Protein AF-0000000065974432 (afdb_homodimer)

Sequence (712 aa):
MKIADIQVRTEHFPLTRPYRIAFRSIEEIDNLIVEIRTADGLLGLGAASPERHVTGETLEACHAALDHDRLGWLMGRDIRTLPRLCRELAERLPAAPAARAALDMALHDLVAQCLGLPLVEILGRAHDSLPTSVTIGIKPVEETLAEAREHLALGFRVLKVKLCGDEEQDFERLRRLHETLAGRAVVRVDPNQSYDRDGLLRLDRLVQELGIEFIEQPFPAGRTDWLRALPKAIRRRIAADESLLGPADAFALAAPPAACGIFNIKLMKCGGLAPARRIATIAETAGIDLMWGCMDESRISIAAALHAALACPATRYLDLDGSFDLARDVAEGGFILEDGRLRVTERPGLGLVYPDMKIADIQVRTEHFPLTRPYRIAFRSIEEIDNLIVEIRTADGLLGLGAASPERHVTGETLEACHAALDHDRLGWLMGRDIRTLPRLCRELAERLPAAPAARAALDMALHDLVAQCLGLPLVEILGRAHDSLPTSVTIGIKPVEETLAEAREHLALGFRVLKVKLCGDEEQDFERLRRLHETLAGRAVVRVDPNQSYDRDGLLRLDRLVQELGIEFIEQPFPAGRTDWLRALPKAIRRRIAADESLLGPADAFALAAPPAACGIFNIKLMKCGGLAPARRIATIAETAGIDLMWGCMDESRISIAAALHAALACPATRYLDLDGSFDLARDVAEGGFILEDGRLRVTERPGLGLVYPD

Nearest PDB structures (foldseek):
  3rit-assembly1_C  TM=9.936E-01  e=4.681E-69  Methylococcus capsulatus
  3ro6-assembly2_A  TM=1.000E+00  e=1.723E-68  Methylococcus capsulatus
  3jzu-assembly10_C  TM=9.368E-01  e=5.013E-35  Enterococcus faecalis V583
  3s5s-assembly1_B  TM=9.050E-01  e=1.790E-30  Sorangium cellulosum So ce56
  3r0u-assembly1_A  TM=8.877E-01  e=2.917E-28  Francisella philomiragia subsp. philomiragia ATCC 25017

Foldseek 3Di:
DFWADKDKDKDKFAFLDWDDDPPGIDGIAIKIWMWIAGPVGDIFIFIFGDDCVQQVADPVNLCVCRDPVNCVVRGGDDLCPLVVVLVVLCVSNVSQQRSLAGVSLRSLLRVLVVVFWESLVVLAFQAFKDFAEDEDEDDALVVSLVVLVVVVVVQHAEYEYEDALPLVRRLVSLVSNLVSCVNRHAYEYEPPANYALVSLVVVVVSCVVSVHQAYENNHPAPVLVRQLPDPPVNQLRYEYRSNCQFLVSLQVQLPPPHSHQEYADESNRHRHLSRVVSSLVSCVVSNHAYEYAYALIALSRLLRSQSSLSRRNRYDHYHRCNPVRGPDHQKDALWDADSSMIGHDGGGGSGIGGDD/DFWADKDKDKDKFAFLDWDDDPPDIDGIAIKIWMWIAGPVGDIFIFIFGDDCVQQVADPVNLCVCRDPVNCVVRGGDDLCPLVVVLVVLCVSNVSQQRSLAGVSLRSLLRVLVVVFWESLVVLAFQAFKDFAEDEDEDDALVVSLVVVVVVVVVQHAEYEYEDALPLVRRLVSLVSNLVSCVNRHAYEYEPPANYALVSLVVVVVSCVVSVHQAYENNHPAPVLVRLLPDPPVNQLRYEYRSNCQFLVSLQVQLPPVHSHQEYADESNRHRHLSRSVSSLVSCVVSNHAYEYAYALIALSRLLRSQSSLSRRNRYDHYHRCNPVRGPDHQKDALWDADSSMIGHDGGGGSGIHGDD

GO terms:
  GO:0000287 magnesium ion binding (F, IDA)
  GO:0016854 racemase and epimerase activity (F, IDA)
  GO:0006518 peptide metabolic process (P, IDA)

Structure (mmCIF, N/CA/C/O backbone):
data_AF-0000000065974432-model_v1
#
loop_
_entity.id
_entity.type
_entity.pdbx_description
1 polymer 'L-Lys-D/L-Arg epimerase'
#
loop_
_atom_site.group_PDB
_atom_site.id
_atom_site.type_symbol
_atom_site.label_atom_id
_atom_site.label_alt_id
_atom_site.label_comp_id
_atom_site.label_asym_id
_atom_site.label_entity_id
_atom_site.label_seq_id
_atom_site.pdbx_PDB_ins_code
_atom_site.Cartn_x
_atom_site.Cartn_y
_atom_site.Cartn_z
_atom_site.occupancy
_atom_site.B_iso_or_equiv
_atom_site.auth_seq_id
_atom_site.auth_comp_id
_atom_site.auth_asym_id
_atom_site.auth_atom_id
_atom_site.pdbx_PDB_model_num
ATOM 1 N N . MET A 1 1 ? -22.516 2.656 -9.906 1 93.56 1 MET A N 1
ATOM 2 C CA . MET A 1 1 ? -22.312 3.998 -9.375 1 93.56 1 MET A CA 1
ATOM 3 C C . MET A 1 1 ? -21.375 4.797 -10.281 1 93.56 1 MET A C 1
ATOM 5 O O . MET A 1 1 ? -20.156 4.758 -10.109 1 93.56 1 MET A O 1
ATOM 9 N N . LYS A 1 2 ? -21.906 5.539 -11.203 1 98.12 2 LYS A N 1
ATOM 10 C CA . LYS A 1 2 ? -21.156 6.16 -12.289 1 98.12 2 LYS A CA 1
ATOM 11 C C . LYS A 1 2 ? -21.062 7.672 -12.102 1 98.12 2 LYS A C 1
ATOM 13 O O . LYS A 1 2 ? -22.031 8.305 -11.672 1 98.12 2 LYS A O 1
ATOM 18 N N . ILE A 1 3 ? -20.031 8.227 -12.422 1 98.62 3 ILE A N 1
ATOM 19 C CA . ILE A 1 3 ? -19.844 9.672 -12.375 1 98.62 3 ILE A CA 1
ATOM 20 C C . ILE A 1 3 ? -20.703 10.344 -13.438 1 98.62 3 ILE A C 1
ATOM 22 O O . ILE A 1 3 ? -20.625 9.984 -14.617 1 98.62 3 ILE A O 1
ATOM 26 N N . ALA A 1 4 ? -21.453 11.328 -13.055 1 98.31 4 ALA A N 1
ATOM 27 C CA . ALA A 1 4 ? -22.391 11.961 -13.969 1 98.31 4 ALA A CA 1
ATOM 28 C C . ALA A 1 4 ? -22.016 13.414 -14.234 1 98.31 4 ALA A C 1
ATOM 30 O O . ALA A 1 4 ? -22.328 13.969 -15.289 1 98.31 4 ALA A O 1
ATOM 31 N N . ASP A 1 5 ? -21.344 14.023 -13.242 1 97.5 5 ASP A N 1
ATOM 32 C CA . ASP A 1 5 ? -21 15.438 -13.359 1 97.5 5 ASP A CA 1
ATOM 33 C C . ASP A 1 5 ? -19.797 15.797 -12.484 1 97.5 5 ASP A C 1
ATOM 35 O O . ASP A 1 5 ? -19.594 15.195 -11.43 1 97.5 5 ASP A O 1
ATOM 39 N N . ILE A 1 6 ? -19 16.719 -12.961 1 98.19 6 ILE A N 1
ATOM 40 C CA . ILE A 1 6 ? -17.875 17.266 -12.211 1 98.19 6 ILE A CA 1
ATOM 41 C C . ILE A 1 6 ? -17.891 18.797 -12.32 1 98.19 6 ILE A C 1
ATOM 43 O O . ILE A 1 6 ? -17.891 19.344 -13.422 1 98.19 6 ILE A O 1
ATOM 47 N N . GLN A 1 7 ? -17.922 19.453 -11.227 1 96.94 7 GLN A N 1
ATOM 48 C CA . GLN A 1 7 ? -17.859 20.922 -11.172 1 96.94 7 GLN A CA 1
ATOM 49 C C . GLN A 1 7 ? -16.641 21.375 -10.375 1 96.94 7 GLN A C 1
ATOM 51 O O . GLN A 1 7 ? -16.281 20.766 -9.367 1 96.94 7 GLN A O 1
ATOM 56 N N . VAL A 1 8 ? -16.016 22.406 -10.875 1 97.44 8 VAL A N 1
ATOM 57 C CA . VAL A 1 8 ? -14.844 22.984 -10.219 1 97.44 8 VAL A CA 1
ATOM 58 C C . VAL A 1 8 ? -15.016 24.484 -10.102 1 97.44 8 VAL A C 1
ATOM 60 O O . VAL A 1 8 ? -15.477 25.141 -11.039 1 97.44 8 VAL A O 1
ATOM 63 N N . ARG A 1 9 ? -14.719 25.016 -8.977 1 95.62 9 ARG A N 1
ATOM 64 C CA . ARG A 1 9 ? -14.719 26.469 -8.812 1 95.62 9 ARG A CA 1
ATOM 65 C C . ARG A 1 9 ? -13.57 26.922 -7.922 1 95.62 9 ARG A C 1
ATOM 67 O O . ARG A 1 9 ? -13.102 26.156 -7.074 1 95.62 9 ARG A O 1
ATOM 74 N N . THR A 1 10 ? -13.172 28.109 -8.109 1 96.25 10 THR A N 1
ATOM 75 C CA . THR A 1 10 ? -12.195 28.734 -7.219 1 96.25 10 THR A CA 1
ATOM 76 C C . THR A 1 10 ? -12.898 29.422 -6.047 1 96.25 10 THR A C 1
ATOM 78 O O . THR A 1 10 ? -13.891 30.125 -6.238 1 96.25 10 THR A O 1
ATOM 81 N N . GLU A 1 11 ? -12.492 29.062 -4.957 1 95.94 11 GLU A N 1
ATOM 82 C CA . GLU A 1 11 ? -12.984 29.734 -3.756 1 95.94 11 GLU A CA 1
ATOM 83 C C . GLU A 1 11 ? -11.898 30.594 -3.131 1 95.94 11 GLU A C 1
ATOM 85 O O . GLU A 1 11 ? -10.766 30.141 -2.943 1 95.94 11 GLU A O 1
ATOM 90 N N . HIS A 1 12 ? -12.234 31.797 -2.799 1 94.88 12 HIS A N 1
ATOM 91 C CA . HIS A 1 12 ? -11.352 32.719 -2.102 1 94.88 12 HIS A CA 1
ATOM 92 C C . HIS A 1 12 ? -11.68 32.781 -0.613 1 94.88 12 HIS A C 1
ATOM 94 O O . HIS A 1 12 ? -12.742 33.281 -0.23 1 94.88 12 HIS A O 1
ATOM 100 N N . PHE A 1 13 ? -10.758 32.312 0.147 1 94.5 13 PHE A N 1
ATOM 101 C CA . PHE A 1 13 ? -10.984 32.281 1.587 1 94.5 13 PHE A CA 1
ATOM 102 C C . PHE A 1 13 ? -10.266 33.406 2.277 1 94.5 13 PHE A C 1
ATOM 104 O O . PHE A 1 13 ? -9.031 33.469 2.299 1 94.5 13 PHE A O 1
ATOM 111 N N . PRO A 1 14 ? -11.031 34.312 2.887 1 92 14 PRO A N 1
ATOM 112 C CA . PRO A 1 14 ? -10.352 35.312 3.734 1 92 14 PRO A CA 1
ATOM 113 C C . PRO A 1 14 ? -9.789 34.688 5.012 1 92 14 PRO A C 1
ATOM 115 O O . PRO A 1 14 ? -10.359 33.75 5.547 1 92 14 PRO A O 1
ATOM 118 N N . LEU A 1 15 ? -8.664 35.25 5.441 1 89.75 15 LEU A N 1
ATOM 119 C CA . LEU A 1 15 ? -8.07 34.781 6.688 1 89.75 15 LEU A CA 1
ATOM 120 C C . LEU A 1 15 ? -8.469 35.656 7.855 1 89.75 15 LEU A C 1
ATOM 122 O O . LEU A 1 15 ? -8.555 36.875 7.703 1 89.75 15 LEU A O 1
ATOM 126 N N . THR A 1 16 ? -8.789 35.062 8.93 1 86.75 16 THR A N 1
ATOM 127 C CA . THR A 1 16 ? -9.086 35.844 10.133 1 86.75 16 THR A CA 1
ATOM 128 C C . THR A 1 16 ? -7.836 36.562 10.641 1 86.75 16 THR A C 1
ATOM 130 O O . THR A 1 16 ? -7.922 37.625 11.242 1 86.75 16 THR A O 1
ATOM 133 N N . ARG A 1 17 ? -6.691 35.938 10.445 1 79.56 17 ARG A N 1
ATOM 134 C CA . ARG A 1 17 ? -5.398 36.469 10.852 1 79.56 17 ARG A CA 1
ATOM 135 C C . ARG A 1 17 ? -4.395 36.406 9.703 1 79.56 17 ARG A C 1
ATOM 137 O O . ARG A 1 17 ? -3.76 35.375 9.477 1 79.56 17 ARG A O 1
ATOM 144 N N . PRO A 1 18 ? -4.32 37.625 9.102 1 73.69 18 PRO A N 1
ATOM 145 C CA . PRO A 1 18 ? -3.293 37.625 8.062 1 73.69 18 PRO A CA 1
ATOM 146 C C . PRO A 1 18 ? -1.897 37.312 8.602 1 73.69 18 PRO A C 1
ATOM 148 O O . PRO A 1 18 ? -1.637 37.531 9.789 1 73.69 18 PRO A O 1
ATOM 151 N N . TYR A 1 19 ? -1.109 36.594 7.867 1 67.44 19 TYR A N 1
ATOM 152 C CA . TYR A 1 19 ? 0.249 36.281 8.312 1 67.44 19 TYR A CA 1
ATOM 153 C C . TYR A 1 19 ? 1.26 36.594 7.211 1 67.44 19 TYR A C 1
ATOM 155 O O . TYR A 1 19 ? 0.882 36.875 6.066 1 67.44 19 TYR A O 1
ATOM 163 N N . ARG A 1 20 ? 2.525 36.906 7.691 1 61.88 20 ARG A N 1
ATOM 164 C CA . ARG A 1 20 ? 3.572 37.312 6.758 1 61.88 20 ARG A CA 1
ATOM 165 C C . ARG A 1 20 ? 4.52 36.125 6.461 1 61.88 20 ARG A C 1
ATOM 167 O O . ARG A 1 20 ? 4.883 35.375 7.363 1 61.88 20 ARG A O 1
ATOM 174 N N . ILE A 1 21 ? 4.578 35.656 5.281 1 58 21 ILE A N 1
ATOM 175 C CA . ILE A 1 21 ? 5.703 34.812 4.879 1 58 21 ILE A CA 1
ATOM 176 C C . ILE A 1 21 ? 6.754 35.656 4.172 1 58 21 ILE A C 1
ATOM 178 O O . ILE A 1 21 ? 6.551 36.844 3.957 1 58 21 ILE A O 1
ATOM 182 N N . ALA A 1 22 ? 8.133 35.188 4.203 1 51.38 22 ALA A N 1
ATOM 183 C CA . ALA A 1 22 ? 9.312 35.938 3.783 1 51.38 22 ALA A CA 1
ATOM 184 C C . ALA A 1 22 ? 8.961 36.969 2.717 1 51.38 22 ALA A C 1
ATOM 186 O O . ALA A 1 22 ? 9.531 38.062 2.689 1 51.38 22 ALA A O 1
ATOM 187 N N . PHE A 1 23 ? 7.922 36.625 1.908 1 51.09 23 PHE A N 1
ATOM 188 C CA . PHE A 1 23 ? 7.887 37.562 0.795 1 51.09 23 PHE A CA 1
ATOM 189 C C . PHE A 1 23 ? 6.535 38.25 0.716 1 51.09 23 PHE A C 1
ATOM 191 O O . PHE A 1 23 ? 6.336 39.156 -0.108 1 51.09 23 PHE A O 1
ATOM 198 N N . ARG A 1 24 ? 5.602 37.969 1.433 1 60.06 24 ARG A N 1
ATOM 199 C CA . ARG A 1 24 ? 4.32 38.656 1.285 1 60.06 24 ARG A CA 1
ATOM 200 C C . ARG A 1 24 ? 3.4 38.344 2.465 1 60.06 24 ARG A C 1
ATOM 202 O O . ARG A 1 24 ? 3.594 37.375 3.172 1 60.06 24 ARG A O 1
ATOM 209 N N . SER A 1 25 ? 2.49 39.344 2.646 1 68.62 25 SER A N 1
ATOM 210 C CA . SER A 1 25 ? 1.397 39.125 3.594 1 68.62 25 SER A CA 1
ATOM 211 C C . SER A 1 25 ? 0.248 38.344 2.951 1 68.62 25 SER A C 1
ATOM 213 O O . SER A 1 25 ? -0.127 38.625 1.809 1 68.62 25 SER A O 1
ATOM 215 N N . ILE A 1 26 ? -0.207 37.312 3.477 1 74.44 26 ILE A N 1
ATOM 216 C CA . ILE A 1 26 ? -1.312 36.531 2.971 1 74.44 26 ILE A CA 1
ATOM 217 C C . ILE A 1 26 ? -2.594 36.875 3.727 1 74.44 26 ILE A C 1
ATOM 219 O O . ILE A 1 26 ? -2.678 36.656 4.941 1 74.44 26 ILE A O 1
ATOM 223 N N . GLU A 1 27 ? -3.518 37.5 3.072 1 84.56 27 GLU A N 1
ATOM 224 C CA . GLU A 1 27 ? -4.793 37.906 3.666 1 84.56 27 GLU A CA 1
ATOM 225 C C . GLU A 1 27 ? -5.918 36.969 3.207 1 84.56 27 GLU A C 1
ATOM 227 O O . GLU A 1 27 ? -6.996 36.938 3.807 1 84.56 27 GLU A O 1
ATOM 232 N N . GLU A 1 28 ? -5.602 36.344 2.16 1 89.88 28 GLU A N 1
ATOM 233 C CA . GLU A 1 28 ? -6.551 35.406 1.558 1 89.88 28 GLU A CA 1
ATOM 234 C C . GLU A 1 28 ? -5.836 34.25 0.87 1 89.88 28 GLU A C 1
ATOM 236 O O . GLU A 1 28 ? -4.676 34.375 0.474 1 89.88 28 GLU A O 1
ATOM 241 N N . ILE A 1 29 ? -6.578 33.156 0.89 1 90.88 29 ILE A N 1
ATOM 242 C CA . ILE A 1 29 ? -6.004 32.031 0.165 1 90.88 29 ILE A CA 1
ATOM 243 C C . ILE A 1 29 ? -7.02 31.5 -0.844 1 90.88 29 ILE A C 1
ATOM 245 O O . ILE A 1 29 ? -8.227 31.656 -0.662 1 90.88 29 ILE A O 1
ATOM 249 N N . ASP A 1 30 ? -6.508 30.953 -1.892 1 94.31 30 ASP A N 1
ATOM 250 C CA . ASP A 1 30 ? -7.348 30.375 -2.934 1 94.31 30 ASP A CA 1
ATOM 251 C C . ASP A 1 30 ? -7.273 28.844 -2.914 1 94.31 30 ASP A C 1
ATOM 253 O O . ASP A 1 30 ? -6.184 28.281 -2.83 1 94.31 30 ASP A O 1
ATOM 257 N N . ASN A 1 31 ? -8.383 28.203 -2.842 1 97.12 31 ASN A N 1
ATOM 258 C CA . ASN A 1 31 ? -8.516 26.766 -3.074 1 97.12 31 ASN A CA 1
ATOM 259 C C . ASN A 1 31 ? -9.43 26.469 -4.262 1 97.12 31 ASN A C 1
ATOM 261 O O . ASN A 1 31 ? -10.281 27.297 -4.613 1 97.12 31 ASN A O 1
ATOM 265 N N . LEU A 1 32 ? -9.219 25.469 -4.949 1 98.19 32 LEU A N 1
ATOM 266 C CA . LEU A 1 32 ? -10.172 24.969 -5.926 1 98.19 32 LEU A CA 1
ATOM 267 C C . LEU A 1 32 ? -11.039 23.859 -5.32 1 98.19 32 LEU A C 1
ATOM 269 O O . LEU A 1 32 ? -10.516 22.891 -4.777 1 98.19 32 LEU A O 1
ATOM 273 N N . ILE A 1 33 ? -12.344 24.062 -5.391 1 98.19 33 ILE A N 1
ATOM 274 C CA . ILE A 1 33 ? -13.305 23.094 -4.859 1 98.19 33 ILE A CA 1
ATOM 275 C C . ILE A 1 33 ? -13.828 22.219 -5.992 1 98.19 33 ILE A C 1
ATOM 277 O O . ILE A 1 33 ? -14.266 22.719 -7.027 1 98.19 33 ILE A O 1
ATOM 281 N N . VAL A 1 34 ? -13.75 20.922 -5.824 1 98.44 34 VAL A N 1
ATOM 282 C CA . VAL A 1 34 ? -14.219 19.953 -6.805 1 98.44 34 VAL A CA 1
ATOM 283 C C . VAL A 1 34 ? -15.445 19.219 -6.273 1 98.44 34 VAL A C 1
ATOM 285 O O . VAL A 1 34 ? -15.445 18.719 -5.145 1 98.44 34 VAL A O 1
ATOM 288 N N . GLU A 1 35 ? -16.469 19.219 -7.043 1 98.19 35 GLU A N 1
ATOM 289 C CA . GLU A 1 35 ? -17.688 18.469 -6.785 1 98.19 35 GLU A CA 1
ATOM 290 C C . GLU A 1 35 ? -17.891 17.375 -7.836 1 98.19 35 GLU A C 1
ATOM 292 O O . GLU A 1 35 ? -18 17.672 -9.031 1 98.19 35 GLU A O 1
ATOM 297 N N . ILE A 1 36 ? -17.906 16.109 -7.414 1 98.5 36 ILE A N 1
ATOM 298 C CA . ILE A 1 36 ? -18.219 15.008 -8.312 1 98.5 36 ILE A CA 1
ATOM 299 C C . ILE A 1 36 ? -19.578 14.422 -7.938 1 98.5 36 ILE A C 1
ATOM 301 O O . ILE A 1 36 ? -19.797 14.016 -6.793 1 98.5 36 ILE A O 1
ATOM 305 N N . ARG A 1 37 ? -20.469 14.359 -8.867 1 98.25 37 ARG A N 1
ATOM 306 C CA . ARG A 1 37 ? -21.781 13.773 -8.648 1 98.25 37 ARG A CA 1
ATOM 307 C C . ARG A 1 37 ? -21.938 12.461 -9.422 1 98.25 37 ARG A C 1
ATOM 309 O O . ARG A 1 37 ? -21.484 12.359 -10.562 1 98.25 37 ARG A O 1
ATOM 316 N N . THR A 1 38 ? -22.484 11.516 -8.75 1 98.31 38 THR A N 1
ATOM 317 C CA . THR A 1 38 ? -22.781 10.242 -9.406 1 98.31 38 THR A CA 1
ATOM 318 C C . THR A 1 38 ? -24.188 10.25 -9.992 1 98.31 38 THR A C 1
ATOM 320 O O . THR A 1 38 ? -25.016 11.102 -9.633 1 98.31 38 THR A O 1
ATOM 323 N N . ALA A 1 39 ? -24.453 9.336 -10.859 1 98.06 39 ALA A N 1
ATOM 324 C CA . ALA A 1 39 ? -25.75 9.227 -11.508 1 98.06 39 ALA A CA 1
ATOM 325 C C . ALA A 1 39 ? -26.859 8.938 -10.492 1 98.06 39 ALA A C 1
ATOM 327 O O . ALA A 1 39 ? -28 9.344 -10.672 1 98.06 39 ALA A O 1
ATOM 328 N N . ASP A 1 40 ? -26.516 8.297 -9.375 1 96.38 40 ASP A N 1
ATOM 329 C CA . ASP A 1 40 ? -27.516 7.949 -8.367 1 96.38 40 ASP A CA 1
ATOM 330 C C . ASP A 1 40 ? -27.641 9.039 -7.309 1 96.38 40 ASP A C 1
ATOM 332 O O . ASP A 1 40 ? -28.328 8.867 -6.301 1 96.38 40 ASP A O 1
ATOM 336 N N . GLY A 1 41 ? -26.891 10.156 -7.43 1 96.12 41 GLY A N 1
ATOM 337 C CA . GLY A 1 41 ? -27.219 11.359 -6.668 1 96.12 41 GLY A CA 1
ATOM 338 C C . GLY A 1 41 ? -26.219 11.641 -5.555 1 96.12 41 GLY A C 1
ATOM 339 O O . GLY A 1 41 ? -26.391 12.594 -4.797 1 96.12 41 GLY A O 1
ATOM 340 N N . LEU A 1 42 ? -25.219 10.859 -5.387 1 97.25 42 LEU A N 1
ATOM 341 C CA . LEU A 1 42 ? -24.219 11.133 -4.355 1 97.25 42 LEU A CA 1
ATOM 342 C C . LEU A 1 42 ? -23.297 12.273 -4.781 1 97.25 42 LEU A C 1
ATOM 344 O O . LEU A 1 42 ? -23.078 12.477 -5.973 1 97.25 42 LEU A O 1
ATOM 348 N N . LEU A 1 43 ? -22.812 13.016 -3.807 1 98.25 43 LEU A N 1
ATOM 349 C CA . LEU A 1 43 ? -21.891 14.133 -4.031 1 98.25 43 LEU A CA 1
ATOM 350 C C . LEU A 1 43 ? -20.562 13.898 -3.314 1 98.25 43 LEU A C 1
ATOM 352 O O . LEU A 1 43 ? -20.531 13.766 -2.09 1 98.25 43 LEU A O 1
ATOM 356 N N . GLY A 1 44 ? -19.516 13.75 -4.086 1 98.62 44 GLY A N 1
ATOM 357 C CA . GLY A 1 44 ? -18.172 13.719 -3.533 1 98.62 44 GLY A CA 1
ATOM 358 C C . GLY A 1 44 ? -17.484 15.07 -3.562 1 98.62 44 GLY A C 1
ATOM 359 O O . GLY A 1 44 ? -17.625 15.828 -4.531 1 98.62 44 GLY A O 1
ATOM 360 N N . LEU A 1 45 ? -16.75 15.391 -2.508 1 98.81 45 LEU A N 1
ATOM 361 C CA . LEU A 1 45 ? -16.109 16.703 -2.393 1 98.81 45 LEU A CA 1
ATOM 362 C C . LEU A 1 45 ? -14.602 16.562 -2.314 1 98.81 45 LEU A C 1
ATOM 364 O O . LEU A 1 45 ? -14.086 15.641 -1.67 1 98.81 45 LEU A O 1
ATOM 368 N N . GLY A 1 46 ? -13.875 17.406 -2.969 1 98.75 46 GLY A N 1
ATOM 369 C CA . GLY A 1 46 ? -12.43 17.578 -2.879 1 98.75 46 GLY A CA 1
ATOM 370 C C . GLY A 1 46 ? -11.992 19.031 -2.934 1 98.75 46 GLY A C 1
ATOM 371 O O . GLY A 1 46 ? -12.766 19.906 -3.352 1 98.75 46 GLY A O 1
ATOM 372 N N . ALA A 1 47 ? -10.82 19.328 -2.449 1 98.75 47 ALA A N 1
ATOM 373 C CA . ALA A 1 47 ? -10.258 20.672 -2.492 1 98.75 47 ALA A CA 1
ATOM 374 C C . ALA A 1 47 ? -8.766 20.625 -2.803 1 98.75 47 ALA A C 1
ATOM 376 O O . ALA A 1 47 ? -8.047 19.766 -2.307 1 98.75 47 ALA A O 1
ATOM 377 N N . ALA A 1 48 ? -8.352 21.547 -3.625 1 98.62 48 ALA A N 1
ATOM 378 C CA . ALA A 1 48 ? -6.949 21.688 -3.99 1 98.62 48 ALA A CA 1
ATOM 379 C C . ALA A 1 48 ? -6.387 23.016 -3.482 1 98.62 48 ALA A C 1
ATOM 381 O O . ALA A 1 48 ? -7.035 24.047 -3.596 1 98.62 48 ALA A O 1
ATOM 382 N N . SER A 1 49 ? -5.266 22.922 -2.887 1 97.69 49 SER A N 1
ATOM 383 C CA . SER A 1 49 ? -4.504 24.094 -2.471 1 97.69 49 SER A CA 1
ATOM 384 C C . SER A 1 49 ? -3.094 24.078 -3.051 1 97.69 49 SER A C 1
ATOM 386 O O . SER A 1 49 ? -2.137 23.734 -2.355 1 97.69 49 SER A O 1
ATOM 388 N N . PRO A 1 50 ? -2.986 24.516 -4.309 1 95.31 50 PRO A N 1
ATOM 389 C CA . PRO A 1 50 ? -1.661 24.5 -4.93 1 95.31 50 PRO A CA 1
ATOM 390 C C . PRO A 1 50 ? -0.77 25.641 -4.43 1 95.31 50 PRO A C 1
ATOM 392 O O . PRO A 1 50 ? -1.262 26.734 -4.133 1 95.31 50 PRO A O 1
ATOM 395 N N . GLU A 1 51 ? 0.448 25.344 -4.258 1 91.31 51 GLU A N 1
ATOM 396 C CA . GLU A 1 51 ? 1.494 26.312 -3.961 1 91.31 51 GLU A CA 1
ATOM 397 C C . GLU A 1 51 ? 2.773 26 -4.734 1 91.31 51 GLU A C 1
ATOM 399 O O . GLU A 1 51 ? 3.451 25.016 -4.449 1 91.31 51 GLU A O 1
ATOM 404 N N . ARG A 1 52 ? 3.113 26.891 -5.602 1 89.62 52 ARG A N 1
ATOM 405 C CA . ARG A 1 52 ? 4.219 26.672 -6.523 1 89.62 52 ARG A CA 1
ATOM 406 C C . ARG A 1 52 ? 5.477 26.234 -5.777 1 89.62 52 ARG A C 1
ATOM 408 O O . ARG A 1 52 ? 6.16 25.297 -6.188 1 89.62 52 ARG A O 1
ATOM 415 N N . HIS A 1 53 ? 5.809 26.844 -4.707 1 86.75 53 HIS A N 1
ATOM 416 C CA . HIS A 1 53 ? 7.078 26.625 -4.016 1 86.75 53 HIS A CA 1
ATOM 417 C C . HIS A 1 53 ? 7.059 25.312 -3.223 1 86.75 53 HIS A C 1
ATOM 419 O O . HIS A 1 53 ? 8.102 24.844 -2.783 1 86.75 53 HIS A O 1
ATOM 425 N N . VAL A 1 54 ? 5.883 24.719 -3.045 1 88.44 54 VAL A N 1
ATOM 426 C CA . VAL A 1 54 ? 5.77 23.516 -2.234 1 88.44 54 VAL A CA 1
ATOM 427 C C . VAL A 1 54 ? 5.383 22.328 -3.121 1 88.44 54 VAL A C 1
ATOM 429 O O . VAL A 1 54 ? 6.066 21.297 -3.129 1 88.44 54 VAL A O 1
ATOM 432 N N . THR A 1 55 ? 4.398 22.516 -3.969 1 88.25 55 THR A N 1
ATOM 433 C CA . THR A 1 55 ? 3.857 21.422 -4.762 1 88.25 55 THR A CA 1
ATOM 434 C C . THR A 1 55 ? 4.379 21.484 -6.195 1 88.25 55 THR A C 1
ATOM 436 O O . THR A 1 55 ? 4.195 20.531 -6.965 1 88.25 55 THR A O 1
ATOM 439 N N . GLY A 1 56 ? 5 22.609 -6.555 1 90.69 56 GLY A N 1
ATOM 440 C CA . GLY A 1 56 ? 5.398 22.828 -7.938 1 90.69 56 GLY A CA 1
ATOM 441 C C . GLY A 1 56 ? 4.234 23.156 -8.852 1 90.69 56 GLY A C 1
ATOM 442 O O . GLY A 1 56 ? 4.406 23.281 -10.062 1 90.69 56 GLY A O 1
ATOM 443 N N . GLU A 1 57 ? 3.078 23.375 -8.289 1 95.06 57 GLU A N 1
ATOM 444 C CA . GLU A 1 57 ? 1.838 23.594 -9.023 1 95.06 57 GLU A CA 1
ATOM 445 C C . GLU A 1 57 ? 1.285 25 -8.766 1 95.06 57 GLU A C 1
ATOM 447 O O . GLU A 1 57 ? 1.052 25.375 -7.613 1 95.06 57 GLU A O 1
ATOM 452 N N . THR A 1 58 ? 1.113 25.797 -9.836 1 94.69 58 THR A N 1
ATOM 453 C CA . THR A 1 58 ? 0.497 27.109 -9.688 1 94.69 58 THR A CA 1
ATOM 454 C C . THR A 1 58 ? -1.024 27 -9.664 1 94.69 58 THR A C 1
ATOM 456 O O . THR A 1 58 ? -1.58 25.969 -10.039 1 94.69 58 THR A O 1
ATOM 459 N N . LEU A 1 59 ? -1.621 28.031 -9.219 1 94.19 59 LEU A N 1
ATOM 460 C CA . LEU A 1 59 ? -3.08 28.062 -9.234 1 94.19 59 LEU A CA 1
ATOM 461 C C . LEU A 1 59 ? -3.609 27.922 -10.664 1 94.19 59 LEU A C 1
ATOM 463 O O . LEU A 1 59 ? -4.598 27.219 -10.891 1 94.19 59 LEU A O 1
ATOM 467 N N . GLU A 1 60 ? -2.951 28.562 -11.57 1 95.12 60 GLU A N 1
ATOM 468 C CA . GLU A 1 60 ? -3.338 28.5 -12.977 1 95.12 60 GLU A CA 1
ATOM 469 C C . GLU A 1 60 ? -3.207 27.094 -13.523 1 95.12 60 GLU A C 1
ATOM 471 O O . GLU A 1 60 ? -4.094 26.609 -14.234 1 95.12 60 GLU A O 1
ATOM 476 N N . ALA A 1 61 ? -2.105 26.5 -13.164 1 95.69 61 ALA A N 1
ATOM 477 C CA . ALA A 1 61 ? -1.88 25.141 -13.617 1 95.69 61 ALA A CA 1
ATOM 478 C C . ALA A 1 61 ? -2.918 24.188 -13.023 1 95.69 61 ALA A C 1
ATOM 480 O O . ALA A 1 61 ? -3.379 23.266 -13.695 1 95.69 61 ALA A O 1
ATOM 481 N N . CYS A 1 62 ? -3.236 24.406 -11.805 1 97.44 62 CYS A N 1
ATOM 482 C CA . CYS A 1 62 ? -4.25 23.594 -11.133 1 97.44 62 CYS A CA 1
ATOM 483 C C . CYS A 1 62 ? -5.609 23.766 -11.805 1 97.44 62 CYS A C 1
ATOM 485 O O . CYS A 1 62 ? -6.297 22.781 -12.07 1 97.44 62 CYS A O 1
ATOM 487 N N . HIS A 1 63 ? -5.965 24.984 -12.109 1 96.31 63 HIS A N 1
ATOM 488 C CA . HIS A 1 63 ? -7.211 25.281 -12.812 1 96.31 63 HIS A CA 1
ATOM 489 C C . HIS A 1 63 ? -7.254 24.594 -14.164 1 96.31 63 HIS A C 1
ATOM 491 O O . HIS A 1 63 ? -8.281 24 -14.539 1 96.31 63 HIS A O 1
ATOM 497 N N . ALA A 1 64 ? -6.191 24.688 -14.82 1 96.69 64 ALA A N 1
ATOM 498 C CA . ALA A 1 64 ? -6.113 24.094 -16.141 1 96.69 64 ALA A CA 1
ATOM 499 C C . ALA A 1 64 ? -6.27 22.578 -16.062 1 96.69 64 ALA A C 1
ATOM 501 O O . ALA A 1 64 ? -6.918 21.969 -16.922 1 96.69 64 ALA A O 1
ATOM 502 N N . ALA A 1 65 ? -5.672 21.984 -15.047 1 97.25 65 ALA A N 1
ATOM 503 C CA . ALA A 1 65 ? -5.727 20.547 -14.859 1 97.25 65 ALA A CA 1
ATOM 504 C C . ALA A 1 65 ? -7.145 20.094 -14.531 1 97.25 65 ALA A C 1
ATOM 506 O O . ALA A 1 65 ? -7.531 18.953 -14.852 1 97.25 65 ALA A O 1
ATOM 507 N N . LEU A 1 66 ? -7.926 20.953 -13.93 1 97.75 66 LEU A N 1
ATOM 508 C CA . LEU A 1 66 ? -9.258 20.609 -13.461 1 97.75 66 LEU A CA 1
ATOM 509 C C . LEU A 1 66 ? -10.328 21.141 -14.414 1 97.75 66 LEU A C 1
ATOM 511 O O . LEU A 1 66 ? -11.516 21.156 -14.07 1 97.75 66 LEU A O 1
ATOM 515 N N . ASP A 1 67 ? -9.859 21.547 -15.547 1 94.25 67 ASP A N 1
ATOM 516 C CA . ASP A 1 67 ? -10.805 22.016 -16.562 1 94.25 67 ASP A CA 1
ATOM 517 C C . ASP A 1 67 ? -11.727 20.891 -17 1 94.25 67 ASP A C 1
ATOM 519 O O . ASP A 1 67 ? -11.297 19.75 -17.156 1 94.25 67 ASP A O 1
ATOM 523 N N . HIS A 1 68 ? -12.875 21.266 -17.312 1 85.25 68 HIS A N 1
ATOM 524 C CA . HIS A 1 68 ? -13.93 20.312 -17.641 1 85.25 68 HIS A CA 1
ATOM 525 C C . HIS A 1 68 ? -13.531 19.453 -18.844 1 85.25 68 HIS A C 1
ATOM 527 O O . HIS A 1 68 ? -13.781 18.25 -18.844 1 85.25 68 HIS A O 1
ATOM 533 N N . ASP A 1 69 ? -12.977 19.984 -19.781 1 87.19 69 ASP A N 1
ATOM 534 C CA . ASP A 1 69 ? -12.602 19.266 -21 1 87.19 69 ASP A CA 1
ATOM 535 C C . ASP A 1 69 ? -11.523 18.219 -20.719 1 87.19 69 ASP A C 1
ATOM 537 O O . ASP A 1 69 ? -11.43 17.203 -21.406 1 87.19 69 ASP A O 1
ATOM 541 N N . ARG A 1 70 ? -10.828 18.453 -19.703 1 90.81 70 ARG A N 1
ATOM 542 C CA . ARG A 1 70 ? -9.719 17.562 -19.375 1 90.81 70 ARG A CA 1
ATOM 543 C C . ARG A 1 70 ? -10.18 16.422 -18.469 1 90.81 70 ARG A C 1
ATOM 545 O O . ARG A 1 70 ? -9.477 15.422 -18.312 1 90.81 70 ARG A O 1
ATOM 552 N N . LEU A 1 71 ? -11.359 16.547 -17.906 1 96.25 71 LEU A N 1
ATOM 553 C CA . LEU A 1 71 ? -11.828 15.555 -16.953 1 96.25 71 LEU A CA 1
ATOM 554 C C . LEU A 1 71 ? -12.852 14.625 -17.594 1 96.25 71 LEU A C 1
ATOM 556 O O . LEU A 1 71 ? -13.469 13.805 -16.906 1 96.25 71 LEU A O 1
ATOM 560 N N . GLY A 1 72 ? -13.094 14.742 -18.922 1 96.38 72 GLY A N 1
ATOM 561 C CA . GLY A 1 72 ? -14.055 13.938 -19.641 1 96.38 72 GLY A CA 1
ATOM 562 C C . GLY A 1 72 ? -13.844 12.445 -19.469 1 96.38 72 GLY A C 1
ATOM 563 O O . GLY A 1 72 ? -14.797 11.672 -19.484 1 96.38 72 GLY A O 1
ATOM 564 N N . TRP A 1 73 ? -12.57 12.055 -19.297 1 96.75 73 TRP A N 1
ATOM 565 C CA . TRP A 1 73 ? -12.227 10.641 -19.172 1 96.75 73 TRP A CA 1
ATOM 566 C C . TRP A 1 73 ? -12.836 10.047 -17.906 1 96.75 73 TRP A C 1
ATOM 568 O O . TRP A 1 73 ? -12.977 8.828 -17.797 1 96.75 73 TRP A O 1
ATOM 578 N N . LEU A 1 74 ? -13.219 10.852 -16.891 1 97.94 74 LEU A N 1
ATOM 579 C CA . LEU A 1 74 ? -13.812 10.391 -15.641 1 97.94 74 LEU A CA 1
ATOM 580 C C . LEU A 1 74 ? -15.305 10.141 -15.805 1 97.94 74 LEU A C 1
ATOM 582 O O . LEU A 1 74 ? -15.891 9.352 -15.062 1 97.94 74 LEU A O 1
ATOM 586 N N . MET A 1 75 ? -15.945 10.828 -16.781 1 97.88 75 MET A N 1
ATOM 587 C CA . MET A 1 75 ? -17.391 10.727 -16.969 1 97.88 75 MET A CA 1
ATOM 588 C C . MET A 1 75 ? -17.797 9.289 -17.281 1 97.88 75 MET A C 1
ATOM 590 O O . MET A 1 75 ? -17.172 8.641 -18.125 1 97.88 75 MET A O 1
ATOM 594 N N . GLY A 1 76 ? -18.812 8.789 -16.625 1 98.25 76 GLY A N 1
ATOM 595 C CA . GLY A 1 76 ? -19.344 7.461 -16.859 1 98.25 76 GLY A CA 1
ATOM 596 C C . GLY A 1 76 ? -18.547 6.367 -16.172 1 98.25 76 GLY A C 1
ATOM 597 O O . GLY A 1 76 ? -18.969 5.207 -16.156 1 98.25 76 GLY A O 1
ATOM 598 N N . ARG A 1 77 ? -17.453 6.672 -15.586 1 98.44 77 ARG A N 1
ATOM 599 C CA . ARG A 1 77 ? -16.641 5.676 -14.898 1 98.44 77 ARG A CA 1
ATOM 600 C C . ARG A 1 77 ? -17.297 5.258 -13.586 1 98.44 77 ARG A C 1
ATOM 602 O O . ARG A 1 77 ? -18 6.047 -12.953 1 98.44 77 ARG A O 1
ATOM 609 N N . ASP A 1 78 ? -17.125 4 -13.203 1 98.56 78 ASP A N 1
ATOM 610 C CA . ASP A 1 78 ? -17.641 3.447 -11.953 1 98.56 78 ASP A CA 1
ATOM 611 C C . ASP A 1 78 ? -16.719 3.764 -10.789 1 98.56 78 ASP A C 1
ATOM 613 O O . ASP A 1 78 ? -15.57 3.312 -10.758 1 98.56 78 ASP A O 1
ATOM 617 N N . ILE A 1 79 ? -17.219 4.465 -9.789 1 98.5 79 ILE A N 1
ATOM 618 C CA . ILE A 1 79 ? -16.391 4.938 -8.68 1 98.5 79 ILE A CA 1
ATOM 619 C C . ILE A 1 79 ? -15.898 3.746 -7.859 1 98.5 79 ILE A C 1
ATOM 621 O O . ILE A 1 79 ? -14.969 3.875 -7.062 1 98.5 79 ILE A O 1
ATOM 625 N N . ARG A 1 80 ? -16.547 2.492 -8.031 1 97.69 80 ARG A N 1
ATOM 626 C CA . ARG A 1 80 ? -16.172 1.311 -7.262 1 97.69 80 ARG A CA 1
ATOM 627 C C . ARG A 1 80 ? -14.828 0.766 -7.73 1 97.69 80 ARG A C 1
ATOM 629 O O . ARG A 1 80 ? -14.211 -0.054 -7.047 1 97.69 80 ARG A O 1
ATOM 636 N N . THR A 1 81 ? -14.297 1.232 -8.867 1 98.5 81 THR A N 1
ATOM 637 C CA . THR A 1 81 ? -12.977 0.877 -9.367 1 98.5 81 THR A CA 1
ATOM 638 C C . THR A 1 81 ? -11.945 1.92 -8.953 1 98.5 81 THR A C 1
ATOM 640 O O . THR A 1 81 ? -11.031 2.24 -9.719 1 98.5 81 THR A O 1
ATOM 643 N N . LEU A 1 82 ? -12.039 2.447 -7.77 1 98.62 82 LEU A N 1
ATOM 644 C CA . LEU A 1 82 ? -11.336 3.602 -7.215 1 98.62 82 LEU A CA 1
ATOM 645 C C . LEU A 1 82 ? -9.836 3.473 -7.41 1 98.62 82 LEU A C 1
ATOM 647 O O . LEU A 1 82 ? -9.188 4.406 -7.895 1 98.62 82 LEU A O 1
ATOM 651 N N . PRO A 1 83 ? -9.195 2.268 -7.113 1 98.69 83 PRO A N 1
ATOM 652 C CA . PRO A 1 83 ? -7.742 2.215 -7.27 1 98.69 83 PRO A CA 1
ATOM 653 C C . PRO A 1 83 ? -7.297 2.426 -8.719 1 98.69 83 PRO A C 1
ATOM 655 O O . PRO A 1 83 ? -6.254 3.039 -8.961 1 98.69 83 PRO A O 1
ATOM 658 N N . ARG A 1 84 ? -8.062 1.955 -9.656 1 98.56 84 ARG A N 1
ATOM 659 C CA . ARG A 1 84 ? -7.762 2.184 -11.062 1 98.56 84 ARG A CA 1
ATOM 660 C C . ARG A 1 84 ? -7.895 3.658 -11.422 1 98.56 84 ARG A C 1
ATOM 662 O O . ARG A 1 84 ? -7.047 4.215 -12.125 1 98.56 84 ARG A O 1
ATOM 669 N N . LEU A 1 85 ? -8.977 4.297 -10.953 1 98.75 85 LEU A N 1
ATOM 670 C CA . LEU A 1 85 ? -9.188 5.723 -11.188 1 98.75 85 LEU A CA 1
ATOM 671 C C . LEU A 1 85 ? -8.039 6.543 -10.609 1 98.75 85 LEU A C 1
ATOM 673 O O . LEU A 1 85 ? -7.543 7.469 -11.258 1 98.75 85 LEU A O 1
ATOM 677 N N . CYS A 1 86 ? -7.605 6.184 -9.414 1 98.69 86 CYS A N 1
ATOM 678 C CA . CYS A 1 86 ? -6.508 6.895 -8.773 1 98.69 86 CYS A CA 1
ATOM 679 C C . CYS A 1 86 ? -5.215 6.734 -9.555 1 98.69 86 CYS A C 1
ATOM 681 O O . CYS A 1 86 ? -4.438 7.68 -9.688 1 98.69 86 CYS A O 1
ATOM 683 N N . ARG A 1 87 ? -4.961 5.531 -10.055 1 98.38 87 ARG A N 1
ATOM 684 C CA . ARG A 1 87 ? -3.783 5.309 -10.891 1 98.38 87 ARG A CA 1
ATOM 685 C C . ARG A 1 87 ? -3.838 6.16 -12.148 1 98.38 87 ARG A C 1
ATOM 687 O O . ARG A 1 87 ? -2.836 6.762 -12.547 1 98.38 87 ARG A O 1
ATOM 694 N N . GLU A 1 88 ? -4.984 6.266 -12.773 1 98.12 88 GLU A N 1
ATOM 695 C CA . GLU A 1 88 ? -5.152 7.043 -14 1 98.12 88 GLU A CA 1
ATOM 696 C C . GLU A 1 88 ? -5.004 8.539 -13.727 1 98.12 88 GLU A C 1
ATOM 698 O O . GLU A 1 88 ? -4.5 9.281 -14.57 1 98.12 88 GLU A O 1
ATOM 703 N N . LEU A 1 89 ? -5.449 8.992 -12.539 1 98.44 89 LEU A N 1
ATOM 704 C CA . LEU A 1 89 ? -5.203 10.367 -12.133 1 98.44 89 LEU A CA 1
ATOM 705 C C . LEU A 1 89 ? -3.713 10.688 -12.156 1 98.44 89 LEU A C 1
ATOM 707 O O . LEU A 1 89 ? -3.301 11.711 -12.695 1 98.44 89 LEU A O 1
ATOM 711 N N . ALA A 1 90 ? -2.951 9.82 -11.602 1 97.62 90 ALA A N 1
ATOM 712 C CA . ALA A 1 90 ? -1.506 10.016 -11.523 1 97.62 90 ALA A CA 1
ATOM 713 C C . ALA A 1 90 ? -0.881 10.023 -12.914 1 97.62 90 ALA A C 1
ATOM 715 O O . ALA A 1 90 ? 0.045 10.797 -13.18 1 97.62 90 ALA A O 1
ATOM 716 N N . GLU A 1 91 ? -1.374 9.172 -13.789 1 97 91 GLU A N 1
ATOM 717 C CA . GLU A 1 91 ? -0.855 9.055 -15.148 1 97 91 GLU A CA 1
ATOM 718 C C . GLU A 1 91 ? -1.223 10.273 -15.992 1 97 91 GLU A C 1
ATOM 720 O O . GLU A 1 91 ? -0.415 10.75 -16.797 1 97 91 GLU A O 1
ATOM 725 N N . ARG A 1 92 ? -2.406 10.844 -15.805 1 96.75 92 ARG A N 1
ATOM 726 C CA . ARG A 1 92 ? -2.951 11.875 -16.672 1 96.75 92 ARG A CA 1
ATOM 727 C C . ARG A 1 92 ? -2.588 13.266 -16.172 1 96.75 92 ARG A C 1
ATOM 729 O O . ARG A 1 92 ? -2.533 14.219 -16.953 1 96.75 92 ARG A O 1
ATOM 736 N N . LEU A 1 93 ? -2.35 13.383 -14.844 1 96.88 93 LEU A N 1
ATOM 737 C CA . LEU A 1 93 ? -2.055 14.68 -14.25 1 96.88 93 LEU A CA 1
ATOM 738 C C . LEU A 1 93 ? -0.768 14.625 -13.438 1 96.88 93 LEU A C 1
ATOM 740 O O . LEU A 1 93 ? -0.749 15.023 -12.266 1 96.88 93 LEU A O 1
ATOM 744 N N . PRO A 1 94 ? 0.332 14.188 -14.039 1 94.94 94 PRO A N 1
ATOM 745 C CA . PRO A 1 94 ? 1.56 13.953 -13.281 1 94.94 94 PRO A CA 1
ATOM 746 C C . PRO A 1 94 ? 2.137 15.227 -12.68 1 94.94 94 PRO A C 1
ATOM 748 O O . PRO A 1 94 ? 2.801 15.188 -11.641 1 94.94 94 PRO A O 1
ATOM 751 N N . ALA A 1 95 ? 1.881 16.438 -13.188 1 95.31 95 ALA A N 1
ATOM 752 C CA . ALA A 1 95 ? 2.52 17.672 -12.742 1 95.31 95 ALA A CA 1
ATOM 753 C C . ALA A 1 95 ? 1.545 18.531 -11.945 1 95.31 95 ALA A C 1
ATOM 755 O O . ALA A 1 95 ? 1.808 19.719 -11.711 1 95.31 95 ALA A O 1
ATOM 756 N N . ALA A 1 96 ? 0.395 18 -11.594 1 97.69 96 ALA A N 1
ATOM 757 C CA . ALA A 1 96 ? -0.627 18.75 -10.875 1 97.69 96 ALA A CA 1
ATOM 758 C C . ALA A 1 96 ? -1.099 18 -9.641 1 97.69 96 ALA A C 1
ATOM 760 O O . ALA A 1 96 ? -2.27 17.625 -9.539 1 97.69 96 ALA A O 1
ATOM 761 N N . PRO A 1 97 ? -0.21 17.844 -8.688 1 98.5 97 PRO A N 1
ATOM 762 C CA . PRO A 1 97 ? -0.54 17.016 -7.523 1 98.5 97 PRO A CA 1
ATOM 763 C C . PRO A 1 97 ? -1.718 17.578 -6.723 1 98.5 97 PRO A C 1
ATOM 765 O O . PRO A 1 97 ? -2.523 16.797 -6.195 1 98.5 97 PRO A O 1
ATOM 768 N N . ALA A 1 98 ? -1.864 18.859 -6.578 1 98.69 98 ALA A N 1
ATOM 769 C CA . ALA A 1 98 ? -2.996 19.406 -5.832 1 98.69 98 ALA A CA 1
ATOM 770 C C . ALA A 1 98 ? -4.312 19.109 -6.547 1 98.69 98 ALA A C 1
ATOM 772 O O . ALA A 1 98 ? -5.305 18.75 -5.91 1 98.69 98 ALA A O 1
ATOM 773 N N . ALA A 1 99 ? -4.309 19.266 -7.887 1 98.75 99 ALA A N 1
ATOM 774 C CA . ALA A 1 99 ? -5.496 18.922 -8.672 1 98.75 99 ALA A CA 1
ATOM 775 C C . ALA A 1 99 ? -5.859 17.438 -8.5 1 98.75 99 ALA A C 1
ATOM 777 O O . ALA A 1 99 ? -7.023 17.109 -8.281 1 98.75 99 ALA A O 1
ATOM 778 N N . ARG A 1 100 ? -4.848 16.594 -8.57 1 98.69 100 ARG A N 1
ATOM 779 C CA . ARG A 1 100 ? -5.062 15.164 -8.367 1 98.69 100 ARG A CA 1
ATOM 780 C C . ARG A 1 100 ? -5.66 14.891 -6.988 1 98.69 100 ARG A C 1
ATOM 782 O O . ARG A 1 100 ? -6.559 14.062 -6.848 1 98.69 100 ARG A O 1
ATOM 789 N N . ALA A 1 101 ? -5.098 15.594 -6.012 1 98.88 101 ALA A N 1
ATOM 790 C CA . ALA A 1 101 ? -5.555 15.383 -4.637 1 98.88 101 ALA A CA 1
ATOM 791 C C . ALA A 1 101 ? -7.043 15.688 -4.5 1 98.88 101 ALA A C 1
ATOM 793 O O . ALA A 1 101 ? -7.777 14.938 -3.85 1 98.88 101 ALA A O 1
ATOM 794 N N . ALA A 1 102 ? -7.48 16.734 -5.117 1 98.88 102 ALA A N 1
ATOM 795 C CA . ALA A 1 102 ? -8.883 17.125 -5.039 1 98.88 102 ALA A CA 1
ATOM 796 C C . ALA A 1 102 ? -9.781 16.062 -5.648 1 98.88 102 ALA A C 1
ATOM 798 O O . ALA A 1 102 ? -10.797 15.672 -5.055 1 98.88 102 ALA A O 1
ATOM 799 N N . LEU A 1 103 ? -9.398 15.578 -6.82 1 98.88 103 LEU A N 1
ATOM 800 C CA . LEU A 1 103 ? -10.18 14.539 -7.484 1 98.88 103 LEU A CA 1
ATOM 801 C C . LEU A 1 103 ? -10.133 13.234 -6.688 1 98.88 103 LEU A C 1
ATOM 803 O O . LEU A 1 103 ? -11.156 12.578 -6.5 1 98.88 103 LEU A O 1
ATOM 807 N N . ASP A 1 104 ? -8.977 12.859 -6.199 1 98.88 104 ASP A N 1
ATOM 808 C CA . ASP A 1 104 ? -8.75 11.648 -5.406 1 98.88 104 ASP A CA 1
ATOM 809 C C . ASP A 1 104 ? -9.633 11.641 -4.16 1 98.88 104 ASP A C 1
ATOM 811 O O . ASP A 1 104 ? -10.344 10.664 -3.906 1 98.88 104 ASP A O 1
ATOM 815 N N . MET A 1 105 ? -9.594 12.719 -3.35 1 98.75 105 MET A N 1
ATOM 816 C CA . MET A 1 105 ? -10.344 12.719 -2.094 1 98.75 105 MET A CA 1
ATOM 817 C C . MET A 1 105 ? -11.844 12.734 -2.352 1 98.75 105 MET A C 1
ATOM 819 O O . MET A 1 105 ? -12.617 12.148 -1.592 1 98.75 105 MET A O 1
ATOM 823 N N . ALA A 1 106 ? -12.312 13.406 -3.543 1 98.88 106 ALA A N 1
ATOM 824 C CA . ALA A 1 106 ? -13.727 13.367 -3.895 1 98.88 106 ALA A CA 1
ATOM 825 C C . ALA A 1 106 ? -14.18 11.945 -4.207 1 98.88 106 ALA A C 1
ATOM 827 O O . ALA A 1 106 ? -15.266 11.531 -3.799 1 98.88 106 ALA A O 1
ATOM 828 N N . LEU A 1 107 ? -13.375 11.234 -4.91 1 98.88 107 LEU A N 1
ATOM 829 C CA . LEU A 1 107 ? -13.695 9.852 -5.258 1 98.88 107 LEU A CA 1
ATOM 830 C C . LEU A 1 107 ? -13.727 8.977 -4.012 1 98.88 107 LEU A C 1
ATOM 832 O O . LEU A 1 107 ? -14.617 8.133 -3.859 1 98.88 107 LEU A O 1
ATOM 836 N N . HIS A 1 108 ? -12.773 9.133 -3.135 1 98.94 108 HIS A N 1
ATOM 837 C CA . HIS A 1 108 ? -12.766 8.398 -1.874 1 98.94 108 HIS A CA 1
ATOM 838 C C . HIS A 1 108 ? -14.008 8.703 -1.052 1 98.94 108 HIS A C 1
ATOM 840 O O . HIS A 1 108 ? -14.602 7.805 -0.448 1 98.94 108 HIS A O 1
ATOM 846 N N . ASP A 1 109 ? -14.336 10 -1.006 1 98.88 109 ASP A N 1
ATOM 847 C CA . ASP A 1 109 ? -15.547 10.422 -0.313 1 98.88 109 ASP A CA 1
ATOM 848 C C . ASP A 1 109 ? -16.766 9.664 -0.829 1 98.88 109 ASP A C 1
ATOM 850 O O . ASP A 1 109 ? -17.547 9.125 -0.042 1 98.88 109 ASP A O 1
ATOM 854 N N . LEU A 1 110 ? -16.922 9.57 -2.119 1 98.81 110 LEU A N 1
ATOM 855 C CA . LEU A 1 110 ? -18.062 8.922 -2.762 1 98.81 110 LEU A CA 1
ATOM 856 C C . LEU A 1 110 ? -18.109 7.438 -2.424 1 98.81 110 LEU A C 1
ATOM 858 O O . LEU A 1 110 ? -19.172 6.898 -2.111 1 98.81 110 LEU A O 1
ATOM 862 N N . VAL A 1 111 ? -16.984 6.73 -2.484 1 98.44 111 VAL A N 1
ATOM 863 C CA . VAL A 1 111 ? -16.953 5.297 -2.211 1 98.44 111 VAL A CA 1
ATOM 864 C C . VAL A 1 111 ? -17.375 5.035 -0.767 1 98.44 111 VAL A C 1
ATOM 866 O O . VAL A 1 111 ? -18.125 4.105 -0.496 1 98.44 111 VAL A O 1
ATOM 869 N N . ALA A 1 112 ? -16.859 5.848 0.144 1 98.62 112 ALA A N 1
ATOM 870 C CA . ALA A 1 112 ? -17.219 5.691 1.551 1 98.62 112 ALA A CA 1
ATOM 871 C C . ALA A 1 112 ? -18.703 5.93 1.764 1 98.62 112 ALA A C 1
ATOM 873 O O . ALA A 1 112 ? -19.359 5.211 2.527 1 98.62 112 ALA A O 1
ATOM 874 N N . GLN A 1 113 ? -19.234 6.957 1.092 1 98.25 113 GLN A N 1
ATOM 875 C CA . GLN A 1 113 ? -20.672 7.211 1.146 1 98.25 113 GLN A CA 1
ATOM 876 C C . GLN A 1 113 ? -21.469 6.012 0.626 1 98.25 113 GLN A C 1
ATOM 878 O O . GLN A 1 113 ? -22.469 5.617 1.221 1 98.25 113 GLN A O 1
ATOM 883 N N . CYS A 1 114 ? -21.016 5.457 -0.471 1 96.25 114 CYS A N 1
ATOM 884 C CA . CYS A 1 114 ? -21.656 4.289 -1.064 1 96.25 114 CYS A CA 1
ATOM 885 C C . CYS A 1 114 ? -21.734 3.143 -0.064 1 96.25 114 CYS A C 1
ATOM 887 O O . CYS A 1 114 ? -22.719 2.396 -0.046 1 96.25 114 CYS A O 1
ATOM 889 N N . LEU A 1 115 ? -20.734 3.016 0.804 1 96.94 115 LEU A N 1
ATOM 890 C CA . LEU A 1 115 ? -20.656 1.929 1.774 1 96.94 115 LEU A CA 1
ATOM 891 C C . LEU A 1 115 ? -21.344 2.318 3.084 1 96.94 115 LEU A C 1
ATOM 893 O O . LEU A 1 115 ? -21.453 1.501 4 1 96.94 115 LEU A O 1
ATOM 897 N N . GLY A 1 116 ? -21.688 3.648 3.217 1 97.5 116 GLY A N 1
ATOM 898 C CA . GLY A 1 116 ? -22.438 4.129 4.371 1 97.5 116 GLY A CA 1
ATOM 899 C C . GLY A 1 116 ? -21.594 4.262 5.617 1 97.5 116 GLY A C 1
ATOM 900 O O . GLY A 1 116 ? -22.094 4.117 6.734 1 97.5 116 GLY A O 1
ATOM 901 N N . LEU A 1 117 ? -20.312 4.434 5.48 1 98.44 117 LEU A N 1
ATOM 902 C CA . LEU A 1 117 ? -19.391 4.516 6.605 1 98.44 117 LEU A CA 1
ATOM 903 C C . LEU A 1 117 ? -18.5 5.742 6.488 1 98.44 117 LEU A C 1
ATOM 905 O O . LEU A 1 117 ? -18.266 6.246 5.387 1 98.44 117 LEU A O 1
ATOM 909 N N . PRO A 1 118 ? -18 6.234 7.66 1 98.75 118 PRO A N 1
ATOM 910 C CA . PRO A 1 118 ? -16.906 7.203 7.547 1 98.75 118 PRO A CA 1
ATOM 911 C C . PRO A 1 118 ? -15.711 6.648 6.789 1 98.75 118 PRO A C 1
ATOM 913 O O . PRO A 1 118 ? -15.383 5.469 6.922 1 98.75 118 PRO A O 1
ATOM 916 N N . LEU A 1 119 ? -15.102 7.504 6.004 1 98.88 119 LEU A N 1
ATOM 917 C CA . LEU A 1 119 ? -13.984 7.078 5.168 1 98.88 119 LEU A CA 1
ATOM 918 C C . LEU A 1 119 ? -12.922 6.363 6 1 98.88 119 LEU A C 1
ATOM 920 O O . LEU A 1 119 ? -12.32 5.383 5.547 1 98.88 119 LEU A O 1
ATOM 924 N N . VAL A 1 120 ? -12.664 6.781 7.234 1 98.88 120 VAL A N 1
ATOM 925 C CA . VAL A 1 120 ? -11.617 6.223 8.086 1 98.88 120 VAL A CA 1
ATOM 926 C C . VAL A 1 120 ? -11.875 4.734 8.305 1 98.88 120 VAL A C 1
ATOM 928 O O . VAL A 1 120 ? -10.93 3.945 8.406 1 98.88 120 VAL A O 1
ATOM 931 N N . GLU A 1 121 ? -13.133 4.293 8.344 1 98.69 121 GLU A N 1
ATOM 932 C CA . GLU A 1 121 ? -13.469 2.889 8.562 1 98.69 121 GLU A CA 1
ATOM 933 C C . GLU A 1 121 ? -13.125 2.039 7.344 1 98.69 121 GLU A C 1
ATOM 935 O O . GLU A 1 121 ? -12.625 0.92 7.484 1 98.69 121 GLU A O 1
ATOM 940 N N . ILE A 1 122 ? -13.359 2.617 6.172 1 97.75 122 ILE A N 1
ATOM 941 C CA . ILE A 1 122 ? -13.094 1.914 4.922 1 97.75 122 ILE A CA 1
ATOM 942 C C . ILE A 1 122 ? -11.586 1.803 4.707 1 97.75 122 ILE A C 1
ATOM 944 O O . ILE A 1 122 ? -11.102 0.817 4.145 1 97.75 122 ILE A O 1
ATOM 948 N N . LEU A 1 123 ? -10.859 2.799 5.246 1 98.62 123 LEU A N 1
ATOM 949 C CA . LEU A 1 123 ? -9.406 2.805 5.137 1 98.62 123 LEU A CA 1
ATOM 950 C C . LEU A 1 123 ? -8.773 1.965 6.246 1 98.62 123 LEU A C 1
ATOM 952 O O . LEU A 1 123 ? -7.598 1.605 6.164 1 98.62 123 LEU A O 1
ATOM 956 N N . GLY A 1 124 ? -9.484 1.622 7.289 1 98.56 124 GLY A N 1
ATOM 957 C CA . GLY A 1 124 ? -8.977 0.828 8.398 1 98.56 124 GLY A CA 1
ATOM 958 C C . GLY A 1 124 ? -8.539 1.667 9.586 1 98.56 124 GLY A C 1
ATOM 959 O O . GLY A 1 124 ? -7.34 1.818 9.828 1 98.56 124 GLY A O 1
ATOM 960 N N . ARG A 1 125 ? -9.508 2.102 10.391 1 98.62 125 ARG A N 1
ATOM 961 C CA . ARG A 1 125 ? -9.227 2.953 11.539 1 98.62 125 ARG A CA 1
ATOM 962 C C . ARG A 1 125 ? -8.188 2.311 12.461 1 98.62 125 ARG A C 1
ATOM 964 O O . ARG A 1 125 ? -8.305 1.135 12.812 1 98.62 125 ARG A O 1
ATOM 971 N N . ALA A 1 126 ? -7.199 3.084 12.781 1 98.69 126 ALA A N 1
ATOM 972 C CA . ALA A 1 126 ? -6.156 2.658 13.711 1 98.69 126 ALA A CA 1
ATOM 973 C C . ALA A 1 126 ? -6.141 3.531 14.961 1 98.69 126 ALA A C 1
ATOM 975 O O . ALA A 1 126 ? -5.66 3.109 16.016 1 98.69 126 ALA A O 1
ATOM 976 N N . HIS A 1 127 ? -6.59 4.789 14.844 1 98.75 127 HIS A N 1
ATOM 977 C CA . HIS A 1 127 ? -6.641 5.766 15.93 1 98.75 127 HIS A CA 1
ATOM 978 C C . HIS A 1 127 ? -8.023 6.41 16.031 1 98.75 127 HIS A C 1
ATOM 980 O O . HIS A 1 127 ? -8.695 6.59 15.008 1 98.75 127 HIS A O 1
ATOM 986 N N . ASP A 1 128 ? -8.391 6.766 17.188 1 98.44 128 ASP A N 1
ATOM 987 C CA . ASP A 1 128 ? -9.672 7.434 17.375 1 98.44 128 ASP A CA 1
ATOM 988 C C . ASP A 1 128 ? -9.523 8.953 17.281 1 98.44 128 ASP A C 1
ATOM 990 O O . ASP A 1 128 ? -10.391 9.625 16.719 1 98.44 128 ASP A O 1
ATOM 994 N N . SER A 1 129 ? -8.469 9.477 17.859 1 98.69 129 SER A N 1
ATOM 995 C CA . SER A 1 129 ? -8.156 10.906 17.891 1 98.69 129 SER A CA 1
ATOM 996 C C . SER A 1 129 ? -6.68 11.141 18.203 1 98.69 129 SER A C 1
ATOM 998 O O . SER A 1 129 ? -6.008 10.266 18.75 1 98.69 129 SER A O 1
ATOM 1000 N N . LEU A 1 130 ? -6.148 12.234 17.766 1 98.81 130 LEU A N 1
ATOM 1001 C CA . LEU A 1 130 ? -4.777 12.648 18.062 1 98.81 130 LEU A CA 1
ATOM 1002 C C . LEU A 1 130 ? -4.691 14.156 18.234 1 98.81 130 LEU A C 1
ATOM 1004 O O . LEU A 1 130 ? -5.484 14.906 17.656 1 98.81 130 LEU A O 1
ATOM 1008 N N . PRO A 1 131 ? -3.75 14.625 19.062 1 98.75 131 PRO A N 1
ATOM 1009 C CA . PRO A 1 131 ? -3.523 16.078 19.109 1 98.75 131 PRO A CA 1
ATOM 1010 C C . PRO A 1 131 ? -2.918 16.625 17.828 1 98.75 131 PRO A C 1
ATOM 1012 O O . PRO A 1 131 ? -2.094 15.961 17.188 1 98.75 131 PRO A O 1
ATOM 1015 N N . THR A 1 132 ? -3.342 17.75 17.422 1 98.81 132 THR A N 1
ATOM 1016 C CA . THR A 1 132 ? -2.736 18.422 16.281 1 98.81 132 THR A CA 1
ATOM 1017 C C . THR A 1 132 ? -1.928 19.641 16.734 1 98.81 132 THR A C 1
ATOM 1019 O O . THR A 1 132 ? -2.295 20.312 17.688 1 98.81 132 THR A O 1
ATOM 1022 N N . SER A 1 133 ? -0.845 19.859 16.047 1 98.69 133 SER A N 1
ATOM 1023 C CA . SER A 1 133 ? -0.105 21.094 16.297 1 98.69 133 SER A CA 1
ATOM 1024 C C . SER A 1 133 ? -0.802 22.281 15.664 1 98.69 133 SER A C 1
ATOM 1026 O O . SER A 1 133 ? -1.583 22.141 14.719 1 98.69 133 SER A O 1
ATOM 1028 N N . VAL A 1 134 ? -0.607 23.375 16.219 1 97.88 134 VAL A N 1
ATOM 1029 C CA . VAL A 1 134 ? -0.944 24.672 15.625 1 97.88 134 VAL A CA 1
ATOM 1030 C C . VAL A 1 134 ? 0.327 25.484 15.406 1 97.88 134 VAL A C 1
ATOM 1032 O O . VAL A 1 134 ? 1.222 25.5 16.25 1 97.88 134 VAL A O 1
ATOM 1035 N N . THR A 1 135 ? 0.413 26.109 14.297 1 96.5 135 THR A N 1
ATOM 1036 C CA . THR A 1 135 ? 1.673 26.688 13.844 1 96.5 135 THR A CA 1
ATOM 1037 C C . THR A 1 135 ? 1.789 28.141 14.312 1 96.5 135 THR A C 1
ATOM 1039 O O . THR A 1 135 ? 0.82 28.906 14.242 1 96.5 135 THR A O 1
ATOM 1042 N N . ILE A 1 136 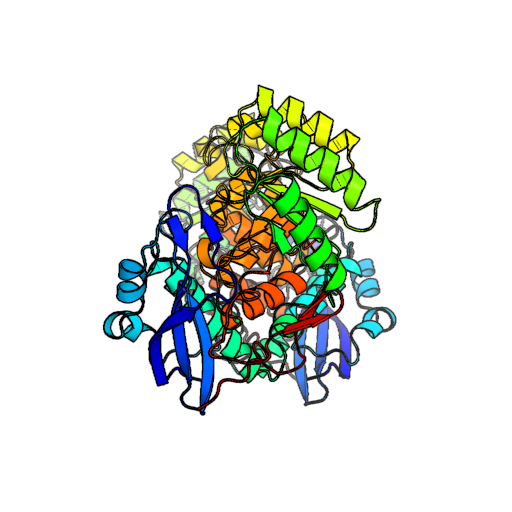? 2.893 28.469 14.844 1 95.31 136 ILE A N 1
ATOM 1043 C CA . ILE A 1 136 ? 3.279 29.859 15.094 1 95.31 136 ILE A CA 1
ATOM 1044 C C . ILE A 1 136 ? 4.336 30.297 14.086 1 95.31 136 ILE A C 1
ATOM 1046 O O . ILE A 1 136 ? 5.418 29.719 14.016 1 95.31 136 ILE A O 1
ATOM 1050 N N . GLY A 1 137 ? 4.027 31.281 13.344 1 91.69 137 GLY A N 1
ATOM 1051 C CA . GLY A 1 137 ? 4.926 31.766 12.312 1 91.69 137 GLY A CA 1
ATOM 1052 C C . GLY A 1 137 ? 6.141 32.469 12.867 1 91.69 137 GLY A C 1
ATOM 1053 O O . GLY A 1 137 ? 6.402 32.438 14.078 1 91.69 137 GLY A O 1
ATOM 1054 N N . ILE A 1 138 ? 6.926 33.031 11.938 1 90.25 138 ILE A N 1
ATOM 1055 C CA . ILE A 1 138 ? 8.109 33.781 12.328 1 90.25 138 ILE A CA 1
ATOM 1056 C C . ILE A 1 138 ? 7.699 35.156 12.82 1 90.25 138 ILE A C 1
ATOM 1058 O O . ILE A 1 138 ? 7.156 35.969 12.062 1 90.25 138 ILE A O 1
ATOM 1062 N N . LYS A 1 139 ? 7.961 35.406 14.062 1 91.25 139 LYS A N 1
ATOM 1063 C CA . LYS A 1 139 ? 7.621 36.688 14.688 1 91.25 139 LYS A CA 1
ATOM 1064 C C . LYS A 1 139 ? 8.547 36.969 15.859 1 91.25 139 LYS A C 1
ATOM 1066 O O . LYS A 1 139 ? 9.266 36.094 16.328 1 91.25 139 LYS A O 1
ATOM 1071 N N . PRO A 1 140 ? 8.5 38.281 16.328 1 93.12 140 PRO A N 1
ATOM 1072 C CA . PRO A 1 140 ? 9.297 38.625 17.516 1 93.12 140 PRO A CA 1
ATOM 1073 C C . PRO A 1 140 ? 8.922 37.781 18.75 1 93.12 140 PRO A C 1
ATOM 1075 O O . PRO A 1 140 ? 7.812 37.25 18.812 1 93.12 140 PRO A O 1
ATOM 1078 N N . VAL A 1 141 ? 9.859 37.75 19.688 1 96.88 141 VAL A N 1
ATOM 1079 C CA . VAL A 1 141 ? 9.742 36.906 20.859 1 96.88 141 VAL A CA 1
ATOM 1080 C C . VAL A 1 141 ? 8.422 37.156 21.578 1 96.88 141 VAL A C 1
ATOM 1082 O O . VAL A 1 141 ? 7.641 36.25 21.828 1 96.88 141 VAL A O 1
ATOM 1085 N N . GLU A 1 142 ? 8.094 38.406 21.797 1 97.19 142 GLU A N 1
ATOM 1086 C CA . GLU A 1 142 ? 6.918 38.75 22.594 1 97.19 142 GLU A CA 1
ATOM 1087 C C . GLU A 1 142 ? 5.629 38.375 21.875 1 97.19 142 GLU A C 1
ATOM 1089 O O . GLU A 1 142 ? 4.668 37.938 22.5 1 97.19 142 GLU A O 1
ATOM 1094 N N . GLU A 1 143 ? 5.637 38.562 20.594 1 95.94 143 GLU A N 1
ATOM 1095 C CA . GLU A 1 143 ? 4.48 38.188 19.797 1 95.94 143 GLU A CA 1
ATOM 1096 C C . GLU A 1 143 ? 4.328 36.656 19.766 1 95.94 143 GLU A C 1
ATOM 1098 O O . GLU A 1 143 ? 3.209 36.156 19.781 1 95.94 143 GLU A O 1
ATOM 1103 N N . THR A 1 144 ? 5.449 35.969 19.656 1 96.81 144 THR A N 1
ATOM 1104 C CA . THR A 1 144 ? 5.441 34.5 19.703 1 96.81 144 THR A CA 1
ATOM 1105 C C . THR A 1 144 ? 4.84 34 21.016 1 96.81 144 THR A C 1
ATOM 1107 O O . THR A 1 144 ? 3.979 33.125 21.016 1 96.81 144 THR A O 1
ATOM 1110 N N . LEU A 1 145 ? 5.285 34.625 22.125 1 98.25 145 LEU A N 1
ATOM 1111 C CA . LEU A 1 145 ? 4.82 34.219 23.438 1 98.25 145 LEU A CA 1
ATOM 1112 C C . LEU A 1 145 ? 3.332 34.5 23.609 1 98.25 145 LEU A C 1
ATOM 1114 O O . LEU A 1 145 ? 2.596 33.688 24.172 1 98.25 145 LEU A O 1
ATOM 1118 N N . ALA A 1 146 ? 2.896 35.688 23.094 1 97.62 146 ALA A N 1
ATOM 1119 C CA . ALA A 1 146 ? 1.486 36.031 23.172 1 97.62 146 ALA A CA 1
ATOM 1120 C C . ALA A 1 146 ? 0.617 35.062 22.406 1 97.62 146 ALA A C 1
ATOM 1122 O O . ALA A 1 146 ? -0.43 34.625 22.891 1 97.62 146 ALA A O 1
ATOM 1123 N N . GLU A 1 147 ? 1.043 34.688 21.266 1 96.31 147 GLU A N 1
ATOM 1124 C CA . GLU A 1 147 ? 0.295 33.75 20.438 1 96.31 147 GLU A CA 1
ATOM 1125 C C . GLU A 1 147 ? 0.276 32.375 21.062 1 96.31 147 GLU A C 1
ATOM 1127 O O . GLU A 1 147 ? -0.734 31.656 20.984 1 96.31 147 GLU A O 1
ATOM 1132 N N . ALA A 1 148 ? 1.375 31.953 21.625 1 98.12 148 ALA A N 1
ATOM 1133 C CA . ALA A 1 148 ? 1.439 30.672 22.312 1 98.12 148 ALA A CA 1
ATOM 1134 C C . ALA A 1 148 ? 0.411 30.609 23.438 1 98.12 148 ALA A C 1
ATOM 1136 O O . ALA A 1 148 ? -0.294 29.594 23.578 1 98.12 148 ALA A O 1
ATOM 1137 N N . ARG A 1 149 ? 0.361 31.703 24.203 1 97.88 149 ARG A N 1
ATOM 1138 C CA . ARG A 1 149 ? -0.599 31.75 25.297 1 97.88 149 ARG A CA 1
ATOM 1139 C C . ARG A 1 149 ? -2.031 31.688 24.781 1 97.88 149 ARG A C 1
ATOM 1141 O O . ARG A 1 149 ? -2.891 31.047 25.391 1 97.88 149 ARG A O 1
ATOM 1148 N N . GLU A 1 150 ? -2.262 32.375 23.688 1 96.81 150 GLU A N 1
ATOM 1149 C CA . GLU A 1 150 ? -3.578 32.344 23.062 1 96.81 150 GLU A CA 1
ATOM 1150 C C . GLU A 1 150 ? -3.961 30.906 22.656 1 96.81 150 GLU A C 1
ATOM 1152 O O . GLU A 1 150 ? -5.078 30.469 22.938 1 96.81 150 GLU A O 1
ATOM 1157 N N . HIS A 1 151 ? -3.078 30.188 21.984 1 97.38 151 HIS A N 1
ATOM 1158 C CA . HIS A 1 151 ? -3.342 28.812 21.547 1 97.38 151 HIS A CA 1
ATOM 1159 C C . HIS A 1 151 ? -3.561 27.875 22.719 1 97.38 151 HIS A C 1
ATOM 1161 O O . HIS A 1 151 ? -4.43 27.016 22.688 1 97.38 151 HIS A O 1
ATOM 1167 N N . LEU A 1 152 ? -2.762 28.094 23.812 1 97.69 152 LEU A N 1
ATOM 1168 C CA . LEU A 1 152 ? -2.955 27.297 25.016 1 97.69 152 LEU A CA 1
ATOM 1169 C C . LEU A 1 152 ? -4.355 27.5 25.578 1 97.69 152 LEU A C 1
ATOM 1171 O O . LEU A 1 152 ? -5.004 26.547 26.016 1 97.69 152 LEU A O 1
ATOM 1175 N N . ALA A 1 153 ? -4.715 28.75 25.578 1 96.94 153 ALA A N 1
ATOM 1176 C CA . ALA A 1 153 ? -6.031 29.094 26.109 1 96.94 153 ALA A CA 1
ATOM 1177 C C . ALA A 1 153 ? -7.145 28.453 25.281 1 96.94 153 ALA A C 1
ATOM 1179 O O . ALA A 1 153 ? -8.211 28.141 25.812 1 96.94 153 ALA A O 1
ATOM 1180 N N . LEU A 1 154 ? -6.93 28.219 24.031 1 96.19 154 LEU A N 1
ATOM 1181 C CA . LEU A 1 154 ? -7.902 27.625 23.125 1 96.19 154 LEU A CA 1
ATOM 1182 C C . LEU A 1 154 ? -7.906 26.109 23.266 1 96.19 154 LEU A C 1
ATOM 1184 O O . LEU A 1 154 ? -8.727 25.422 22.656 1 96.19 154 LEU A O 1
ATOM 1188 N N . GLY A 1 155 ? -6.93 25.562 24.016 1 97.12 155 GLY A N 1
ATOM 1189 C CA . GLY A 1 155 ? -6.945 24.141 24.328 1 97.12 155 GLY A CA 1
ATOM 1190 C C . GLY A 1 155 ? -5.855 23.359 23.609 1 97.12 155 GLY A C 1
ATOM 1191 O O . GLY A 1 155 ? -5.691 22.172 23.859 1 97.12 155 GLY A O 1
ATOM 1192 N N . PHE A 1 156 ? -5.062 24.016 22.781 1 98.06 156 PHE A N 1
ATOM 1193 C CA . PHE A 1 156 ? -3.984 23.328 22.094 1 98.06 156 PHE A CA 1
ATOM 1194 C C . PHE A 1 156 ? -2.875 22.938 23.062 1 98.06 156 PHE A C 1
ATOM 1196 O O . PHE A 1 156 ? -2.594 23.656 24.016 1 98.06 156 PHE A O 1
ATOM 1203 N N . ARG A 1 157 ? -2.246 21.781 22.75 1 98.12 157 ARG A N 1
ATOM 1204 C CA . ARG A 1 157 ? -1.18 21.297 23.625 1 98.12 157 ARG A CA 1
ATOM 1205 C C . ARG A 1 157 ? 0.073 20.969 22.812 1 98.12 157 ARG A C 1
ATOM 1207 O O . ARG A 1 157 ? 1.054 20.469 23.359 1 98.12 157 ARG A O 1
ATOM 1214 N N . VAL A 1 158 ? 0.046 21.188 21.531 1 98.75 158 VAL A N 1
ATOM 1215 C CA . VAL A 1 158 ? 1.198 21.016 20.641 1 98.75 158 VAL A CA 1
ATOM 1216 C C . VAL A 1 158 ? 1.366 22.266 19.781 1 98.75 158 VAL A C 1
ATOM 1218 O O . VAL A 1 158 ? 0.444 22.656 19.062 1 98.75 158 VAL A O 1
ATOM 1221 N N . LEU A 1 159 ? 2.518 22.906 19.859 1 98.69 159 LEU A N 1
ATOM 1222 C CA . LEU A 1 159 ? 2.824 24.094 19.078 1 98.69 159 LEU A CA 1
ATOM 1223 C C . LEU A 1 159 ? 3.971 23.828 18.109 1 98.69 159 LEU A C 1
ATOM 1225 O O . LEU A 1 159 ? 4.98 23.234 18.484 1 98.69 159 LEU A O 1
ATOM 1229 N N . LYS A 1 160 ? 3.777 24.141 16.906 1 98.56 160 LYS A N 1
ATOM 1230 C CA . LYS A 1 160 ? 4.875 24.109 15.945 1 98.56 160 LYS A CA 1
ATOM 1231 C C . LYS A 1 160 ? 5.383 25.516 15.625 1 98.56 160 LYS A C 1
ATOM 1233 O O . LYS A 1 160 ? 4.613 26.375 15.195 1 98.56 160 LYS A O 1
ATOM 1238 N N . VAL A 1 161 ? 6.648 25.719 15.75 1 97.62 161 VAL A N 1
ATOM 1239 C CA . VAL A 1 161 ? 7.223 27.047 15.617 1 97.62 161 VAL A CA 1
ATOM 1240 C C . VAL A 1 161 ? 8.133 27.094 14.398 1 97.62 161 VAL A C 1
ATOM 1242 O O . VAL A 1 161 ? 9.062 26.297 14.273 1 97.62 161 VAL A O 1
ATOM 1245 N N . LYS A 1 162 ? 7.848 28.016 13.547 1 95.94 162 LYS A N 1
ATOM 1246 C CA . LYS A 1 162 ? 8.719 28.25 12.398 1 95.94 162 LYS A CA 1
ATOM 1247 C C . LYS A 1 162 ? 9.977 29.016 12.805 1 95.94 162 LYS A C 1
ATOM 1249 O O . LYS A 1 162 ? 9.906 29.969 13.586 1 95.94 162 LYS A O 1
ATOM 1254 N N . LEU A 1 163 ? 11.07 28.531 12.281 1 96.31 163 LEU A N 1
ATOM 1255 C CA . LEU A 1 163 ? 12.336 29.203 12.539 1 96.31 163 LEU A CA 1
ATOM 1256 C C . LEU A 1 163 ? 12.797 29.984 11.312 1 96.31 163 LEU A C 1
ATOM 1258 O O . LEU A 1 163 ? 12.305 29.766 10.203 1 96.31 163 LEU A O 1
ATOM 1262 N N . CYS A 1 164 ? 13.695 30.938 11.555 1 92.31 164 CYS A N 1
ATOM 1263 C CA . CYS A 1 164 ? 14.07 31.844 10.469 1 92.31 164 CYS A CA 1
ATOM 1264 C C . CYS A 1 164 ? 15.523 31.609 10.055 1 92.31 164 CYS A C 1
ATOM 1266 O O . CYS A 1 164 ? 16 32.219 9.094 1 92.31 164 CYS A O 1
ATOM 1268 N N . GLY A 1 165 ? 16.234 30.828 10.742 1 93 165 GLY A N 1
ATOM 1269 C CA . GLY A 1 165 ? 17.609 30.531 10.367 1 93 165 GLY A CA 1
ATOM 1270 C C . GLY A 1 165 ? 18.625 31.375 11.117 1 93 165 GLY A C 1
ATOM 1271 O O . GLY A 1 165 ? 19.812 31.078 11.086 1 93 165 GLY A O 1
ATOM 1272 N N . ASP A 1 166 ? 18.172 32.469 11.742 1 94.94 166 ASP A N 1
ATOM 1273 C CA . ASP A 1 166 ? 19.031 33.219 12.633 1 94.94 166 ASP A CA 1
ATOM 1274 C C . ASP A 1 166 ? 19.094 32.594 14.016 1 94.94 166 ASP A C 1
ATOM 1276 O O . ASP A 1 166 ? 18.141 32.656 14.789 1 94.94 166 ASP A O 1
ATOM 1280 N N . GLU A 1 167 ? 20.219 32.062 14.344 1 96.25 167 GLU A N 1
ATOM 1281 C CA . GLU A 1 167 ? 20.375 31.234 15.531 1 96.25 167 GLU A CA 1
ATOM 1282 C C . GLU A 1 167 ? 20.047 32 16.797 1 96.25 167 GLU A C 1
ATOM 1284 O O . GLU A 1 167 ? 19.359 31.516 17.688 1 96.25 167 GLU A O 1
ATOM 1289 N N . GLU A 1 168 ? 20.625 33.188 16.875 1 96.12 168 GLU A N 1
ATOM 1290 C CA . GLU A 1 168 ? 20.406 34 18.078 1 96.12 168 GLU A CA 1
ATOM 1291 C C . GLU A 1 168 ? 18.922 34.281 18.297 1 96.12 168 GLU A C 1
ATOM 1293 O O . GLU A 1 168 ? 18.406 34.062 19.406 1 96.12 168 GLU A O 1
ATOM 1298 N N . GLN A 1 169 ? 18.281 34.688 17.25 1 95.81 169 GLN A N 1
ATOM 1299 C CA . GLN A 1 169 ? 16.859 34.969 17.328 1 95.81 169 GLN A CA 1
ATOM 1300 C C . GLN A 1 169 ? 16.047 33.719 17.609 1 95.81 169 GLN A C 1
ATOM 1302 O O . GLN A 1 169 ? 15.172 33.688 18.469 1 95.81 169 GLN A O 1
ATOM 1307 N N . ASP A 1 170 ? 16.328 32.656 16.875 1 97.56 170 ASP A N 1
ATOM 1308 C CA . ASP A 1 170 ? 15.609 31.391 17 1 97.56 170 ASP A CA 1
ATOM 1309 C C . ASP A 1 170 ? 15.773 30.812 18.406 1 97.56 170 ASP A C 1
ATOM 1311 O O . ASP A 1 170 ? 14.789 30.406 19.031 1 97.56 170 ASP A O 1
ATOM 1315 N N . PHE A 1 171 ? 17 30.844 18.938 1 98.19 171 PHE A N 1
ATOM 1316 C CA . PHE A 1 171 ? 17.281 30.234 20.234 1 98.19 171 PHE A CA 1
ATOM 1317 C C . PHE A 1 171 ? 16.641 31.031 21.359 1 98.19 171 PHE A C 1
ATOM 1319 O O . PHE A 1 171 ? 16.078 30.453 22.297 1 98.19 171 PHE A O 1
ATOM 1326 N N . GLU A 1 172 ? 16.734 32.312 21.219 1 98 172 GLU A N 1
ATOM 1327 C CA . GLU A 1 172 ? 16.078 33.156 22.219 1 98 172 GLU A CA 1
ATOM 1328 C C . GLU A 1 172 ? 14.578 32.906 22.266 1 98 172 GLU A C 1
ATOM 1330 O O . GLU A 1 172 ? 14 32.719 23.328 1 98 172 GLU A O 1
ATOM 1335 N N . ARG A 1 173 ? 13.977 32.875 21.109 1 97.75 173 ARG A N 1
ATOM 1336 C CA . ARG A 1 173 ? 12.539 32.656 20.984 1 97.75 173 ARG A CA 1
ATOM 1337 C C . ARG A 1 173 ? 12.164 31.297 21.609 1 97.75 173 ARG A C 1
ATOM 1339 O O . ARG A 1 173 ? 11.172 31.203 22.344 1 97.75 173 ARG A O 1
ATOM 1346 N N . LEU A 1 174 ? 12.953 30.266 21.375 1 98.38 174 LEU A N 1
ATOM 1347 C CA . LEU A 1 174 ? 12.656 28.922 21.844 1 98.38 174 LEU A CA 1
ATOM 1348 C C . LEU A 1 174 ? 12.852 28.828 23.359 1 98.38 174 LEU A C 1
ATOM 1350 O O . LEU A 1 174 ? 12.062 28.172 24.047 1 98.38 174 LEU A O 1
ATOM 1354 N N . ARG A 1 175 ? 13.898 29.484 23.922 1 98.38 175 ARG A N 1
ATOM 1355 C CA . ARG A 1 175 ? 14.133 29.469 25.359 1 98.38 175 ARG A CA 1
ATOM 1356 C C . ARG A 1 175 ? 13.008 30.172 26.094 1 98.38 175 ARG A C 1
ATOM 1358 O O . ARG A 1 175 ? 12.484 29.656 27.094 1 98.38 175 ARG A O 1
ATOM 1365 N N . ARG A 1 176 ? 12.648 31.344 25.562 1 98.38 176 ARG A N 1
ATOM 1366 C CA . ARG A 1 176 ? 11.586 32.125 26.203 1 98.38 176 ARG A CA 1
ATOM 1367 C C . ARG A 1 176 ? 10.25 31.391 26.109 1 98.38 176 ARG A C 1
ATOM 1369 O O . ARG A 1 176 ? 9.445 31.438 27.031 1 98.38 176 ARG A O 1
ATOM 1376 N N . LEU A 1 177 ? 10.023 30.766 24.984 1 98.31 177 LEU A N 1
ATOM 1377 C CA . LEU A 1 177 ? 8.812 29.969 24.812 1 98.31 177 LEU A CA 1
ATOM 1378 C C . LEU A 1 177 ? 8.766 28.828 25.812 1 98.31 177 LEU A C 1
ATOM 1380 O O . LEU A 1 177 ? 7.719 28.578 26.422 1 98.31 177 LEU A O 1
ATOM 1384 N N . HIS A 1 178 ? 9.859 28.094 25.984 1 98.06 178 HIS A N 1
ATOM 1385 C CA . HIS A 1 178 ? 9.961 27 26.938 1 98.06 178 HIS A CA 1
ATOM 1386 C C . HIS A 1 178 ? 9.594 27.469 28.344 1 98.06 178 HIS A C 1
ATOM 1388 O O . HIS A 1 178 ? 8.82 26.812 29.047 1 98.06 178 HIS A O 1
ATOM 1394 N N . GLU A 1 179 ? 10.141 28.594 28.703 1 97.81 179 GLU A N 1
ATOM 1395 C CA . GLU A 1 179 ? 9.859 29.172 30.016 1 97.81 179 GLU A CA 1
ATOM 1396 C C . GLU A 1 179 ? 8.383 29.516 30.172 1 97.81 179 GLU A C 1
ATOM 1398 O O . GLU A 1 179 ? 7.777 29.25 31.203 1 97.81 179 GLU A O 1
ATOM 1403 N N . THR A 1 180 ? 7.914 30.094 29.156 1 97.44 180 THR A N 1
ATOM 1404 C CA . THR A 1 180 ? 6.535 30.578 29.156 1 97.44 180 THR A CA 1
ATOM 1405 C C . THR A 1 180 ? 5.562 29.406 29.25 1 97.44 180 THR A C 1
ATOM 1407 O O . THR A 1 180 ? 4.57 29.469 29.984 1 97.44 180 THR A O 1
ATOM 1410 N N . LEU A 1 181 ? 5.766 28.312 28.484 1 97.56 181 LEU A N 1
ATOM 1411 C CA . LEU A 1 181 ? 4.871 27.172 28.422 1 97.56 181 LEU A CA 1
ATOM 1412 C C . LEU A 1 181 ? 4.918 26.375 29.719 1 97.56 181 LEU A C 1
ATOM 1414 O O . LEU A 1 181 ? 3.918 25.766 30.125 1 97.56 181 LEU A O 1
ATOM 1418 N N . ALA A 1 182 ? 6.102 26.328 30.422 1 95.38 182 ALA A N 1
ATOM 1419 C CA . ALA A 1 182 ? 6.285 25.688 31.719 1 95.38 182 ALA A CA 1
ATOM 1420 C C . ALA A 1 182 ? 5.723 24.266 31.719 1 95.38 182 ALA A C 1
ATOM 1422 O O . ALA A 1 182 ? 4.969 23.875 32.625 1 95.38 182 ALA A O 1
ATOM 1423 N N . GLY A 1 183 ? 5.918 23.562 30.594 1 95.56 183 GLY A N 1
ATOM 1424 C CA . GLY A 1 183 ? 5.566 22.156 30.5 1 95.56 183 GLY A CA 1
ATOM 1425 C C . GLY A 1 183 ? 4.121 21.938 30.109 1 95.56 183 GLY A C 1
ATOM 1426 O O . GLY A 1 183 ? 3.666 20.781 30.031 1 95.56 183 GLY A O 1
ATOM 1427 N N . ARG A 1 184 ? 3.416 22.938 29.688 1 97.12 184 ARG A N 1
ATOM 1428 C CA . ARG A 1 184 ? 1.986 22.844 29.422 1 97.12 184 ARG A CA 1
ATOM 1429 C C . ARG A 1 184 ? 1.73 22.438 27.984 1 97.12 184 ARG A C 1
ATOM 1431 O O . ARG A 1 184 ? 0.613 22.047 27.625 1 97.12 184 ARG A O 1
ATOM 1438 N N . ALA A 1 185 ? 2.719 22.562 27.141 1 97.69 185 ALA A N 1
ATOM 1439 C CA . ALA A 1 185 ? 2.592 22.156 25.75 1 97.69 185 ALA A CA 1
ATOM 1440 C C . ALA A 1 185 ? 3.908 21.609 25.203 1 97.69 185 ALA A C 1
ATOM 1442 O O . ALA A 1 185 ? 4.984 21.953 25.703 1 97.69 185 ALA A O 1
ATOM 1443 N N . VAL A 1 186 ? 3.773 20.75 24.25 1 97.81 186 VAL A N 1
ATOM 1444 C CA . VAL A 1 186 ? 4.914 20.234 23.5 1 97.81 186 VAL A CA 1
ATOM 1445 C C . VAL A 1 186 ? 5.227 21.172 22.344 1 97.81 186 VAL A C 1
ATOM 1447 O O . VAL A 1 186 ? 4.32 21.75 21.734 1 97.81 186 VAL A O 1
ATOM 1450 N N . VAL A 1 187 ? 6.531 21.312 22.047 1 98.62 187 VAL A N 1
ATOM 1451 C CA . VAL A 1 187 ? 6.938 22.188 20.953 1 98.62 187 VAL A CA 1
ATOM 1452 C C . VAL A 1 187 ? 7.629 21.375 19.859 1 98.62 187 VAL A C 1
ATOM 1454 O O . VAL A 1 187 ? 8.398 20.469 20.156 1 98.62 187 VAL A O 1
ATOM 1457 N N . ARG A 1 188 ? 7.297 21.609 18.578 1 98.75 188 ARG A N 1
ATOM 1458 C CA . ARG A 1 188 ? 7.977 21.188 17.359 1 98.75 188 ARG A CA 1
ATOM 1459 C C . ARG A 1 188 ? 8.578 22.375 16.625 1 98.75 188 ARG A C 1
ATOM 1461 O O . ARG A 1 188 ? 8.062 23.484 16.703 1 98.75 188 ARG A O 1
ATOM 1468 N N . VAL A 1 189 ? 9.664 22.172 15.922 1 98.56 189 VAL A N 1
ATOM 1469 C CA . VAL A 1 189 ? 10.234 23.328 15.219 1 98.56 189 VAL A CA 1
ATOM 1470 C C . VAL A 1 189 ? 10.406 22.984 13.742 1 98.56 189 VAL A C 1
ATOM 1472 O O . VAL A 1 189 ? 10.656 21.828 13.383 1 98.56 189 VAL A O 1
ATOM 1475 N N . ASP A 1 190 ? 10.281 23.953 12.961 1 97.94 190 ASP A N 1
ATOM 1476 C CA . ASP A 1 190 ? 10.438 23.844 11.516 1 97.94 190 ASP A CA 1
ATOM 1477 C C . ASP A 1 190 ? 11.336 24.953 10.977 1 97.94 190 ASP A C 1
ATOM 1479 O O . ASP A 1 190 ? 10.875 26.062 10.727 1 97.94 190 ASP A O 1
ATOM 1483 N N . PRO A 1 191 ? 12.602 24.641 10.742 1 96.62 191 PRO A N 1
ATOM 1484 C CA . PRO A 1 191 ? 13.531 25.625 10.172 1 96.62 191 PRO A CA 1
ATOM 1485 C C . PRO A 1 191 ? 13.242 25.922 8.703 1 96.62 191 PRO A C 1
ATOM 1487 O O . PRO A 1 191 ? 13.797 26.875 8.141 1 96.62 191 PRO A O 1
ATOM 1490 N N . ASN A 1 192 ? 12.406 25.141 8.102 1 92.88 192 ASN A N 1
ATOM 1491 C CA . ASN A 1 192 ? 12.047 25.344 6.699 1 92.88 192 ASN A CA 1
ATOM 1492 C C . ASN A 1 192 ? 13.281 25.5 5.82 1 92.88 192 ASN A C 1
ATOM 1494 O O . ASN A 1 192 ? 13.406 26.484 5.09 1 92.88 192 ASN A O 1
ATOM 1498 N N . GLN A 1 193 ? 14.242 24.609 5.996 1 96.12 193 GLN A N 1
ATOM 1499 C CA . GLN A 1 193 ? 15.391 24.422 5.113 1 96.12 193 GLN A CA 1
ATOM 1500 C C . GLN A 1 193 ? 16.469 25.484 5.391 1 96.12 193 GLN A C 1
ATOM 1502 O O . GLN A 1 193 ? 17.375 25.672 4.582 1 96.12 193 GLN A O 1
ATOM 1507 N N . SER A 1 194 ? 16.453 26.203 6.516 1 96.31 194 SER A N 1
ATOM 1508 C CA . SER A 1 194 ? 17.281 27.391 6.664 1 96.31 194 SER A CA 1
ATOM 1509 C C . SER A 1 194 ? 18.578 27.078 7.391 1 96.31 194 SER A C 1
ATOM 1511 O O . SER A 1 194 ? 19.406 27.953 7.594 1 96.31 194 SER A O 1
ATOM 1513 N N . TYR A 1 195 ? 18.812 25.844 7.801 1 97.62 195 TYR A N 1
ATOM 1514 C CA . TYR A 1 195 ? 20 25.516 8.594 1 97.62 195 TYR A CA 1
ATOM 1515 C C . TYR A 1 195 ? 21.016 24.75 7.766 1 97.62 195 TYR A C 1
ATOM 1517 O O . TYR A 1 195 ? 20.656 24.062 6.797 1 97.62 195 TYR A O 1
ATOM 1525 N N . ASP A 1 196 ? 22.234 24.891 8.117 1 96.44 196 ASP A N 1
ATOM 1526 C CA . ASP A 1 196 ? 23.281 24 7.652 1 96.44 196 ASP A CA 1
ATOM 1527 C C . ASP A 1 196 ? 23.688 23 8.734 1 96.44 196 ASP A C 1
ATOM 1529 O O . ASP A 1 196 ? 23.031 22.906 9.773 1 96.44 196 ASP A O 1
ATOM 1533 N N . ARG A 1 197 ? 24.641 22.234 8.453 1 96.44 197 ARG A N 1
ATOM 1534 C CA . ARG A 1 197 ? 25 21.141 9.344 1 96.44 197 ARG A CA 1
ATOM 1535 C C . ARG A 1 197 ? 25.391 21.656 10.727 1 96.44 197 ARG A C 1
ATOM 1537 O O . ARG A 1 197 ? 24.906 21.156 11.742 1 96.44 197 ARG A O 1
ATOM 1544 N N . ASP A 1 198 ? 26.266 22.641 10.758 1 96.94 198 ASP A N 1
ATOM 1545 C CA . ASP A 1 198 ? 26.75 23.172 12.039 1 96.94 198 ASP A CA 1
ATOM 1546 C C . ASP A 1 198 ? 25.594 23.781 12.836 1 96.94 198 ASP A C 1
ATOM 1548 O O . ASP A 1 198 ? 25.484 23.578 14.039 1 96.94 198 ASP A O 1
ATOM 1552 N N . GLY A 1 199 ? 24.797 24.578 12.125 1 97.38 199 GLY A N 1
ATOM 1553 C CA . GLY A 1 199 ? 23.641 25.156 12.766 1 97.38 199 GLY A CA 1
ATOM 1554 C C . GLY A 1 199 ? 22.672 24.125 13.312 1 97.38 199 GLY A C 1
ATOM 1555 O O . GLY A 1 199 ? 22.125 24.297 14.406 1 97.38 199 GLY A O 1
ATOM 1556 N N . LEU A 1 200 ? 22.469 23.047 12.57 1 97.88 200 LEU A N 1
ATOM 1557 C CA . LEU A 1 200 ? 21.547 22 13 1 97.88 200 LEU A CA 1
ATOM 1558 C C . LEU A 1 200 ? 22.062 21.297 14.258 1 97.88 200 LEU A C 1
ATOM 1560 O O . LEU A 1 200 ? 21.281 20.953 15.148 1 97.88 200 LEU A O 1
ATOM 1564 N N . LEU A 1 201 ? 23.391 21.078 14.312 1 97.81 201 LEU A N 1
ATOM 1565 C CA . LEU A 1 201 ? 23.953 20.422 15.484 1 97.81 201 LEU A CA 1
ATOM 1566 C C . LEU A 1 201 ? 23.75 21.266 16.734 1 97.81 201 LEU A C 1
ATOM 1568 O O . LEU A 1 201 ? 23.453 20.75 17.812 1 97.81 201 LEU A O 1
ATOM 1572 N N . ARG A 1 202 ? 23.906 22.609 16.578 1 98.12 202 ARG A N 1
ATOM 1573 C CA . ARG A 1 202 ? 23.656 23.516 17.703 1 98.12 202 ARG A CA 1
ATOM 1574 C C . ARG A 1 202 ? 22.172 23.547 18.047 1 98.12 202 ARG A C 1
ATOM 1576 O O . ARG A 1 202 ? 21.797 23.547 19.234 1 98.12 202 ARG A O 1
ATOM 1583 N N . LEU A 1 203 ? 21.359 23.531 17.047 1 98.31 203 LEU A N 1
ATOM 1584 C CA . LEU A 1 203 ? 19.922 23.5 17.281 1 98.31 203 LEU A CA 1
ATOM 1585 C C . LEU A 1 203 ? 19.516 22.219 17.984 1 98.31 203 LEU A C 1
ATOM 1587 O O . LEU A 1 203 ? 18.688 22.234 18.906 1 98.31 203 LEU A O 1
ATOM 1591 N N . ASP A 1 204 ? 20.047 21.109 17.562 1 97.81 204 ASP A N 1
ATOM 1592 C CA . ASP A 1 204 ? 19.719 19.812 18.156 1 97.81 204 ASP A CA 1
ATOM 1593 C C . ASP A 1 204 ? 20.047 19.781 19.641 1 97.81 204 ASP A C 1
ATOM 1595 O O . ASP A 1 204 ? 19.312 19.203 20.438 1 97.81 204 ASP A O 1
ATOM 1599 N N . ARG A 1 205 ? 21.188 20.359 20 1 97.62 205 ARG A N 1
ATOM 1600 C CA . ARG A 1 205 ? 21.531 20.453 21.422 1 97.62 205 ARG A CA 1
ATOM 1601 C C . ARG A 1 205 ? 20.469 21.219 22.203 1 97.62 205 ARG A C 1
ATOM 1603 O O . ARG A 1 205 ? 20.078 20.797 23.297 1 97.62 205 ARG A O 1
ATOM 1610 N N . LEU A 1 206 ? 20.078 22.328 21.641 1 97.81 206 LEU A N 1
ATOM 1611 C CA . LEU A 1 206 ? 19.047 23.125 22.281 1 97.81 206 LEU A CA 1
ATOM 1612 C C . LEU A 1 206 ? 17.734 22.344 22.359 1 97.81 206 LEU A C 1
ATOM 1614 O O . LEU A 1 206 ? 17.031 22.406 23.375 1 97.81 206 LEU A O 1
ATOM 1618 N N . VAL A 1 207 ? 17.359 21.641 21.312 1 96.31 207 VAL A N 1
ATOM 1619 C CA . VAL A 1 207 ? 16.141 20.828 21.219 1 96.31 207 VAL A CA 1
ATOM 1620 C C . VAL A 1 207 ? 16.125 19.781 22.344 1 96.31 207 VAL A C 1
ATOM 1622 O O . VAL A 1 207 ? 15.109 19.594 23 1 96.31 207 VAL A O 1
ATOM 1625 N N . GLN A 1 208 ? 17.25 19.156 22.531 1 97.25 208 GLN A N 1
ATOM 1626 C CA . GLN A 1 208 ? 17.375 18.156 23.594 1 97.25 208 GLN A CA 1
ATOM 1627 C C . GLN A 1 208 ? 17.25 18.797 24.969 1 97.25 208 GLN A C 1
ATOM 1629 O O . GLN A 1 208 ? 16.562 18.281 25.844 1 97.25 208 GLN A O 1
ATOM 1634 N N . GLU A 1 209 ? 17.906 19.938 25.109 1 97.5 209 GLU A N 1
ATOM 1635 C CA . GLU A 1 209 ? 17.891 20.656 26.375 1 97.5 209 GLU A CA 1
ATOM 1636 C C . GLU A 1 209 ? 16.469 21.078 26.734 1 97.5 209 GLU A C 1
ATOM 1638 O O . GLU A 1 209 ? 16.062 20.984 27.906 1 97.5 209 GLU A O 1
ATOM 1643 N N . LEU A 1 210 ? 15.703 21.5 25.766 1 98.25 210 LEU A N 1
ATOM 1644 C CA . LEU A 1 210 ? 14.391 22.094 26.016 1 98.25 210 LEU A CA 1
ATOM 1645 C C . LEU A 1 210 ? 13.289 21.047 25.891 1 98.25 210 LEU A C 1
ATOM 1647 O O . LEU A 1 210 ? 12.125 21.328 26.156 1 98.25 210 LEU A O 1
ATOM 1651 N N . GLY A 1 211 ? 13.648 19.844 25.453 1 97.75 211 GLY A N 1
ATOM 1652 C CA . GLY A 1 211 ? 12.648 18.797 25.297 1 97.75 211 GLY A CA 1
ATOM 1653 C C . GLY A 1 211 ? 11.75 19 24.094 1 97.75 211 GLY A C 1
ATOM 1654 O O . GLY A 1 211 ? 10.562 18.672 24.141 1 97.75 211 GLY A O 1
ATOM 1655 N N . ILE A 1 212 ? 12.195 19.625 23.062 1 98.12 212 ILE A N 1
ATOM 1656 C CA . ILE A 1 212 ? 11.477 19.797 21.797 1 98.12 212 ILE A CA 1
ATOM 1657 C C . ILE A 1 212 ? 11.297 18.453 21.109 1 98.12 212 ILE A C 1
ATOM 1659 O O . ILE A 1 212 ? 12.219 17.625 21.094 1 98.12 212 ILE A O 1
ATOM 1663 N N . GLU A 1 213 ? 10.203 18.266 20.516 1 98.38 213 GLU A N 1
ATOM 1664 C CA . GLU A 1 213 ? 9.758 16.938 20.094 1 98.38 213 GLU A CA 1
ATOM 1665 C C . GLU A 1 213 ? 10.5 16.469 18.844 1 98.38 213 GLU A C 1
ATOM 1667 O O . GLU A 1 213 ? 10.914 15.312 18.75 1 98.38 213 GLU A O 1
ATOM 1672 N N . PHE A 1 214 ? 10.578 17.344 17.797 1 98.69 214 PHE A N 1
ATOM 1673 C CA . PHE A 1 214 ? 11.32 17 16.578 1 98.69 214 PHE A CA 1
ATOM 1674 C C . PHE A 1 214 ? 11.633 18.234 15.766 1 98.69 214 PHE A C 1
ATOM 1676 O O . PHE A 1 214 ? 11.188 19.344 16.094 1 98.69 214 PHE A O 1
ATOM 1683 N N . ILE A 1 215 ? 12.508 18.141 14.766 1 98.81 215 ILE A N 1
ATOM 1684 C CA . ILE A 1 215 ? 12.898 19.203 13.844 1 98.81 215 ILE A CA 1
ATOM 1685 C C . ILE A 1 215 ? 12.422 18.875 12.438 1 98.81 215 ILE A C 1
ATOM 1687 O O . ILE A 1 215 ? 12.758 17.828 11.883 1 98.81 215 ILE A O 1
ATOM 1691 N N . GLU A 1 216 ? 11.656 19.781 11.906 1 98.75 216 GLU A N 1
ATOM 1692 C CA . GLU A 1 216 ? 11.102 19.562 10.57 1 98.75 216 GLU A CA 1
ATOM 1693 C C . GLU A 1 216 ? 11.953 20.25 9.508 1 98.75 216 GLU A C 1
ATOM 1695 O O . GLU A 1 216 ? 12.25 21.438 9.602 1 98.75 216 GLU A O 1
ATOM 1700 N N . GLN A 1 217 ? 12.422 19.531 8.578 1 98.25 217 GLN A N 1
ATOM 1701 C CA . GLN A 1 217 ? 13.094 19.938 7.352 1 98.25 217 GLN A CA 1
ATOM 1702 C C . GLN A 1 217 ? 14.172 20.969 7.633 1 98.25 217 GLN A C 1
ATOM 1704 O O . GLN A 1 217 ? 14.086 22.109 7.172 1 98.25 217 GLN A O 1
ATOM 1709 N N . PRO A 1 218 ? 15.172 20.609 8.266 1 98.12 218 PRO A N 1
ATOM 1710 C CA . PRO A 1 218 ? 16.219 21.594 8.594 1 98.12 218 PRO A CA 1
ATOM 1711 C C . PRO A 1 218 ? 17.031 22.016 7.367 1 98.12 218 PRO A C 1
ATOM 1713 O O . PRO A 1 218 ? 17.438 23.172 7.266 1 98.12 218 PRO A O 1
ATOM 1716 N N . PHE A 1 219 ? 17.266 21.047 6.406 1 98.12 219 PHE A N 1
ATOM 1717 C CA . PHE A 1 219 ? 18.141 21.266 5.254 1 98.12 219 PHE A CA 1
ATOM 1718 C C . PHE A 1 219 ? 17.312 21.484 3.988 1 98.12 219 PHE A C 1
ATOM 1720 O O . PHE A 1 219 ? 16.141 21.094 3.93 1 98.12 219 PHE A O 1
ATOM 1727 N N . PRO A 1 220 ? 17.938 22.156 2.979 1 96.75 220 PRO A N 1
ATOM 1728 C CA . PRO A 1 220 ? 17.25 22.25 1.691 1 96.75 220 PRO A CA 1
ATOM 1729 C C . PRO A 1 220 ? 16.828 20.891 1.146 1 96.75 220 PRO A C 1
ATOM 1731 O O . PRO A 1 220 ? 17.578 19.906 1.291 1 96.75 220 PRO A O 1
ATOM 1734 N N . ALA A 1 221 ? 15.672 20.875 0.497 1 95.31 221 ALA A N 1
ATOM 1735 C CA . ALA A 1 221 ? 15.242 19.656 -0.179 1 95.31 221 ALA A CA 1
ATOM 1736 C C . ALA A 1 221 ? 16.312 19.156 -1.14 1 95.31 221 ALA A C 1
ATOM 1738 O O . ALA A 1 221 ? 16.969 19.938 -1.815 1 95.31 221 ALA A O 1
ATOM 1739 N N . GLY A 1 222 ? 16.578 17.906 -1.231 1 93.44 222 GLY A N 1
ATOM 1740 C CA . GLY A 1 222 ? 17.594 17.328 -2.104 1 93.44 222 GLY A CA 1
ATOM 1741 C C . GLY A 1 222 ? 18.891 17 -1.384 1 93.44 222 GLY A C 1
ATOM 1742 O O . GLY A 1 222 ? 19.719 16.281 -1.908 1 93.44 222 GLY A O 1
ATOM 1743 N N . ARG A 1 223 ? 19.047 17.594 -0.197 1 96.44 223 ARG A N 1
ATOM 1744 C CA . ARG A 1 223 ? 20.266 17.344 0.563 1 96.44 223 ARG A CA 1
ATOM 1745 C C . ARG A 1 223 ? 20.094 16.141 1.487 1 96.44 223 ARG A C 1
ATOM 1747 O O . ARG A 1 223 ? 20.375 16.234 2.686 1 96.44 223 ARG A O 1
ATOM 1754 N N . THR A 1 224 ? 19.688 15.039 0.9 1 96.94 224 THR A N 1
ATOM 1755 C CA . THR A 1 224 ? 19.484 13.805 1.648 1 96.94 224 THR A CA 1
ATOM 1756 C C . THR A 1 224 ? 20.797 13.289 2.211 1 96.94 224 THR A C 1
ATOM 1758 O O . THR A 1 224 ? 20.844 12.703 3.297 1 96.94 224 THR A O 1
ATOM 1761 N N . ASP A 1 225 ? 21.844 13.562 1.496 1 97.06 225 ASP A N 1
ATOM 1762 C CA . ASP A 1 225 ? 23.172 13.156 1.948 1 97.06 225 ASP A CA 1
ATOM 1763 C C . ASP A 1 225 ? 23.547 13.859 3.25 1 97.06 225 ASP A C 1
ATOM 1765 O O . ASP A 1 225 ? 24.203 13.266 4.113 1 97.06 225 ASP A O 1
ATOM 1769 N N . TRP A 1 226 ? 23.125 15.18 3.385 1 97.81 226 TRP A N 1
ATOM 1770 C CA . TRP A 1 226 ? 23.375 15.898 4.629 1 97.81 226 TRP A CA 1
ATOM 1771 C C . TRP A 1 226 ? 22.656 15.234 5.797 1 97.81 226 TRP A C 1
ATOM 1773 O O . TRP A 1 226 ? 23.203 15.125 6.895 1 97.81 226 TRP A O 1
ATOM 1783 N N . LEU A 1 227 ? 21.484 14.75 5.539 1 98.12 227 LEU A N 1
ATOM 1784 C CA . LEU A 1 227 ? 20.703 14.07 6.57 1 98.12 227 LEU A CA 1
ATOM 1785 C C . LEU A 1 227 ? 21.359 12.758 6.977 1 98.12 227 LEU A C 1
ATOM 1787 O O . LEU A 1 227 ? 21.547 12.492 8.172 1 98.12 227 LEU A O 1
ATOM 1791 N N . ARG A 1 228 ? 21.75 11.992 6.008 1 97.81 228 ARG A N 1
ATOM 1792 C CA . ARG A 1 228 ? 22.297 10.664 6.258 1 97.81 228 ARG A CA 1
ATOM 1793 C C . ARG A 1 228 ? 23.625 10.75 6.988 1 97.81 228 ARG A C 1
ATOM 1795 O O . ARG A 1 228 ? 24.031 9.797 7.668 1 97.81 228 ARG A O 1
ATOM 1802 N N . ALA A 1 229 ? 24.297 11.859 6.855 1 97.69 229 ALA A N 1
ATOM 1803 C CA . ALA A 1 229 ? 25.594 12.055 7.488 1 97.69 229 ALA A CA 1
ATOM 1804 C C . ALA A 1 229 ? 25.438 12.336 8.977 1 97.69 229 ALA A C 1
ATOM 1806 O O . ALA A 1 229 ? 26.406 12.266 9.734 1 97.69 229 ALA A O 1
ATOM 1807 N N . LEU A 1 230 ? 24.219 12.617 9.438 1 98.06 230 LEU A N 1
ATOM 1808 C CA . LEU A 1 230 ? 23.969 12.891 10.852 1 98.06 230 LEU A CA 1
ATOM 1809 C C . LEU A 1 230 ? 23.969 11.602 11.664 1 98.06 230 LEU A C 1
ATOM 1811 O O . LEU A 1 230 ? 23.719 10.516 11.125 1 98.06 230 LEU A O 1
ATOM 1815 N N . PRO A 1 231 ? 24.281 11.719 12.961 1 97.44 231 PRO A N 1
ATOM 1816 C CA . PRO A 1 231 ? 24.094 10.555 13.828 1 97.44 231 PRO A CA 1
ATOM 1817 C C . PRO A 1 231 ? 22.641 10.055 13.82 1 97.44 231 PRO A C 1
ATOM 1819 O O . PRO A 1 231 ? 21.703 10.852 13.719 1 97.44 231 PRO A O 1
ATOM 1822 N N . LYS A 1 232 ? 22.5 8.75 13.984 1 97.62 232 LYS A N 1
ATOM 1823 C CA . LYS A 1 232 ? 21.188 8.094 13.922 1 97.62 232 LYS A CA 1
ATOM 1824 C C . LYS A 1 232 ? 20.203 8.75 14.891 1 97.62 232 LYS A C 1
ATOM 1826 O O . LYS A 1 232 ? 19.031 8.945 14.555 1 97.62 232 LYS A O 1
ATOM 1831 N N . ALA A 1 233 ? 20.688 9.102 16.031 1 97.12 233 ALA A N 1
ATOM 1832 C CA . ALA A 1 233 ? 19.812 9.68 17.047 1 97.12 233 ALA A CA 1
ATOM 1833 C C . ALA A 1 233 ? 19.219 11.008 16.594 1 97.12 233 ALA A C 1
ATOM 1835 O O . ALA A 1 233 ? 18.078 11.336 16.922 1 97.12 233 ALA A O 1
ATOM 1836 N N . ILE A 1 234 ? 19.984 11.812 15.852 1 98.12 234 ILE A N 1
ATOM 1837 C CA . ILE A 1 234 ? 19.516 13.094 15.336 1 98.12 234 ILE A CA 1
ATOM 1838 C C . ILE A 1 234 ? 18.547 12.859 14.188 1 98.12 234 ILE A C 1
ATOM 1840 O O . ILE A 1 234 ? 17.469 13.461 14.141 1 98.12 234 ILE A O 1
ATOM 1844 N N . ARG A 1 235 ? 18.859 11.898 13.273 1 98.31 235 ARG A N 1
ATOM 1845 C CA . ARG A 1 235 ? 18 11.586 12.141 1 98.31 235 ARG A CA 1
ATOM 1846 C C . ARG A 1 235 ? 16.609 11.18 12.609 1 98.31 235 ARG A C 1
ATOM 1848 O O . ARG A 1 235 ? 15.609 11.539 11.977 1 98.31 235 ARG A O 1
ATOM 1855 N N . ARG A 1 236 ? 16.547 10.5 13.719 1 97.88 236 ARG A N 1
ATOM 1856 C CA . ARG A 1 236 ? 15.281 9.969 14.227 1 97.88 236 ARG A CA 1
ATOM 1857 C C . ARG A 1 236 ? 14.336 11.102 14.625 1 97.88 236 ARG A C 1
ATOM 1859 O O . ARG A 1 236 ? 13.117 10.922 14.641 1 97.88 236 ARG A O 1
ATOM 1866 N N . ARG A 1 237 ? 14.852 12.312 14.844 1 97.69 237 ARG A N 1
ATOM 1867 C CA . ARG A 1 237 ? 14.047 13.445 15.281 1 97.69 237 ARG A CA 1
ATOM 1868 C C . ARG A 1 237 ? 13.781 14.406 14.133 1 97.69 237 ARG A C 1
ATOM 1870 O O . ARG A 1 237 ? 13.258 15.508 14.344 1 97.69 237 ARG A O 1
ATOM 1877 N N . ILE A 1 238 ? 14.148 14.008 12.992 1 98.75 238 ILE A N 1
ATOM 1878 C CA . ILE A 1 238 ? 13.961 14.875 11.828 1 98.75 238 ILE A CA 1
ATOM 1879 C C . ILE A 1 238 ? 12.727 14.43 11.047 1 98.75 238 ILE A C 1
ATOM 1881 O O . ILE A 1 238 ? 12.555 13.242 10.773 1 98.75 238 ILE A O 1
ATOM 1885 N N . ALA A 1 239 ? 11.859 15.328 10.75 1 98.88 239 ALA A N 1
ATOM 1886 C CA . ALA A 1 239 ? 10.727 15.117 9.852 1 98.88 239 ALA A CA 1
ATOM 1887 C C . ALA A 1 239 ? 11.031 15.648 8.453 1 98.88 239 ALA A C 1
ATOM 1889 O O . ALA A 1 239 ? 11.398 16.812 8.289 1 98.88 239 ALA A O 1
ATOM 1890 N N . ALA A 1 240 ? 10.922 14.805 7.48 1 98.69 240 ALA A N 1
ATOM 1891 C CA . ALA A 1 240 ? 11.047 15.242 6.094 1 98.69 240 ALA A CA 1
ATOM 1892 C C . ALA A 1 240 ? 9.734 15.82 5.582 1 98.69 240 ALA A C 1
ATOM 1894 O O . ALA A 1 240 ? 8.695 15.156 5.625 1 98.69 240 ALA A O 1
ATOM 1895 N N . ASP A 1 241 ? 9.789 17.047 5.125 1 98 241 ASP A N 1
ATOM 1896 C CA . ASP A 1 241 ? 8.609 17.703 4.551 1 98 241 ASP A CA 1
ATOM 1897 C C . ASP A 1 241 ? 8.82 18 3.066 1 98 241 ASP A C 1
ATOM 1899 O O . ASP A 1 241 ? 8.484 17.172 2.211 1 98 241 ASP A O 1
ATOM 1903 N N . GLU A 1 242 ? 9.602 19.062 2.717 1 97.06 242 GLU A N 1
ATOM 1904 C CA . GLU A 1 242 ? 9.859 19.391 1.32 1 97.06 242 GLU A CA 1
ATOM 1905 C C . GLU A 1 242 ? 10.648 18.281 0.622 1 97.06 242 GLU A C 1
ATOM 1907 O O . GLU A 1 242 ? 10.594 18.156 -0.604 1 97.06 242 GLU A O 1
ATOM 1912 N N . SER A 1 243 ? 11.328 17.453 1.353 1 97.75 243 SER A N 1
ATOM 1913 C CA . SER A 1 243 ? 12.109 16.359 0.81 1 97.75 243 SER A CA 1
ATOM 1914 C C . SER A 1 243 ? 11.219 15.164 0.472 1 97.75 243 SER A C 1
ATOM 1916 O O . SER A 1 243 ? 11.648 14.227 -0.197 1 97.75 243 SER A O 1
ATOM 1918 N N . LEU A 1 244 ? 9.945 15.188 0.885 1 98.44 244 LEU A N 1
ATOM 1919 C CA . LEU A 1 244 ? 8.992 14.102 0.657 1 98.44 244 LEU A CA 1
ATOM 1920 C C . LEU A 1 244 ? 7.809 14.586 -0.177 1 98.44 244 LEU A C 1
ATOM 1922 O O . LEU A 1 244 ? 6.871 15.188 0.354 1 98.44 244 LEU A O 1
ATOM 1926 N N . LEU A 1 245 ? 7.824 14.25 -1.438 1 97.88 245 LEU A N 1
ATOM 1927 C CA . LEU A 1 245 ? 6.758 14.68 -2.334 1 97.88 245 LEU A CA 1
ATOM 1928 C C . LEU A 1 245 ? 5.828 13.516 -2.67 1 97.88 245 LEU A C 1
ATOM 1930 O O . LEU A 1 245 ? 4.652 13.727 -2.979 1 97.88 245 LEU A O 1
ATOM 1934 N N . GLY A 1 246 ? 6.34 12.312 -2.656 1 98.12 246 GLY A N 1
ATOM 1935 C CA . GLY A 1 246 ? 5.562 11.148 -3.039 1 98.12 246 GLY A CA 1
ATOM 1936 C C . GLY A 1 246 ? 6.215 9.836 -2.635 1 98.12 246 GLY A C 1
ATOM 1937 O O . GLY A 1 246 ? 7.184 9.828 -1.874 1 98.12 246 GLY A O 1
ATOM 1938 N N . PRO A 1 247 ? 5.719 8.727 -3.137 1 98.62 247 PRO A N 1
ATOM 1939 C CA . PRO A 1 247 ? 6.191 7.402 -2.73 1 98.62 247 PRO A CA 1
ATOM 1940 C C . PRO A 1 247 ? 7.656 7.16 -3.096 1 98.62 247 PRO A C 1
ATOM 1942 O O . PRO A 1 247 ? 8.383 6.512 -2.344 1 98.62 247 PRO A O 1
ATOM 1945 N N . ALA A 1 248 ? 8.102 7.648 -4.227 1 98.19 248 ALA A N 1
ATOM 1946 C CA . ALA A 1 248 ? 9.492 7.457 -4.637 1 98.19 248 ALA A CA 1
ATOM 1947 C C . ALA A 1 248 ? 10.445 8.094 -3.633 1 98.19 248 ALA A C 1
ATOM 1949 O O . ALA A 1 248 ? 11.469 7.5 -3.273 1 98.19 248 ALA A O 1
ATOM 1950 N N . ASP A 1 249 ? 10.109 9.297 -3.164 1 98.62 249 ASP A N 1
ATOM 1951 C CA . ASP A 1 249 ? 10.914 9.953 -2.139 1 98.62 249 ASP A CA 1
ATOM 1952 C C . ASP A 1 249 ? 10.891 9.172 -0.832 1 98.62 249 ASP A C 1
ATOM 1954 O O . ASP A 1 249 ? 11.922 9.031 -0.166 1 98.62 249 ASP A O 1
ATOM 1958 N N . ALA A 1 250 ? 9.688 8.711 -0.495 1 98.88 250 ALA A N 1
ATOM 1959 C CA . ALA A 1 250 ? 9.555 7.938 0.736 1 98.88 250 ALA A CA 1
ATOM 1960 C C . ALA A 1 250 ? 10.492 6.734 0.728 1 98.88 250 ALA A C 1
ATOM 1962 O O . ALA A 1 250 ? 11.18 6.469 1.715 1 98.88 250 ALA A O 1
ATOM 1963 N N . PHE A 1 251 ? 10.523 6.043 -0.397 1 98.81 251 PHE A N 1
ATOM 1964 C CA . PHE A 1 251 ? 11.359 4.859 -0.524 1 98.81 251 PHE A CA 1
ATOM 1965 C C . PHE A 1 251 ? 12.836 5.227 -0.417 1 98.81 251 PHE A C 1
ATOM 1967 O O . PHE A 1 251 ? 13.594 4.582 0.314 1 98.81 251 PHE A O 1
ATOM 1974 N N . ALA A 1 252 ? 13.195 6.246 -1.088 1 98.25 252 ALA A N 1
ATOM 1975 C CA . ALA A 1 252 ? 14.586 6.688 -1.078 1 98.25 252 ALA A CA 1
ATOM 1976 C C . ALA A 1 252 ? 15.008 7.141 0.316 1 98.25 252 ALA A C 1
ATOM 1978 O O . ALA A 1 252 ? 16.094 6.777 0.794 1 98.25 252 ALA A O 1
ATOM 1979 N N . LEU A 1 253 ? 14.156 7.887 0.983 1 98.69 253 LEU A N 1
ATOM 1980 C CA . LEU A 1 253 ? 14.469 8.43 2.301 1 98.69 253 LEU A CA 1
ATOM 1981 C C . LEU A 1 253 ? 14.516 7.324 3.35 1 98.69 253 LEU A C 1
ATOM 1983 O O . LEU A 1 253 ? 15.273 7.41 4.316 1 98.69 253 LEU A O 1
ATOM 1987 N N . ALA A 1 254 ? 13.734 6.281 3.121 1 98.56 254 ALA A N 1
ATOM 1988 C CA . ALA A 1 254 ? 13.609 5.211 4.105 1 98.56 254 ALA A CA 1
ATOM 1989 C C . ALA A 1 254 ? 14.727 4.184 3.945 1 98.56 254 ALA A C 1
ATOM 1991 O O . ALA A 1 254 ? 14.969 3.377 4.848 1 98.56 254 ALA A O 1
ATOM 1992 N N . ALA A 1 255 ? 15.312 4.109 2.738 1 96.81 255 ALA A N 1
ATOM 1993 C CA . ALA A 1 255 ? 16.359 3.123 2.473 1 96.81 255 ALA A CA 1
ATOM 1994 C C . ALA A 1 255 ? 17.484 3.229 3.498 1 96.81 255 ALA A C 1
ATOM 1996 O O . ALA A 1 255 ? 17.875 4.332 3.885 1 96.81 255 ALA A O 1
ATOM 1997 N N . PRO A 1 256 ? 18.109 2.133 3.869 1 95 256 PRO A N 1
ATOM 1998 C CA . PRO A 1 256 ? 19.156 2.174 4.895 1 95 256 PRO A CA 1
ATOM 1999 C C . PRO A 1 256 ? 20.469 2.783 4.387 1 95 256 PRO A C 1
ATOM 2001 O O . PRO A 1 256 ? 20.891 2.494 3.264 1 95 256 PRO A O 1
ATOM 2004 N N . PRO A 1 257 ? 21.094 3.576 5.387 1 96.31 257 PRO A N 1
ATOM 2005 C CA . PRO A 1 257 ? 20.516 4.094 6.633 1 96.31 257 PRO A CA 1
ATOM 2006 C C . PRO A 1 257 ? 19.453 5.164 6.391 1 96.31 257 PRO A C 1
ATOM 2008 O O . PRO A 1 257 ? 19.641 6.055 5.559 1 96.31 257 PRO A O 1
ATOM 2011 N N . ALA A 1 258 ? 18.359 5.039 7.047 1 98.19 258 ALA A N 1
ATOM 2012 C CA . ALA A 1 258 ? 17.25 5.965 6.867 1 98.19 258 ALA A CA 1
ATOM 2013 C C . ALA A 1 258 ? 17.688 7.41 7.07 1 98.19 258 ALA A C 1
ATOM 2015 O O . ALA A 1 258 ? 18.438 7.707 8.008 1 98.19 258 ALA A O 1
ATOM 2016 N N . ALA A 1 259 ? 17.188 8.297 6.266 1 98.56 259 ALA A N 1
ATOM 2017 C CA . ALA A 1 259 ? 17.625 9.695 6.277 1 98.56 259 ALA A CA 1
ATOM 2018 C C . ALA A 1 259 ? 16.922 10.469 7.395 1 98.56 259 ALA A C 1
ATOM 2020 O O . ALA A 1 259 ? 17.406 11.523 7.816 1 98.56 259 ALA A O 1
ATOM 2021 N N . CYS A 1 260 ? 15.836 10 7.852 1 98.75 260 CYS A N 1
ATOM 2022 C CA . CYS A 1 260 ? 15.031 10.672 8.867 1 98.75 260 CYS A CA 1
ATOM 2023 C C . CYS A 1 260 ? 14.125 9.68 9.594 1 98.75 260 CYS A C 1
ATOM 2025 O O . CYS A 1 260 ? 14.039 8.516 9.203 1 98.75 260 CYS A O 1
ATOM 2027 N N . GLY A 1 261 ? 13.539 10.148 10.648 1 98.81 261 GLY A N 1
ATOM 2028 C CA . GLY A 1 261 ? 12.703 9.273 11.445 1 98.81 261 GLY A CA 1
ATOM 2029 C C . GLY A 1 261 ? 11.219 9.555 11.273 1 98.81 261 GLY A C 1
ATOM 2030 O O . GLY A 1 261 ? 10.375 8.773 11.727 1 98.81 261 GLY A O 1
ATOM 2031 N N . ILE A 1 262 ? 10.828 10.664 10.57 1 98.94 262 ILE A N 1
ATOM 2032 C CA . ILE A 1 262 ? 9.438 11.086 10.445 1 98.94 262 ILE A CA 1
ATOM 2033 C C . ILE A 1 262 ? 9.164 11.539 9.016 1 98.94 262 ILE A C 1
ATOM 2035 O O . ILE A 1 262 ? 9.969 12.258 8.422 1 98.94 262 ILE A O 1
ATOM 2039 N N . PHE A 1 263 ? 8.117 11.055 8.391 1 98.94 263 PHE A N 1
ATOM 2040 C CA . PHE A 1 263 ? 7.613 11.547 7.117 1 98.94 263 PHE A CA 1
ATOM 2041 C C . PHE A 1 263 ? 6.441 12.5 7.332 1 98.94 263 PHE A C 1
ATOM 2043 O O . PHE A 1 263 ? 5.457 12.148 7.977 1 98.94 263 PHE A O 1
ATOM 2050 N N . ASN A 1 264 ? 6.531 13.695 6.891 1 98.88 264 ASN A N 1
ATOM 2051 C CA . ASN A 1 264 ? 5.391 14.609 6.859 1 98.88 264 ASN A CA 1
ATOM 2052 C C . ASN A 1 264 ? 4.605 14.477 5.555 1 98.88 264 ASN A C 1
ATOM 2054 O O . ASN A 1 264 ? 5.023 15 4.52 1 98.88 264 ASN A O 1
ATOM 2058 N N . ILE A 1 265 ? 3.482 13.836 5.59 1 98.94 265 ILE A N 1
ATOM 2059 C CA . ILE A 1 265 ? 2.668 13.617 4.398 1 98.94 265 ILE A CA 1
ATOM 2060 C C . ILE A 1 265 ? 1.694 14.781 4.223 1 98.94 265 ILE A C 1
ATOM 2062 O O . ILE A 1 265 ? 0.966 15.141 5.152 1 98.94 265 ILE A O 1
ATOM 2066 N N . LYS A 1 266 ? 1.715 15.422 3.148 1 98.88 266 LYS A N 1
ATOM 2067 C CA . LYS A 1 266 ? 0.698 16.375 2.719 1 98.88 266 LYS A CA 1
ATOM 2068 C C . LYS A 1 266 ? -0.001 15.898 1.448 1 98.88 266 LYS A C 1
ATOM 2070 O O . LYS A 1 266 ? 0.655 15.594 0.452 1 98.88 266 LYS A O 1
ATOM 2075 N N . LEU A 1 267 ? -1.294 15.836 1.456 1 98.88 267 LEU A N 1
ATOM 2076 C CA . LEU A 1 267 ? -2.049 15.344 0.309 1 98.88 267 LEU A CA 1
ATOM 2077 C C . LEU A 1 267 ? -1.787 16.203 -0.923 1 98.88 267 LEU A C 1
ATOM 2079 O O . LEU A 1 267 ? -1.716 15.695 -2.041 1 98.88 267 LEU A O 1
ATOM 2083 N N . MET A 1 268 ? -1.561 17.516 -0.736 1 98.75 268 MET A N 1
ATOM 2084 C CA . MET A 1 268 ? -1.339 18.453 -1.836 1 98.75 268 MET A CA 1
ATOM 2085 C C . MET A 1 268 ? -0.009 18.172 -2.529 1 98.75 268 MET A C 1
ATOM 2087 O O . MET A 1 268 ? 0.176 18.531 -3.693 1 98.75 268 MET A O 1
ATOM 2091 N N . LYS A 1 269 ? 0.923 17.578 -1.81 1 98.38 269 LYS A N 1
ATOM 2092 C CA . LYS A 1 269 ? 2.225 17.25 -2.383 1 98.38 269 LYS A CA 1
ATOM 2093 C C . LYS A 1 269 ? 2.182 15.906 -3.107 1 98.38 269 LYS A C 1
ATOM 2095 O O . LYS A 1 269 ? 2.654 15.789 -4.242 1 98.38 269 LYS A O 1
ATOM 2100 N N . CYS A 1 270 ? 1.562 14.906 -2.424 1 98.5 270 CYS A N 1
ATOM 2101 C CA . CYS A 1 270 ? 1.673 13.562 -2.971 1 98.5 270 CYS A CA 1
ATOM 2102 C C . CYS A 1 270 ? 0.538 13.273 -3.945 1 98.5 270 CYS A C 1
ATOM 2104 O O . CYS A 1 270 ? 0.6 12.305 -4.707 1 98.5 270 CYS A O 1
ATOM 2106 N N . GLY A 1 271 ? -0.54 14.078 -3.912 1 98.69 271 GLY A N 1
ATOM 2107 C CA . GLY A 1 271 ? -1.564 13.961 -4.938 1 98.69 271 GLY A CA 1
ATOM 2108 C C . GLY A 1 271 ? -2.789 13.195 -4.469 1 98.69 271 GLY A C 1
ATOM 2109 O O . GLY A 1 271 ? -3.506 12.609 -5.281 1 98.69 271 GLY A O 1
ATOM 2110 N N . GLY A 1 272 ? -2.975 13.07 -3.135 1 98.81 272 GLY A N 1
ATOM 2111 C CA . GLY A 1 272 ? -4.219 12.477 -2.664 1 98.81 272 GLY A CA 1
ATOM 2112 C C . GLY A 1 272 ? -4.004 11.359 -1.661 1 98.81 272 GLY A C 1
ATOM 2113 O O . GLY A 1 272 ? -2.891 11.164 -1.172 1 98.81 272 GLY A O 1
ATOM 2114 N N . LEU A 1 273 ? -5.109 10.68 -1.296 1 98.88 273 LEU A N 1
ATOM 2115 C CA . LEU A 1 273 ? -5.113 9.617 -0.292 1 98.88 273 LEU A CA 1
ATOM 2116 C C . LEU A 1 273 ? -4.406 8.375 -0.812 1 98.88 273 LEU A C 1
ATOM 2118 O O . LEU A 1 273 ? -3.676 7.715 -0.068 1 98.88 273 LEU A O 1
ATOM 2122 N N . ALA A 1 274 ? -4.586 8.062 -2.074 1 98.81 274 ALA A N 1
ATOM 2123 C CA . ALA A 1 274 ? -4.023 6.84 -2.633 1 98.81 274 ALA A CA 1
ATOM 2124 C C . ALA A 1 274 ? -2.498 6.852 -2.561 1 98.81 274 ALA A C 1
ATOM 2126 O O . ALA A 1 274 ? -1.891 5.953 -1.971 1 98.81 274 ALA A O 1
ATOM 2127 N N . PRO A 1 275 ? -1.805 7.902 -3.094 1 98.81 275 PRO A N 1
ATOM 2128 C CA . PRO A 1 275 ? -0.347 7.93 -2.945 1 98.81 275 PRO A CA 1
ATOM 2129 C C . PRO A 1 275 ? 0.095 8.109 -1.496 1 98.81 275 PRO A C 1
ATOM 2131 O O . PRO A 1 275 ? 1.156 7.621 -1.104 1 98.81 275 PRO A O 1
ATOM 2134 N N . ALA A 1 276 ? -0.717 8.805 -0.671 1 98.94 276 ALA A N 1
ATOM 2135 C CA . ALA A 1 276 ? -0.396 8.961 0.745 1 98.94 276 ALA A CA 1
ATOM 2136 C C . ALA A 1 276 ? -0.319 7.602 1.442 1 98.94 276 ALA A C 1
ATOM 2138 O O . ALA A 1 276 ? 0.567 7.371 2.268 1 98.94 276 ALA A O 1
ATOM 2139 N N . ARG A 1 277 ? -1.206 6.727 1.098 1 98.69 277 ARG A N 1
ATOM 2140 C CA . ARG A 1 277 ? -1.227 5.402 1.708 1 98.69 277 ARG A CA 1
ATOM 2141 C C . ARG A 1 277 ? -0.033 4.57 1.251 1 98.69 277 ARG A C 1
ATOM 2143 O O . ARG A 1 277 ? 0.461 3.721 1.996 1 98.69 277 ARG A O 1
ATOM 2150 N N . ARG A 1 278 ? 0.414 4.785 -0.004 1 98.81 278 ARG A N 1
ATOM 2151 C CA . ARG A 1 278 ? 1.642 4.137 -0.455 1 98.81 278 ARG A CA 1
ATOM 2152 C C . ARG A 1 278 ? 2.838 4.598 0.371 1 98.81 278 ARG A C 1
ATOM 2154 O O . ARG A 1 278 ? 3.67 3.781 0.775 1 98.81 278 ARG A O 1
ATOM 2161 N N . ILE A 1 279 ? 2.934 5.922 0.661 1 98.94 279 ILE A N 1
ATOM 2162 C CA . ILE A 1 279 ? 3.977 6.453 1.53 1 98.94 279 ILE A CA 1
ATOM 2163 C C . ILE A 1 279 ? 3.883 5.801 2.908 1 98.94 279 ILE A C 1
ATOM 2165 O O . ILE A 1 279 ? 4.895 5.375 3.469 1 98.94 279 ILE A O 1
ATOM 2169 N N . ALA A 1 280 ? 2.65 5.676 3.406 1 98.94 280 ALA A N 1
ATOM 2170 C CA . ALA A 1 280 ? 2.42 5.105 4.73 1 98.94 280 ALA A CA 1
ATOM 2171 C C . ALA A 1 280 ? 2.883 3.654 4.789 1 98.94 280 ALA A C 1
ATOM 2173 O O . ALA A 1 280 ? 3.453 3.219 5.793 1 98.94 280 ALA A O 1
ATOM 2174 N N . THR A 1 281 ? 2.619 2.914 3.715 1 98.81 281 THR A N 1
ATOM 2175 C CA . THR A 1 281 ? 3.055 1.524 3.641 1 98.81 281 THR A CA 1
ATOM 2176 C C . THR A 1 281 ? 4.574 1.428 3.752 1 98.81 281 THR A C 1
ATOM 2178 O O . THR A 1 281 ? 5.094 0.625 4.527 1 98.81 281 THR A O 1
ATOM 2181 N N . ILE A 1 282 ? 5.27 2.258 3.037 1 98.81 282 ILE A N 1
ATOM 2182 C CA . ILE A 1 282 ? 6.73 2.279 3.051 1 98.81 282 ILE A CA 1
ATOM 2183 C C . ILE A 1 282 ? 7.227 2.668 4.441 1 98.81 282 ILE A C 1
ATOM 2185 O O . ILE A 1 282 ? 8.094 1.998 5.004 1 98.81 282 ILE A O 1
ATOM 2189 N N . ALA A 1 283 ? 6.59 3.672 5.027 1 98.88 283 ALA A N 1
ATOM 2190 C CA . ALA A 1 283 ? 6.992 4.164 6.344 1 98.88 283 ALA A CA 1
ATOM 2191 C C . ALA A 1 283 ? 6.797 3.094 7.414 1 98.88 283 ALA A C 1
ATOM 2193 O O . ALA A 1 283 ? 7.715 2.807 8.188 1 98.88 283 ALA A O 1
ATOM 2194 N N . GLU A 1 284 ? 5.645 2.521 7.402 1 98.62 284 GLU A N 1
ATOM 2195 C CA . GLU A 1 284 ? 5.328 1.489 8.383 1 98.62 284 GLU A CA 1
ATOM 2196 C C . GLU A 1 284 ? 6.309 0.323 8.289 1 98.62 284 GLU A C 1
ATOM 2198 O O . GLU A 1 284 ? 6.773 -0.186 9.312 1 98.62 284 GLU A O 1
ATOM 2203 N N . THR A 1 285 ? 6.605 -0.083 7.086 1 98.38 285 THR A N 1
ATOM 2204 C CA . THR A 1 285 ? 7.5 -1.215 6.859 1 98.38 285 THR A CA 1
ATOM 2205 C C . THR A 1 285 ? 8.922 -0.881 7.305 1 98.38 285 THR A C 1
ATOM 2207 O O . THR A 1 285 ? 9.633 -1.746 7.816 1 98.38 285 THR A O 1
ATOM 2210 N N . ALA A 1 286 ? 9.32 0.382 7.176 1 98.31 286 ALA A N 1
ATOM 2211 C CA . ALA A 1 286 ? 10.688 0.817 7.457 1 98.31 286 ALA A CA 1
ATOM 2212 C C . ALA A 1 286 ? 10.828 1.281 8.906 1 98.31 286 ALA A C 1
ATOM 2214 O O . ALA A 1 286 ? 11.922 1.623 9.352 1 98.31 286 ALA A O 1
ATOM 2215 N N . GLY A 1 287 ? 9.719 1.35 9.648 1 98.25 287 GLY A N 1
ATOM 2216 C CA . GLY A 1 287 ? 9.758 1.826 11.023 1 98.25 287 GLY A CA 1
ATOM 2217 C C . GLY A 1 287 ? 9.875 3.336 11.125 1 98.25 287 GLY A C 1
ATOM 2218 O O . GLY A 1 287 ? 10.523 3.854 12.039 1 98.25 287 GLY A O 1
ATOM 2219 N N . ILE A 1 288 ? 9.359 4.059 10.18 1 98.81 288 ILE A N 1
ATOM 2220 C CA . ILE A 1 288 ? 9.344 5.516 10.156 1 98.81 288 ILE A CA 1
ATOM 2221 C C . ILE A 1 288 ? 7.984 6.027 10.625 1 98.81 288 ILE A C 1
ATOM 2223 O O . ILE A 1 288 ? 6.941 5.531 10.18 1 98.81 288 ILE A O 1
ATOM 2227 N N . ASP A 1 289 ? 7.938 7.027 11.508 1 98.88 289 ASP A N 1
ATOM 2228 C CA . ASP A 1 289 ? 6.699 7.609 12.016 1 98.88 289 ASP A CA 1
ATOM 2229 C C . ASP A 1 289 ? 6.082 8.555 10.984 1 98.88 289 ASP A C 1
ATOM 2231 O O . ASP A 1 289 ? 6.781 9.078 10.109 1 98.88 289 ASP A O 1
ATOM 2235 N N . LEU A 1 290 ? 4.801 8.711 11.125 1 98.94 290 LEU A N 1
ATOM 2236 C CA . LEU A 1 290 ? 4.102 9.586 10.188 1 98.94 290 LEU A CA 1
ATOM 2237 C C . LEU A 1 290 ? 3.582 10.828 10.891 1 98.94 290 LEU A C 1
ATOM 2239 O O . LEU A 1 290 ? 3 10.742 11.977 1 98.94 290 LEU A O 1
ATOM 2243 N N . MET A 1 291 ? 3.854 11.938 10.289 1 98.94 291 MET A N 1
ATOM 2244 C CA . MET A 1 291 ? 3.158 13.203 10.516 1 98.94 291 MET A CA 1
ATOM 2245 C C . MET A 1 291 ? 2.299 13.57 9.312 1 98.94 291 MET A C 1
ATOM 2247 O O . MET A 1 291 ? 2.713 13.383 8.164 1 98.94 291 MET A O 1
ATOM 2251 N N . TRP A 1 292 ? 1.152 14.008 9.555 1 98.94 292 TRP A N 1
ATOM 2252 C CA . TRP A 1 292 ? 0.272 14.484 8.492 1 98.94 292 TRP A CA 1
ATOM 2253 C C . TRP A 1 292 ? 0.107 16 8.555 1 98.94 292 TRP A C 1
ATOM 2255 O O . TRP A 1 292 ? -0.429 16.531 9.523 1 98.94 292 TRP A O 1
ATOM 2265 N N . GLY A 1 293 ? 0.639 16.641 7.543 1 98.62 293 GLY A N 1
ATOM 2266 C CA . GLY A 1 293 ? 0.609 18.094 7.469 1 98.62 293 GLY A CA 1
ATOM 2267 C C . GLY A 1 293 ? -0.298 18.609 6.375 1 98.62 293 GLY A C 1
ATOM 2268 O O . GLY A 1 293 ? -1.003 17.844 5.723 1 98.62 293 GLY A O 1
ATOM 2269 N N . CYS A 1 294 ? -0.332 19.891 6.25 1 98.19 294 CYS A N 1
ATOM 2270 C CA . CYS A 1 294 ? -1.228 20.562 5.305 1 98.19 294 CYS A CA 1
ATOM 2271 C C . CYS A 1 294 ? -0.661 21.906 4.863 1 98.19 294 CYS A C 1
ATOM 2273 O O . CYS A 1 294 ? 0.422 22.297 5.297 1 98.19 294 CYS A O 1
ATOM 2275 N N . MET A 1 295 ? -1.302 22.438 3.906 1 94.69 295 MET A N 1
ATOM 2276 C CA . MET A 1 295 ? -1.186 23.844 3.535 1 94.69 295 MET A CA 1
ATOM 2277 C C . MET A 1 295 ? -2.295 24.672 4.18 1 94.69 295 MET A C 1
ATOM 2279 O O . MET A 1 295 ? -2.898 24.234 5.164 1 94.69 295 MET A O 1
ATOM 2283 N N . ASP A 1 296 ? -2.424 25.953 3.756 1 94.25 296 ASP A N 1
ATOM 2284 C CA . ASP A 1 296 ? -3.678 26.641 4.027 1 94.25 296 ASP A CA 1
ATOM 2285 C C . ASP A 1 296 ? -4.809 26.109 3.16 1 94.25 296 ASP A C 1
ATOM 2287 O O . ASP A 1 296 ? -4.836 26.328 1.949 1 94.25 296 ASP A O 1
ATOM 2291 N N . GLU A 1 297 ? -5.699 25.359 3.771 1 97 297 GLU A N 1
ATOM 2292 C CA . GLU A 1 297 ? -6.625 24.5 3.027 1 97 297 GLU A CA 1
ATOM 2293 C C . GLU A 1 297 ? -8.039 24.594 3.6 1 97 297 GLU A C 1
ATOM 2295 O O . GLU A 1 297 ? -8.211 24.828 4.797 1 97 297 GLU A O 1
ATOM 2300 N N . SER A 1 298 ? -9.039 24.359 2.768 1 97.5 298 SER A N 1
ATOM 2301 C CA . SER A 1 298 ? -10.422 24.156 3.188 1 97.5 298 SER A CA 1
ATOM 2302 C C . SER A 1 298 ? -10.539 22.969 4.152 1 97.5 298 SER A C 1
ATOM 2304 O O . SER A 1 298 ? -9.719 22.062 4.125 1 97.5 298 SER A O 1
ATOM 2306 N N . ARG A 1 299 ? -11.594 23 4.98 1 97.5 299 ARG A N 1
ATOM 2307 C CA . ARG A 1 299 ? -11.867 21.875 5.879 1 97.5 299 ARG A CA 1
ATOM 2308 C C . ARG A 1 299 ? -12.086 20.594 5.098 1 97.5 299 ARG A C 1
ATOM 2310 O O . ARG A 1 299 ? -11.938 19.5 5.641 1 97.5 299 ARG A O 1
ATOM 2317 N N . ILE A 1 300 ? -12.438 20.719 3.781 1 98.56 300 ILE A N 1
ATOM 2318 C CA . ILE A 1 300 ? -12.656 19.547 2.93 1 98.56 300 ILE A CA 1
ATOM 2319 C C . ILE A 1 300 ? -11.383 18.703 2.871 1 98.56 300 ILE A C 1
ATOM 2321 O O . ILE A 1 300 ? -11.406 17.516 3.168 1 98.56 300 ILE A O 1
ATOM 2325 N N . SER A 1 301 ? -10.273 19.328 2.553 1 98.81 301 SER A N 1
ATOM 2326 C CA . SER A 1 301 ? -9.031 18.578 2.4 1 98.81 301 SER A CA 1
ATOM 2327 C C . SER A 1 301 ? -8.422 18.234 3.756 1 98.81 301 SER A C 1
ATOM 2329 O O . SER A 1 301 ? -7.754 17.203 3.902 1 98.81 301 SER A O 1
ATOM 2331 N N . ILE A 1 302 ? -8.672 19.031 4.785 1 98.81 302 ILE A N 1
ATOM 2332 C CA . ILE A 1 302 ? -8.195 18.719 6.125 1 98.81 302 ILE A CA 1
ATOM 2333 C C . ILE A 1 302 ? -8.883 17.453 6.625 1 98.81 302 ILE A C 1
ATOM 2335 O O . ILE A 1 302 ? -8.242 16.578 7.211 1 98.81 302 ILE A O 1
ATOM 2339 N N . ALA A 1 303 ? -10.211 17.359 6.371 1 98.88 303 ALA A N 1
ATOM 2340 C CA . ALA A 1 303 ? -10.961 16.156 6.75 1 98.88 303 ALA A CA 1
ATOM 2341 C C . ALA A 1 303 ? -10.383 14.922 6.07 1 98.88 303 ALA A C 1
ATOM 2343 O O . ALA A 1 303 ? -10.188 13.891 6.715 1 98.88 303 ALA A O 1
ATOM 2344 N N . ALA A 1 304 ? -10.109 15.055 4.781 1 98.94 304 ALA A N 1
ATOM 2345 C CA . ALA A 1 304 ? -9.555 13.93 4.035 1 98.94 304 ALA A CA 1
ATOM 2346 C C . ALA A 1 304 ? -8.227 13.469 4.637 1 98.94 304 ALA A C 1
ATOM 2348 O O . ALA A 1 304 ? -8.016 12.273 4.848 1 98.94 304 ALA A O 1
ATOM 2349 N N . ALA A 1 305 ? -7.375 14.422 4.953 1 98.94 305 ALA A N 1
ATOM 2350 C CA . ALA A 1 305 ? -6.078 14.102 5.547 1 98.94 305 ALA A CA 1
ATOM 2351 C C . ALA A 1 305 ? -6.25 13.43 6.902 1 98.94 305 ALA A C 1
ATOM 2353 O O . ALA A 1 305 ? -5.527 12.477 7.227 1 98.94 305 ALA A O 1
ATOM 2354 N N . LEU A 1 306 ? -7.18 13.891 7.648 1 98.94 306 LEU A N 1
ATOM 2355 C CA . LEU A 1 306 ? -7.406 13.328 8.977 1 98.94 306 LEU A CA 1
ATOM 2356 C C . LEU A 1 306 ? -7.891 11.891 8.883 1 98.94 306 LEU A C 1
ATOM 2358 O O . LEU A 1 306 ? -7.441 11.023 9.641 1 98.94 306 LEU A O 1
ATOM 2362 N N . HIS A 1 307 ? -8.852 11.641 7.969 1 98.94 307 HIS A N 1
ATOM 2363 C CA . HIS A 1 307 ? -9.312 10.273 7.773 1 98.94 307 HIS A CA 1
ATOM 2364 C C . HIS A 1 307 ? -8.156 9.344 7.438 1 98.94 307 HIS A C 1
ATOM 2366 O O . HIS A 1 307 ? -8.055 8.25 7.996 1 98.94 307 HIS A O 1
ATOM 2372 N N . ALA A 1 308 ? -7.309 9.766 6.559 1 98.94 308 ALA A N 1
ATOM 2373 C CA . ALA A 1 308 ? -6.148 8.953 6.199 1 98.94 308 ALA A CA 1
ATOM 2374 C C . ALA A 1 308 ? -5.207 8.781 7.391 1 98.94 308 ALA A C 1
ATOM 2376 O O . ALA A 1 308 ? -4.715 7.676 7.641 1 98.94 308 ALA A O 1
ATOM 2377 N N . ALA A 1 309 ? -4.961 9.844 8.102 1 98.94 309 ALA A N 1
ATOM 2378 C CA . ALA A 1 309 ? -4.055 9.828 9.25 1 98.94 309 ALA A CA 1
ATOM 2379 C C . ALA A 1 309 ? -4.504 8.805 10.289 1 98.94 309 ALA A C 1
ATOM 2381 O O . ALA A 1 309 ? -3.715 7.969 10.727 1 98.94 309 ALA A O 1
ATOM 2382 N N . LEU A 1 310 ? -5.762 8.875 10.609 1 98.94 310 LEU A N 1
ATOM 2383 C CA . LEU A 1 310 ? -6.289 8.047 11.688 1 98.94 310 LEU A CA 1
ATOM 2384 C C . LEU A 1 310 ? -6.395 6.59 11.25 1 98.94 310 LEU A C 1
ATOM 2386 O O . LEU A 1 310 ? -6.555 5.695 12.086 1 98.94 310 LEU A O 1
ATOM 2390 N N . ALA A 1 311 ? -6.273 6.348 9.969 1 98.88 311 ALA A N 1
ATOM 2391 C CA . ALA A 1 311 ? -6.359 4.988 9.438 1 98.88 311 ALA A CA 1
ATOM 2392 C C . ALA A 1 311 ? -4.977 4.352 9.336 1 98.88 311 ALA A C 1
ATOM 2394 O O . ALA A 1 311 ? -4.852 3.168 9.016 1 98.88 311 ALA A O 1
ATOM 2395 N N . CYS A 1 312 ? -3.908 5.066 9.547 1 98.81 312 CYS A N 1
ATOM 2396 C CA . CYS A 1 312 ? -2.553 4.547 9.414 1 98.81 312 CYS A CA 1
ATOM 2397 C C . CYS A 1 312 ? -1.934 4.266 10.773 1 98.81 312 CYS A C 1
ATOM 2399 O O . CYS A 1 312 ? -1.717 5.184 11.562 1 98.81 312 CYS A O 1
ATOM 2401 N N . PRO A 1 313 ? -1.581 3.039 11.016 1 98.62 313 PRO A N 1
ATOM 2402 C CA . PRO A 1 313 ? -1.037 2.68 12.32 1 98.62 313 PRO A CA 1
ATOM 2403 C C . PRO A 1 313 ? 0.24 3.445 12.664 1 98.62 313 PRO A C 1
ATOM 2405 O O . PRO A 1 313 ? 0.504 3.725 13.836 1 98.62 313 PRO A O 1
ATOM 2408 N N . ALA A 1 314 ? 0.991 3.877 11.664 1 98.75 314 ALA A N 1
ATOM 2409 C CA . ALA A 1 314 ? 2.279 4.527 11.883 1 98.75 314 ALA A CA 1
ATOM 2410 C C . ALA A 1 314 ? 2.098 6.008 12.211 1 98.75 314 ALA A C 1
ATOM 2412 O O . ALA A 1 314 ? 3.062 6.699 12.547 1 98.75 314 ALA A O 1
ATOM 2413 N N . THR A 1 315 ? 0.87 6.531 12.188 1 98.94 315 THR A N 1
ATOM 2414 C CA . THR A 1 315 ? 0.615 7.934 12.5 1 98.94 315 THR A CA 1
ATOM 2415 C C . THR A 1 315 ? 0.932 8.227 13.961 1 98.94 315 THR A C 1
ATOM 2417 O O . THR A 1 315 ? 0.449 7.531 14.859 1 98.94 315 THR A O 1
ATOM 2420 N N . ARG A 1 316 ? 1.77 9.211 14.125 1 98.81 316 ARG A N 1
ATOM 2421 C CA . ARG A 1 316 ? 2.127 9.641 15.477 1 98.81 316 ARG A CA 1
ATOM 2422 C C . ARG A 1 316 ? 1.805 11.117 15.688 1 98.81 316 ARG A C 1
ATOM 2424 O O . ARG A 1 316 ? 1.526 11.539 16.812 1 98.81 316 ARG A O 1
ATOM 2431 N N . TYR A 1 317 ? 1.78 11.898 14.555 1 98.88 317 TYR A N 1
ATOM 2432 C CA . TYR A 1 317 ? 1.688 13.344 14.688 1 98.88 317 TYR A CA 1
ATOM 2433 C C . TYR A 1 317 ? 0.686 13.922 13.688 1 98.88 317 TYR A C 1
ATOM 2435 O O . TYR A 1 317 ? 0.581 13.438 12.555 1 98.88 317 TYR A O 1
ATOM 2443 N N . LEU A 1 318 ? -0.046 14.922 14.148 1 98.88 318 LEU A N 1
ATOM 2444 C CA . LEU A 1 318 ? -0.869 15.719 13.25 1 98.88 318 LEU A CA 1
ATOM 2445 C C . LEU A 1 318 ? -0.388 17.172 13.211 1 98.88 318 LEU A C 1
ATOM 2447 O O . LEU A 1 318 ? 0.027 17.719 14.242 1 98.88 318 LEU A O 1
ATOM 2451 N N . ASP A 1 319 ? -0.358 17.656 12.086 1 98.81 319 ASP A N 1
ATOM 2452 C CA . ASP A 1 319 ? -0.17 19.062 11.805 1 98.81 319 ASP A CA 1
ATOM 2453 C C . ASP A 1 319 ? -1.211 19.562 10.805 1 98.81 319 ASP A C 1
ATOM 2455 O O . ASP A 1 319 ? -0.863 20.016 9.703 1 98.81 319 ASP A O 1
ATOM 2459 N N . LEU A 1 320 ? -2.482 19.5 11.25 1 98.69 320 LEU A N 1
ATOM 2460 C CA . LEU A 1 320 ? -3.625 19.75 10.383 1 98.69 320 LEU A CA 1
ATOM 2461 C C . LEU A 1 320 ? -4.379 21 10.828 1 98.69 320 LEU A C 1
ATOM 2463 O O . LEU A 1 320 ? -5.566 20.922 11.164 1 98.69 320 LEU A O 1
ATOM 2467 N N . ASP A 1 321 ? -3.727 22.156 10.797 1 97.38 321 ASP A N 1
ATOM 2468 C CA . ASP A 1 321 ? -4.258 23.422 11.289 1 97.38 321 ASP A CA 1
ATOM 2469 C C . ASP A 1 321 ? -4.613 24.359 10.141 1 97.38 321 ASP A C 1
ATOM 2471 O O . ASP A 1 321 ? -4.871 25.547 10.352 1 97.38 321 ASP A O 1
ATOM 2475 N N . GLY A 1 322 ? -4.633 23.812 8.922 1 95.31 322 GLY A N 1
ATOM 2476 C CA . GLY A 1 322 ? -4.68 24.641 7.715 1 95.31 322 GLY A CA 1
ATOM 2477 C C . GLY A 1 322 ? -6 25.359 7.535 1 95.31 322 GLY A C 1
ATOM 2478 O O . GLY A 1 322 ? -6.086 26.328 6.773 1 95.31 322 GLY A O 1
ATOM 2479 N N . SER A 1 323 ? -7.051 24.906 8.219 1 95.06 323 SER A N 1
ATOM 2480 C CA . SER A 1 323 ? -8.359 25.531 8.039 1 95.06 323 SER A CA 1
ATOM 2481 C C . SER A 1 323 ? -8.711 26.438 9.219 1 95.06 323 SER A C 1
ATOM 2483 O O . SER A 1 323 ? -9.727 27.125 9.188 1 95.06 323 SER A O 1
ATOM 2485 N N . PHE A 1 324 ? -7.836 26.5 10.219 1 93.31 324 PHE A N 1
ATOM 2486 C CA . PHE A 1 324 ? -8.203 27.109 11.484 1 93.31 324 PHE A CA 1
ATOM 2487 C C . PHE A 1 324 ? -8.336 28.625 11.344 1 93.31 324 PHE A C 1
ATOM 2489 O O . PHE A 1 324 ? -9.109 29.25 12.062 1 93.31 324 PHE A O 1
ATOM 2496 N N . ASP A 1 325 ? -7.57 29.156 10.375 1 90.75 325 ASP A N 1
ATOM 2497 C CA . ASP A 1 325 ? -7.551 30.625 10.266 1 90.75 325 ASP A CA 1
ATOM 2498 C C . ASP A 1 325 ? -8.492 31.094 9.172 1 90.75 325 ASP A C 1
ATOM 2500 O O . ASP A 1 325 ? -8.508 32.281 8.828 1 90.75 325 ASP A O 1
ATOM 2504 N N . LEU A 1 326 ? -9.266 30.188 8.594 1 93.62 326 LEU A N 1
ATOM 2505 C CA . LEU A 1 326 ? -10.227 30.609 7.582 1 93.62 326 LEU A CA 1
ATOM 2506 C C . LEU A 1 326 ? -11.406 31.344 8.227 1 93.62 326 LEU A C 1
ATOM 2508 O O . LEU A 1 326 ? -12.008 30.844 9.18 1 93.62 326 LEU A O 1
ATOM 2512 N N . ALA A 1 327 ? -11.758 32.5 7.734 1 93.25 327 ALA A N 1
ATOM 2513 C CA . ALA A 1 327 ? -12.898 33.25 8.266 1 93.25 327 ALA A CA 1
ATOM 2514 C C . ALA A 1 327 ? -14.211 32.531 7.977 1 93.25 327 ALA A C 1
ATOM 2516 O O . ALA A 1 327 ? -15.195 32.719 8.695 1 93.25 327 ALA A O 1
ATOM 2517 N N . ARG A 1 328 ? -14.234 31.844 6.938 1 92.81 328 ARG A N 1
ATOM 2518 C CA . ARG A 1 328 ? -15.352 31 6.516 1 92.81 328 ARG A CA 1
ATOM 2519 C C . ARG A 1 328 ? -14.867 29.812 5.699 1 92.81 328 ARG A C 1
ATOM 2521 O O . ARG A 1 328 ? -13.75 29.828 5.172 1 92.81 328 ARG A O 1
ATOM 2528 N N . ASP A 1 329 ? -15.695 28.828 5.648 1 95.5 329 ASP A N 1
ATOM 2529 C CA . ASP A 1 329 ? -15.438 27.703 4.77 1 95.5 329 ASP A CA 1
ATOM 2530 C C . ASP A 1 329 ? -16.672 27.359 3.936 1 95.5 329 ASP A C 1
ATOM 2532 O O . ASP A 1 329 ? -17.766 27.891 4.18 1 95.5 329 ASP A O 1
ATOM 2536 N N . VAL A 1 330 ? -16.469 26.625 2.941 1 96.19 330 VAL A N 1
ATOM 2537 C CA . VAL A 1 330 ? -17.562 26.312 2.031 1 96.19 330 VAL A CA 1
ATOM 2538 C C . VAL A 1 330 ? -18.344 25.109 2.555 1 96.19 330 VAL A C 1
ATOM 2540 O O . VAL A 1 330 ? -19.453 24.828 2.09 1 96.19 330 VAL A O 1
ATOM 2543 N N . ALA A 1 331 ? -17.766 24.375 3.484 1 96.44 331 ALA A N 1
ATOM 2544 C CA . ALA A 1 331 ? -18.391 23.188 4.059 1 96.44 331 ALA A CA 1
ATOM 2545 C C . ALA A 1 331 ? -18.359 23.234 5.586 1 96.44 331 ALA A C 1
ATOM 2547 O O . ALA A 1 331 ? -17.672 24.062 6.176 1 96.44 331 ALA A O 1
ATOM 2548 N N . GLU A 1 332 ? -19.188 22.391 6.184 1 95.19 332 GLU A N 1
ATOM 2549 C CA . GLU A 1 332 ? -19.219 22.219 7.633 1 95.19 332 GLU A CA 1
ATOM 2550 C C . GLU A 1 332 ? -18.984 20.75 8.016 1 95.19 332 GLU A C 1
ATOM 2552 O O . GLU A 1 332 ? -19.031 19.875 7.164 1 95.19 332 GLU A O 1
ATOM 2557 N N . GLY A 1 333 ? -18.625 20.609 9.289 1 95.81 333 GLY A N 1
ATOM 2558 C CA . GLY A 1 333 ? -18.359 19.25 9.75 1 95.81 333 GLY A CA 1
ATOM 2559 C C . GLY A 1 333 ? -17.016 18.719 9.312 1 95.81 333 GLY A C 1
ATOM 2560 O O . GLY A 1 333 ? -16.016 19.438 9.375 1 95.81 333 GLY A O 1
ATOM 2561 N N . GLY A 1 334 ? -16.938 17.422 9.016 1 96.25 334 GLY A N 1
ATOM 2562 C CA . GLY A 1 334 ? -15.711 16.781 8.586 1 96.25 334 GLY A CA 1
ATOM 2563 C C . GLY A 1 334 ? -14.852 16.297 9.742 1 96.25 334 GLY A C 1
ATOM 2564 O O . GLY A 1 334 ? -14.375 15.164 9.727 1 96.25 334 GLY A O 1
ATOM 2565 N N . PHE A 1 335 ? -14.633 17.156 10.695 1 98 335 PHE A N 1
ATOM 2566 C CA . PHE A 1 335 ? -13.875 16.781 11.883 1 98 335 PHE A CA 1
ATOM 2567 C C . PHE A 1 335 ? -14.312 17.609 13.086 1 98 335 PHE A C 1
ATOM 2569 O O . PHE A 1 335 ? -15.062 18.578 12.938 1 98 335 PHE A O 1
ATOM 2576 N N . ILE A 1 336 ? -13.961 17.125 14.188 1 97.94 336 ILE A N 1
ATOM 2577 C CA . ILE A 1 336 ? -14.211 17.797 15.461 1 97.94 336 ILE A CA 1
ATOM 2578 C C . ILE A 1 336 ? -12.883 18.125 16.141 1 97.94 336 ILE A C 1
ATOM 2580 O O . ILE A 1 336 ? -12.008 17.266 16.25 1 97.94 336 ILE A O 1
ATOM 2584 N N . LEU A 1 337 ? -12.664 19.344 16.484 1 97.81 337 LEU A N 1
ATOM 2585 C CA . LEU A 1 337 ? -11.531 19.797 17.281 1 97.81 337 LEU A CA 1
ATOM 2586 C C . LEU A 1 337 ? -11.961 20.078 18.719 1 97.81 337 LEU A C 1
ATOM 2588 O O . LEU A 1 337 ? -12.82 20.938 18.969 1 97.81 337 LEU A O 1
ATOM 2592 N N . GLU A 1 338 ? -11.445 19.297 19.594 1 97 338 GLU A N 1
ATOM 2593 C CA . GLU A 1 338 ? -11.742 19.469 21.016 1 97 338 GLU A CA 1
ATOM 2594 C C . GLU A 1 338 ? -10.484 19.328 21.859 1 97 338 GLU A C 1
ATOM 2596 O O . GLU A 1 338 ? -9.805 18.297 21.812 1 97 338 GLU A O 1
ATOM 2601 N N . ASP A 1 339 ? -10.133 20.375 22.594 1 96.31 339 ASP A N 1
ATOM 2602 C CA . ASP A 1 339 ? -8.977 20.375 23.484 1 96.31 339 ASP A CA 1
ATOM 2603 C C . ASP A 1 339 ? -7.699 20.047 22.734 1 96.31 339 ASP A C 1
ATOM 2605 O O . ASP A 1 339 ? -6.914 19.203 23.172 1 96.31 339 ASP A O 1
ATOM 2609 N N . GLY A 1 340 ? -7.648 20.562 21.547 1 97.75 340 GLY A N 1
ATOM 2610 C CA . GLY A 1 340 ? -6.445 20.406 20.75 1 97.75 340 GLY A CA 1
ATOM 2611 C C . GLY A 1 340 ? -6.344 19.062 20.062 1 97.75 340 GLY A C 1
ATOM 2612 O O . GLY A 1 340 ? -5.32 18.734 19.453 1 97.75 340 GLY A O 1
ATOM 2613 N N . ARG A 1 341 ? -7.387 18.266 20.172 1 98.5 341 ARG A N 1
ATOM 2614 C CA . ARG A 1 341 ? -7.402 16.953 19.547 1 98.5 341 ARG A CA 1
ATOM 2615 C C . ARG A 1 341 ? -8.391 16.891 18.391 1 98.5 341 ARG A C 1
ATOM 2617 O O . ARG A 1 341 ? -9.469 17.484 18.469 1 98.5 341 ARG A O 1
ATOM 2624 N N . LEU A 1 342 ? -8 16.172 17.359 1 98.75 342 LEU A N 1
ATOM 2625 C CA . LEU A 1 342 ? -8.867 16 16.203 1 98.75 342 LEU A CA 1
ATOM 2626 C C . LEU A 1 342 ? -9.414 14.586 16.125 1 98.75 342 LEU A C 1
ATOM 2628 O O . LEU A 1 342 ? -8.695 13.617 16.391 1 98.75 342 LEU A O 1
ATOM 2632 N N . ARG A 1 343 ? -10.648 14.453 15.797 1 98.69 343 ARG A N 1
ATOM 2633 C CA . ARG A 1 343 ? -11.297 13.195 15.43 1 98.69 343 ARG A CA 1
ATOM 2634 C C . ARG A 1 343 ? -12.289 13.414 14.297 1 98.69 343 ARG A C 1
ATOM 2636 O O . ARG A 1 343 ? -12.719 14.539 14.039 1 98.69 343 ARG A O 1
ATOM 2643 N N . VAL A 1 344 ? -12.609 12.422 13.594 1 98.38 344 VAL A N 1
ATOM 2644 C CA . VAL A 1 344 ? -13.555 12.523 12.484 1 98.38 344 VAL A CA 1
ATOM 2645 C C . VAL A 1 344 ? -14.984 12.375 13.016 1 98.38 344 VAL A C 1
ATOM 2647 O O . VAL A 1 344 ? -15.188 11.945 14.156 1 98.38 344 VAL A O 1
ATOM 2650 N N . THR A 1 345 ? -15.953 12.758 12.227 1 96.75 345 THR A N 1
ATOM 2651 C CA . THR A 1 345 ? -17.359 12.484 12.547 1 96.75 345 THR A CA 1
ATOM 2652 C C . THR A 1 345 ? -17.734 11.062 12.133 1 96.75 345 THR A C 1
ATOM 2654 O O . THR A 1 345 ? -16.984 10.398 11.422 1 96.75 345 THR A O 1
ATOM 2657 N N . GLU A 1 346 ? -18.859 10.609 12.547 1 95.94 346 GLU A N 1
ATOM 2658 C CA . GLU A 1 346 ? -19.281 9.25 12.227 1 95.94 346 GLU A CA 1
ATOM 2659 C C . GLU A 1 346 ? -20.172 9.227 10.984 1 95.94 346 GLU A C 1
ATOM 2661 O O . GLU A 1 346 ? -20.719 8.188 10.617 1 95.94 346 GLU A O 1
ATOM 2666 N N . ARG A 1 347 ? -20.281 10.391 10.344 1 97.38 347 ARG A N 1
ATOM 2667 C CA . ARG A 1 347 ? -21.062 10.469 9.109 1 97.38 347 ARG A CA 1
ATOM 2668 C C . ARG A 1 347 ? -20.328 9.797 7.957 1 97.38 347 ARG A C 1
ATOM 2670 O O . ARG A 1 347 ? -19.109 9.812 7.902 1 97.38 347 ARG A O 1
ATOM 2677 N N . PRO A 1 348 ? -21.141 9.234 6.996 1 98.25 348 PRO A N 1
ATOM 2678 C CA . PRO A 1 348 ? -20.5 8.57 5.859 1 98.25 348 PRO A CA 1
ATOM 2679 C C . PRO A 1 348 ? -19.625 9.516 5.035 1 98.25 348 PRO A C 1
ATOM 2681 O O . PRO A 1 348 ? -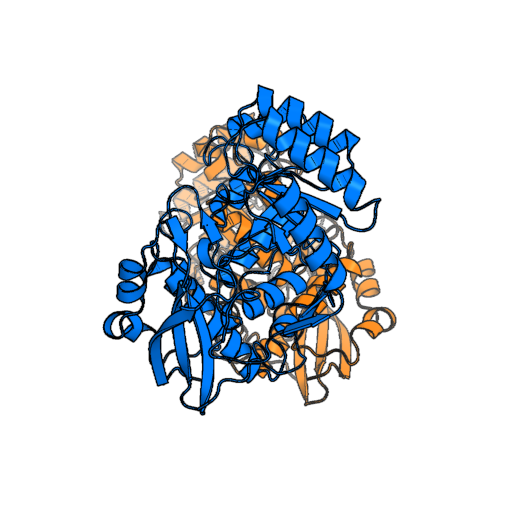19.891 10.711 4.977 1 98.25 348 PRO A O 1
ATOM 2684 N N . GLY A 1 349 ? -18.641 9 4.367 1 98.69 349 GLY A N 1
ATOM 2685 C CA . GLY A 1 349 ? -17.734 9.812 3.57 1 98.69 349 GLY A CA 1
ATOM 2686 C C . GLY A 1 349 ? -16.781 10.648 4.41 1 98.69 349 GLY A C 1
ATOM 2687 O O . GLY A 1 349 ? -16.266 10.18 5.426 1 98.69 349 GLY A O 1
ATOM 2688 N N . LEU A 1 350 ? -16.516 11.805 4.02 1 98.69 350 LEU A N 1
ATOM 2689 C CA . LEU A 1 350 ? -15.664 12.734 4.75 1 98.69 350 LEU A CA 1
ATOM 2690 C C . LEU A 1 350 ? -16.422 13.391 5.895 1 98.69 350 LEU A C 1
ATOM 2692 O O . LEU A 1 350 ? -15.852 14.148 6.676 1 98.69 350 LEU A O 1
ATOM 2696 N N . GLY A 1 351 ? -17.656 13.094 5.98 1 98.06 351 GLY A N 1
ATOM 2697 C CA . GLY A 1 351 ? -18.484 13.586 7.07 1 98.06 351 GLY A CA 1
ATOM 2698 C C . GLY A 1 351 ? -18.797 15.07 6.961 1 98.06 351 GLY A C 1
ATOM 2699 O O . GLY A 1 351 ? -19.016 15.734 7.973 1 98.06 351 GLY A O 1
ATOM 2700 N N . LEU A 1 352 ? -18.781 15.602 5.715 1 97.62 352 LEU A N 1
ATOM 2701 C CA . LEU A 1 352 ? -18.984 17.031 5.465 1 97.62 352 LEU A CA 1
ATOM 2702 C C . LEU A 1 352 ? -20.453 17.344 5.195 1 97.62 352 LEU A C 1
ATOM 2704 O O . LEU A 1 352 ? -21.203 16.469 4.758 1 97.62 352 LEU A O 1
ATOM 2708 N N . VAL A 1 353 ? -20.844 18.5 5.547 1 94.56 353 VAL A N 1
ATOM 2709 C CA . VAL A 1 353 ? -22.109 19.094 5.133 1 94.56 353 VAL A CA 1
ATOM 2710 C C . VAL A 1 353 ? -21.844 20.25 4.164 1 94.56 353 VAL A C 1
ATOM 2712 O O . VAL A 1 353 ? -21.109 21.188 4.5 1 94.56 353 VAL A O 1
ATOM 2715 N N . TYR A 1 354 ? -22.328 20.078 3.018 1 91.62 354 TYR A N 1
ATOM 2716 C CA . TYR A 1 354 ? -22.062 21.031 1.943 1 91.62 354 TYR A CA 1
ATOM 2717 C C . TYR A 1 354 ? -23.359 21.703 1.493 1 91.62 354 TYR A C 1
ATOM 2719 O O . TYR A 1 354 ? -24.266 21.047 0.967 1 91.62 354 TYR A O 1
ATOM 2727 N N . PRO A 1 355 ? -23.484 22.969 1.875 1 84.75 355 PRO A N 1
ATOM 2728 C CA . PRO A 1 355 ? -24.734 23.656 1.578 1 84.75 355 PRO A CA 1
ATOM 2729 C C . PRO A 1 355 ? -25.016 23.766 0.079 1 84.75 355 PRO A C 1
ATOM 2731 O O . PRO A 1 355 ? -24.078 23.875 -0.715 1 84.75 355 PRO A O 1
ATOM 2734 N N . ASP A 1 356 ? -26.328 23.578 -0.341 1 67.94 356 ASP A N 1
ATOM 2735 C CA . ASP A 1 356 ? -26.812 23.672 -1.715 1 67.94 356 ASP A CA 1
ATOM 2736 C C . ASP A 1 356 ? -26.609 25.078 -2.275 1 67.94 356 ASP A C 1
ATOM 2738 O O . ASP A 1 356 ? -26.703 26.062 -1.54 1 67.94 356 ASP A O 1
ATOM 2742 N N . MET B 1 1 ? -23.016 -5.305 7.289 1 93.62 1 MET B N 1
ATOM 2743 C CA . MET B 1 1 ? -22.609 -6.617 6.793 1 93.62 1 MET B CA 1
ATOM 2744 C C . MET B 1 1 ? -21.688 -7.316 7.793 1 93.62 1 MET B C 1
ATOM 2746 O O . MET B 1 1 ? -20.469 -7.141 7.754 1 93.62 1 MET B O 1
ATOM 2750 N N . LYS B 1 2 ? -22.234 -8.117 8.656 1 98.19 2 LYS B N 1
ATOM 2751 C CA . LYS B 1 2 ? -21.531 -8.656 9.828 1 98.19 2 LYS B CA 1
ATOM 2752 C C . LYS B 1 2 ? -21.266 -10.148 9.656 1 98.19 2 LYS B C 1
ATOM 2754 O O . LYS B 1 2 ? -22.094 -10.883 9.125 1 98.19 2 LYS B O 1
ATOM 2759 N N . ILE B 1 3 ? -20.219 -10.586 10.086 1 98.62 3 ILE B N 1
ATOM 2760 C CA . ILE B 1 3 ? -19.859 -12 10.07 1 98.62 3 ILE B CA 1
ATOM 2761 C C . ILE B 1 3 ? -20.75 -12.773 11.047 1 98.62 3 ILE B C 1
ATOM 2763 O O . ILE B 1 3 ? -20.844 -12.414 12.219 1 98.62 3 ILE B O 1
ATOM 2767 N N . ALA B 1 4 ? -21.328 -13.836 10.578 1 98.31 4 ALA B N 1
ATOM 2768 C CA . ALA B 1 4 ? -22.297 -14.578 11.398 1 98.31 4 ALA B CA 1
ATOM 2769 C C . ALA B 1 4 ? -21.781 -15.977 11.703 1 98.31 4 ALA B C 1
ATOM 2771 O O . ALA B 1 4 ? -22.141 -16.562 12.727 1 98.31 4 ALA B O 1
ATOM 2772 N N . ASP B 1 5 ? -20.953 -16.5 10.789 1 97.5 5 ASP B N 1
ATOM 2773 C CA . ASP B 1 5 ? -20.469 -17.875 10.961 1 97.5 5 ASP B CA 1
ATOM 2774 C C . ASP B 1 5 ? -19.141 -18.078 10.227 1 97.5 5 ASP B C 1
ATOM 2776 O O . ASP B 1 5 ? -18.891 -17.453 9.188 1 97.5 5 ASP B O 1
ATOM 2780 N N . ILE B 1 6 ? -18.297 -18.906 10.789 1 98.19 6 ILE B N 1
ATOM 2781 C CA . ILE B 1 6 ? -17.047 -19.328 10.172 1 98.19 6 ILE B CA 1
ATOM 2782 C C . ILE B 1 6 ? -16.891 -20.844 10.289 1 98.19 6 ILE B C 1
ATOM 2784 O O . ILE B 1 6 ? -16.953 -21.391 11.383 1 98.19 6 ILE B O 1
ATOM 2788 N N . GLN B 1 7 ? -16.734 -21.5 9.211 1 96.94 7 GLN B N 1
ATOM 2789 C CA . GLN B 1 7 ? -16.5 -22.938 9.164 1 96.94 7 GLN B CA 1
ATOM 2790 C C . GLN B 1 7 ? -15.164 -23.25 8.508 1 96.94 7 GLN B C 1
ATOM 2792 O O . GLN B 1 7 ? -14.773 -22.609 7.535 1 96.94 7 GLN B O 1
ATOM 2797 N N . VAL B 1 8 ? -14.484 -24.203 9.078 1 97.44 8 VAL B N 1
ATOM 2798 C CA . VAL B 1 8 ? -13.188 -24.641 8.562 1 97.44 8 VAL B CA 1
ATOM 2799 C C . VAL B 1 8 ? -13.18 -26.172 8.438 1 97.44 8 VAL B C 1
ATOM 2801 O O . VAL B 1 8 ? -13.656 -26.875 9.328 1 97.44 8 VAL B O 1
ATOM 2804 N N . ARG B 1 9 ? -12.711 -26.641 7.352 1 95.62 9 ARG B N 1
ATOM 2805 C CA . ARG B 1 9 ? -12.531 -28.078 7.195 1 95.62 9 ARG B CA 1
ATOM 2806 C C . ARG B 1 9 ? -11.25 -28.391 6.438 1 95.62 9 ARG B C 1
ATOM 2808 O O . ARG B 1 9 ? -10.773 -27.578 5.645 1 95.62 9 ARG B O 1
ATOM 2815 N N . THR B 1 10 ? -10.734 -29.547 6.676 1 96.25 10 THR B N 1
ATOM 2816 C CA . THR B 1 10 ? -9.609 -30.047 5.898 1 96.25 10 THR B CA 1
ATOM 2817 C C . THR B 1 10 ? -10.094 -30.797 4.664 1 96.25 10 THR B C 1
ATOM 2819 O O . THR B 1 10 ? -11.008 -31.625 4.754 1 96.25 10 THR B O 1
ATOM 2822 N N . GLU B 1 11 ? -9.625 -30.391 3.619 1 96 11 GLU B N 1
ATOM 2823 C CA . GLU B 1 11 ? -9.891 -31.109 2.377 1 96 11 GLU B CA 1
ATOM 2824 C C . GLU B 1 11 ? -8.656 -31.844 1.885 1 96 11 GLU B C 1
ATOM 2826 O O . GLU B 1 11 ? -7.562 -31.281 1.829 1 96 11 GLU B O 1
ATOM 2831 N N . HIS B 1 12 ? -8.805 -33.094 1.525 1 94.94 12 HIS B N 1
ATOM 2832 C CA . HIS B 1 12 ? -7.754 -33.906 0.937 1 94.94 12 HIS B CA 1
ATOM 2833 C C . HIS B 1 12 ? -7.91 -34 -0.577 1 94.94 12 HIS B C 1
ATOM 2835 O O . HIS B 1 12 ? -8.859 -34.594 -1.069 1 94.94 12 HIS B O 1
ATOM 2841 N N . PHE B 1 13 ? -6.98 -33.406 -1.246 1 94.69 13 PHE B N 1
ATOM 2842 C CA . PHE B 1 13 ? -7.055 -33.406 -2.703 1 94.69 13 PHE B CA 1
ATOM 2843 C C . PHE B 1 13 ? -6.137 -34.438 -3.305 1 94.69 13 PHE B C 1
ATOM 2845 O O . PHE B 1 13 ? -4.914 -34.344 -3.195 1 94.69 13 PHE B O 1
ATOM 2852 N N . PRO B 1 14 ? -6.711 -35.438 -3.975 1 92.44 14 PRO B N 1
ATOM 2853 C CA . PRO B 1 14 ? -5.836 -36.312 -4.738 1 92.44 14 PRO B CA 1
ATOM 2854 C C . PRO B 1 14 ? -5.215 -35.625 -5.957 1 92.44 14 PRO B C 1
ATOM 2856 O O . PRO B 1 14 ? -5.836 -34.75 -6.559 1 92.44 14 PRO B O 1
ATOM 2859 N N . LEU B 1 15 ? -3.996 -36.031 -6.258 1 90.19 15 LEU B N 1
ATOM 2860 C CA . LEU B 1 15 ? -3.328 -35.5 -7.438 1 90.19 15 LEU B CA 1
ATOM 2861 C C . LEU B 1 15 ? -3.494 -36.438 -8.633 1 90.19 15 LEU B C 1
ATOM 2863 O O . LEU B 1 15 ? -3.455 -37.656 -8.484 1 90.19 15 LEU B O 1
ATOM 2867 N N . THR B 1 16 ? -3.775 -35.875 -9.742 1 87.25 16 THR B N 1
ATOM 2868 C CA . THR B 1 16 ? -3.855 -36.656 -10.969 1 87.25 16 THR B CA 1
ATOM 2869 C C . THR B 1 16 ? -2.482 -37.219 -11.344 1 87.25 16 THR B C 1
ATOM 2871 O O . THR B 1 16 ? -2.383 -38.281 -11.945 1 87.25 16 THR B O 1
ATOM 2874 N N . ARG B 1 17 ? -1.449 -36.438 -11.016 1 79.94 17 ARG B N 1
ATOM 2875 C CA . ARG B 1 17 ? -0.066 -36.844 -11.273 1 79.94 17 ARG B CA 1
ATOM 2876 C C . ARG B 1 17 ? 0.792 -36.656 -10.023 1 79.94 17 ARG B C 1
ATOM 2878 O O . ARG B 1 17 ? 1.271 -35.562 -9.742 1 79.94 17 ARG B O 1
ATOM 2885 N N . PRO B 1 18 ? 0.958 -37.844 -9.43 1 74.56 18 PRO B N 1
ATOM 2886 C CA . PRO B 1 18 ? 1.862 -37.75 -8.281 1 74.56 18 PRO B CA 1
ATOM 2887 C C . PRO B 1 18 ? 3.264 -37.281 -8.672 1 74.56 18 PRO B C 1
ATOM 2889 O O . PRO B 1 18 ? 3.672 -37.438 -9.828 1 74.56 18 PRO B O 1
ATOM 2892 N N . TYR B 1 19 ? 3.889 -36.469 -7.863 1 68.12 19 TYR B N 1
ATOM 2893 C CA . TYR B 1 19 ? 5.238 -36 -8.164 1 68.12 19 TYR B CA 1
ATOM 2894 C C . TYR B 1 19 ? 6.16 -36.219 -6.965 1 68.12 19 TYR B C 1
ATOM 2896 O O . TYR B 1 19 ? 5.703 -36.531 -5.867 1 68.12 19 TYR B O 1
ATOM 2904 N N . ARG B 1 20 ? 7.496 -36.344 -7.312 1 63.06 20 ARG B N 1
ATOM 2905 C CA . ARG B 1 20 ? 8.484 -36.625 -6.281 1 63.06 20 ARG B CA 1
ATOM 2906 C C . ARG B 1 20 ? 9.25 -35.344 -5.898 1 63.06 20 ARG B C 1
ATOM 2908 O O . ARG B 1 20 ? 9.609 -34.562 -6.766 1 63.06 20 ARG B O 1
ATOM 2915 N N . ILE B 1 21 ? 9.141 -34.875 -4.707 1 58.88 21 ILE B N 1
ATOM 2916 C CA . ILE B 1 21 ? 10.109 -33.906 -4.203 1 58.88 21 ILE B CA 1
ATOM 2917 C C . ILE B 1 21 ? 11.188 -34.625 -3.396 1 58.88 21 ILE B C 1
ATOM 2919 O O . ILE B 1 21 ? 11.117 -35.812 -3.199 1 58.88 21 ILE B O 1
ATOM 2923 N N . ALA B 1 22 ? 12.484 -33.969 -3.283 1 51.75 22 ALA B N 1
ATOM 2924 C CA . ALA B 1 22 ? 13.711 -34.562 -2.746 1 51.75 22 ALA B CA 1
ATOM 2925 C C . ALA B 1 22 ? 13.391 -35.625 -1.713 1 51.75 22 ALA B C 1
ATOM 2927 O O . ALA B 1 22 ? 14.086 -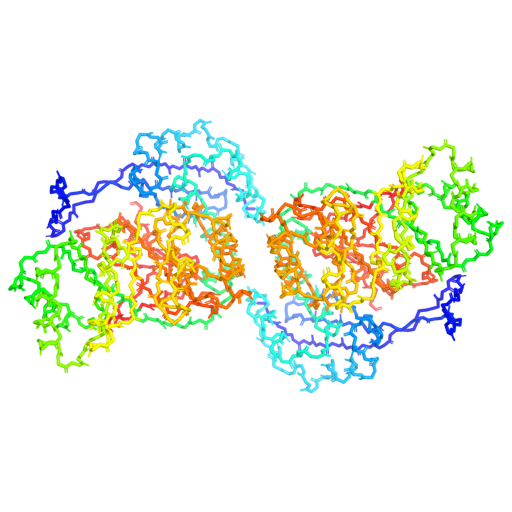36.656 -1.623 1 51.75 22 ALA B O 1
ATOM 2928 N N . PHE B 1 23 ? 12.227 -35.438 -1.01 1 51.31 23 PHE B N 1
ATOM 2929 C CA . PHE B 1 23 ? 12.195 -36.375 0.103 1 51.31 23 PHE B CA 1
ATOM 2930 C C . PHE B 1 23 ? 10.93 -37.25 0.052 1 51.31 23 PHE B C 1
ATOM 2932 O O . PHE B 1 23 ? 10.766 -38.156 0.857 1 51.31 23 PHE B O 1
ATOM 2939 N N . ARG B 1 24 ? 10.039 -37.062 -0.767 1 60.69 24 ARG B N 1
ATOM 2940 C CA . ARG B 1 24 ? 8.844 -37.875 -0.736 1 60.69 24 ARG B CA 1
ATOM 2941 C C . ARG B 1 24 ? 8.016 -37.688 -2.004 1 60.69 24 ARG B C 1
ATOM 2943 O O . ARG B 1 24 ? 8.156 -36.688 -2.701 1 60.69 24 ARG B O 1
ATOM 2950 N N . SER B 1 25 ? 7.246 -38.781 -2.271 1 68.88 25 SER B N 1
ATOM 2951 C CA . SER B 1 25 ? 6.238 -38.719 -3.324 1 68.88 25 SER B CA 1
ATOM 2952 C C . SER B 1 25 ? 4.941 -38.094 -2.809 1 68.88 25 SER B C 1
ATOM 2954 O O . SER B 1 25 ? 4.492 -38.406 -1.705 1 68.88 25 SER B O 1
ATOM 2956 N N . ILE B 1 26 ? 4.414 -37.125 -3.4 1 75.19 26 ILE B N 1
ATOM 2957 C CA . ILE B 1 26 ? 3.17 -36.469 -3.014 1 75.19 26 ILE B CA 1
ATOM 2958 C C . ILE B 1 26 ? 2.029 -36.969 -3.9 1 75.19 26 ILE B C 1
ATOM 2960 O O . ILE B 1 26 ? 2.051 -36.75 -5.117 1 75.19 26 ILE B O 1
ATOM 2964 N N . GLU B 1 27 ? 1.109 -37.688 -3.336 1 85.25 27 GLU B N 1
ATOM 2965 C CA . GLU B 1 27 ? -0.041 -38.219 -4.059 1 85.25 27 GLU B CA 1
ATOM 2966 C C . GLU B 1 27 ? -1.309 -37.438 -3.734 1 85.25 27 GLU B C 1
ATOM 2968 O O . GLU B 1 27 ? -2.311 -37.562 -4.445 1 85.25 27 GLU B O 1
ATOM 2973 N N . GLU B 1 28 ? -1.194 -36.812 -2.668 1 90.31 28 GLU B N 1
ATOM 2974 C CA . GLU B 1 28 ? -2.309 -36 -2.18 1 90.31 28 GLU B CA 1
ATOM 2975 C C . GLU B 1 28 ? -1.809 -34.75 -1.423 1 90.31 28 GLU B C 1
ATOM 2977 O O . GLU B 1 28 ? -0.69 -34.75 -0.904 1 90.31 28 GLU B O 1
ATOM 2982 N N . ILE B 1 29 ? -2.668 -33.781 -1.523 1 91.12 29 ILE B N 1
ATOM 2983 C CA . ILE B 1 29 ? -2.307 -32.594 -0.748 1 91.12 29 ILE B CA 1
ATOM 2984 C C . ILE B 1 29 ? -3.479 -32.188 0.141 1 91.12 29 ILE B C 1
ATOM 2986 O O . ILE B 1 29 ? -4.637 -32.469 -0.173 1 91.12 29 ILE B O 1
ATOM 2990 N N . ASP B 1 30 ? -3.156 -31.594 1.235 1 94.44 30 ASP B N 1
ATOM 2991 C CA . ASP B 1 30 ? -4.164 -31.109 2.18 1 94.44 30 ASP B CA 1
ATOM 2992 C C . ASP B 1 30 ? -4.258 -29.594 2.16 1 94.44 30 ASP B C 1
ATOM 2994 O O . ASP B 1 30 ? -3.236 -28.906 2.191 1 94.44 30 ASP B O 1
ATOM 2998 N 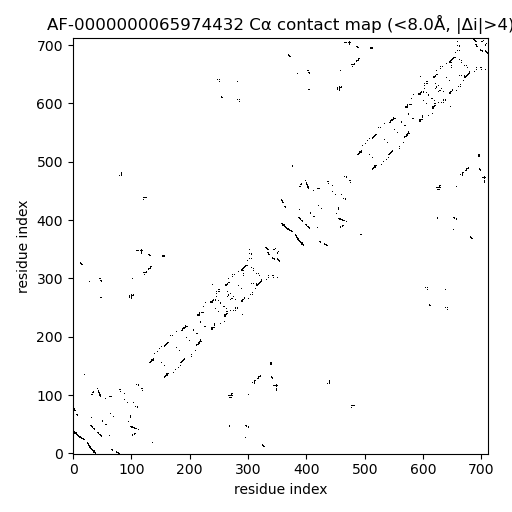N . ASN B 1 31 ? -5.418 -29.078 1.971 1 97.19 31 ASN B N 1
ATOM 2999 C CA . ASN B 1 31 ? -5.738 -27.672 2.174 1 97.19 31 ASN B CA 1
ATOM 3000 C C . ASN B 1 31 ? -6.801 -27.484 3.252 1 97.19 31 ASN B C 1
ATOM 3002 O O . ASN B 1 31 ? -7.59 -28.391 3.514 1 97.19 31 ASN B O 1
ATOM 3006 N N . LEU B 1 32 ? -6.773 -26.469 3.955 1 98.19 32 LEU B N 1
ATOM 3007 C CA . LEU B 1 32 ? -7.887 -26.078 4.816 1 98.19 32 LEU B CA 1
ATOM 3008 C C . LEU B 1 32 ? -8.797 -25.078 4.109 1 98.19 32 LEU B C 1
ATOM 3010 O O . LEU B 1 32 ? -8.328 -24.047 3.619 1 98.19 32 LEU B O 1
ATOM 3014 N N . ILE B 1 33 ? -10.078 -25.422 4.039 1 98.25 33 ILE B N 1
ATOM 3015 C CA . ILE B 1 33 ? -11.07 -24.562 3.402 1 98.25 33 ILE B CA 1
ATOM 3016 C C . ILE B 1 33 ? -11.812 -23.75 4.465 1 98.25 33 ILE B C 1
ATOM 3018 O O . ILE B 1 33 ? -12.305 -24.312 5.449 1 98.25 33 ILE B O 1
ATOM 3022 N N . VAL B 1 34 ? -11.867 -22.453 4.297 1 98.44 34 VAL B N 1
ATOM 3023 C CA . VAL B 1 34 ? -12.539 -21.547 5.215 1 98.44 34 VAL B CA 1
ATOM 3024 C C . VAL B 1 34 ? -13.781 -20.969 4.547 1 98.44 34 VAL B C 1
ATOM 3026 O O . VAL B 1 34 ? -13.711 -20.453 3.422 1 98.44 34 VAL B O 1
ATOM 3029 N N . GLU B 1 35 ? -14.867 -21.062 5.199 1 98.25 35 GLU B N 1
ATOM 3030 C CA . GLU B 1 35 ? -16.125 -20.453 4.805 1 98.25 35 GLU B CA 1
ATOM 3031 C C . GLU B 1 35 ? -16.578 -19.406 5.82 1 98.25 35 GLU B C 1
ATOM 3033 O O . GLU B 1 35 ? -16.766 -19.703 6.996 1 98.25 35 GLU B O 1
ATOM 3038 N N . ILE B 1 36 ? -16.672 -18.156 5.395 1 98.5 36 ILE B N 1
ATOM 3039 C CA . ILE B 1 36 ? -17.219 -17.094 6.238 1 98.5 36 ILE B CA 1
ATOM 3040 C C . ILE B 1 36 ? -18.578 -16.656 5.719 1 98.5 36 ILE B C 1
ATOM 3042 O O . ILE B 1 36 ? -18.719 -16.281 4.555 1 98.5 36 ILE B O 1
ATOM 3046 N N . ARG B 1 37 ? -19.562 -16.703 6.547 1 98.25 37 ARG B N 1
ATOM 3047 C CA . ARG B 1 37 ? -20.906 -16.266 6.184 1 98.25 37 ARG B CA 1
ATOM 3048 C C . ARG B 1 37 ? -21.281 -14.992 6.922 1 98.25 37 ARG B C 1
ATOM 3050 O O . ARG B 1 37 ? -20.984 -14.836 8.109 1 98.25 37 ARG B O 1
ATOM 3057 N N . THR B 1 38 ? -21.859 -14.102 6.184 1 98.31 38 THR B N 1
ATOM 3058 C CA . THR B 1 38 ? -22.359 -12.883 6.805 1 98.31 38 THR B CA 1
ATOM 3059 C C . THR B 1 38 ? -23.828 -13.055 7.227 1 98.31 38 THR B C 1
ATOM 3061 O O . THR B 1 38 ? -24.5 -13.984 6.785 1 98.31 38 THR B O 1
ATOM 3064 N N . ALA B 1 39 ? -24.281 -12.172 8.062 1 98.06 39 ALA B N 1
ATOM 3065 C CA . ALA B 1 39 ? -25.656 -12.219 8.562 1 98.06 39 ALA B CA 1
ATOM 3066 C C . ALA B 1 39 ? -26.656 -12.055 7.426 1 98.06 39 ALA B C 1
ATOM 3068 O O . ALA B 1 39 ? -27.766 -12.594 7.484 1 98.06 39 ALA B O 1
ATOM 3069 N N . ASP B 1 40 ? -26.281 -11.375 6.352 1 96.44 40 ASP B N 1
ATOM 3070 C CA . ASP B 1 40 ? -27.188 -11.133 5.238 1 96.44 40 ASP B CA 1
ATOM 3071 C C . ASP B 1 40 ? -27.078 -12.227 4.184 1 96.44 40 ASP B C 1
ATOM 3073 O O . ASP B 1 40 ? -27.656 -12.125 3.105 1 96.44 40 ASP B O 1
ATOM 3077 N N . GLY B 1 41 ? -26.234 -13.25 4.391 1 96.06 41 GLY B N 1
ATOM 3078 C CA . GLY B 1 41 ? -26.328 -14.469 3.609 1 96.06 41 GLY B CA 1
ATOM 3079 C C . GLY B 1 41 ? -25.203 -14.633 2.611 1 96.06 41 GLY B C 1
ATOM 3080 O O . GLY B 1 41 ? -25.172 -15.602 1.85 1 96.06 41 GLY B O 1
ATOM 3081 N N . LEU B 1 42 ? -24.281 -13.75 2.543 1 97.25 42 LEU B N 1
ATOM 3082 C CA . LEU B 1 42 ? -23.156 -13.898 1.628 1 97.25 42 LEU B CA 1
ATOM 3083 C C . LEU B 1 42 ? -22.172 -14.93 2.156 1 97.25 42 LEU B C 1
ATOM 3085 O O . LEU B 1 42 ? -22.047 -15.117 3.369 1 97.25 42 LEU B O 1
ATOM 3089 N N . LEU B 1 43 ? -21.484 -15.602 1.255 1 98.25 43 LEU B N 1
ATOM 3090 C CA . LEU B 1 43 ? -20.469 -16.609 1.585 1 98.25 43 LEU B CA 1
ATOM 3091 C C . LEU B 1 43 ? -19.109 -16.219 1.014 1 98.25 43 LEU B C 1
ATOM 3093 O O . LEU B 1 43 ? -18.969 -16.078 -0.202 1 98.25 43 LEU B O 1
ATOM 3097 N N . GLY B 1 44 ? -18.188 -15.969 1.885 1 98.62 44 GLY B N 1
ATOM 3098 C CA . GLY B 1 44 ? -16.797 -15.781 1.479 1 98.62 44 GLY B CA 1
ATOM 3099 C C . GLY B 1 44 ? -15.969 -17.0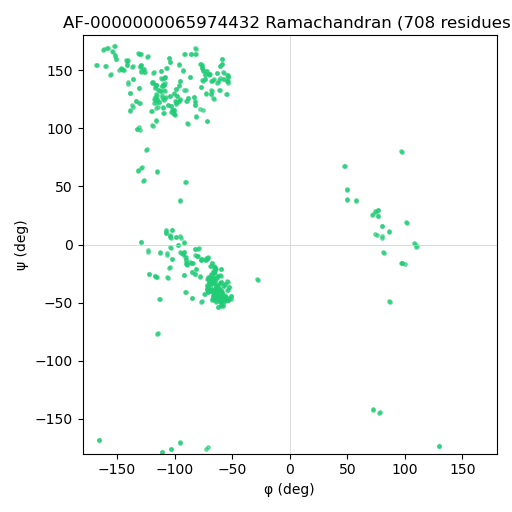47 1.594 1 98.62 44 GLY B C 1
ATOM 3100 O O . GLY B 1 44 ? -16.125 -17.812 2.547 1 98.62 44 GLY B O 1
ATOM 3101 N N . LEU B 1 45 ? -15.094 -17.281 0.632 1 98.81 45 LEU B N 1
ATOM 3102 C CA . LEU B 1 45 ? -14.305 -18.5 0.595 1 98.81 45 LEU B CA 1
ATOM 3103 C C . LEU B 1 45 ? -12.812 -18.188 0.682 1 98.81 45 LEU B C 1
ATOM 3105 O O . LEU B 1 45 ? -12.344 -17.219 0.091 1 98.81 45 LEU B O 1
ATOM 3109 N N . GLY B 1 46 ? -12.07 -18.969 1.413 1 98.75 46 GLY B N 1
ATOM 3110 C CA . GLY B 1 46 ? -10.617 -18.969 1.48 1 98.75 46 GLY B CA 1
ATOM 3111 C C . GLY B 1 46 ? -10.031 -20.359 1.594 1 98.75 46 GLY B C 1
ATOM 3112 O O . GLY B 1 46 ? -10.742 -21.312 1.938 1 98.75 46 GLY B O 1
ATOM 3113 N N . ALA B 1 47 ? -8.789 -20.516 1.241 1 98.75 47 ALA B N 1
ATOM 3114 C CA . ALA B 1 47 ? -8.086 -21.797 1.352 1 98.75 47 ALA B CA 1
ATOM 3115 C C . ALA B 1 47 ? -6.648 -21.594 1.82 1 98.75 47 ALA B C 1
ATOM 3117 O O . ALA B 1 47 ? -5.977 -20.656 1.393 1 98.75 47 ALA B O 1
ATOM 3118 N N . ALA B 1 48 ? -6.23 -22.453 2.699 1 98.62 48 ALA B N 1
ATOM 3119 C CA . ALA B 1 48 ? -4.863 -22.438 3.215 1 98.62 48 ALA B CA 1
ATOM 3120 C C . ALA B 1 48 ? -4.102 -23.688 2.777 1 98.62 48 ALA B C 1
ATOM 3122 O O . ALA B 1 48 ? -4.641 -24.797 2.822 1 98.62 48 ALA B O 1
ATOM 3123 N N . SER B 1 49 ? -2.947 -23.469 2.312 1 97.69 49 SER B N 1
ATOM 3124 C CA . SER B 1 49 ? -2.018 -24.547 1.987 1 97.69 49 SER B CA 1
ATOM 3125 C C . SER B 1 49 ? -0.688 -24.375 2.713 1 97.69 49 SER B C 1
ATOM 3127 O O . SER B 1 49 ? 0.29 -23.906 2.121 1 97.69 49 SER B O 1
ATOM 3129 N N . PRO B 1 50 ? -0.661 -24.797 3.98 1 95.31 50 PRO B N 1
ATOM 3130 C CA . PRO B 1 50 ? 0.582 -24.656 4.742 1 95.31 50 PRO B CA 1
ATOM 3131 C C . PRO B 1 50 ? 1.641 -25.688 4.352 1 95.31 50 PRO B C 1
ATOM 3133 O O . PRO B 1 50 ? 1.307 -26.812 4.016 1 95.31 50 PRO B O 1
ATOM 3136 N N . GLU B 1 51 ? 2.83 -25.25 4.305 1 91.31 51 GLU B N 1
ATOM 3137 C CA . GLU B 1 51 ? 4.004 -26.109 4.137 1 91.31 51 GLU B CA 1
ATOM 3138 C C . GLU B 1 51 ? 5.145 -25.656 5.043 1 91.31 51 GLU B C 1
ATOM 3140 O O . GLU B 1 51 ? 5.73 -24.594 4.828 1 91.31 51 GLU B O 1
ATOM 3145 N N . ARG B 1 52 ? 5.48 -26.5 5.949 1 89.62 52 ARG B N 1
ATOM 3146 C CA . ARG B 1 52 ? 6.445 -26.156 6.988 1 89.62 52 ARG B CA 1
ATOM 3147 C C . ARG B 1 52 ? 7.723 -25.578 6.383 1 89.62 52 ARG B C 1
ATOM 3149 O O . ARG B 1 52 ? 8.242 -24.562 6.855 1 89.62 52 ARG B O 1
ATOM 3156 N N . HIS B 1 53 ? 8.242 -26.141 5.359 1 86.62 53 HIS B N 1
ATOM 3157 C CA . HIS B 1 53 ? 9.547 -25.766 4.812 1 86.62 53 HIS B CA 1
ATOM 3158 C C . HIS B 1 53 ? 9.461 -24.469 4.012 1 86.62 53 HIS B C 1
ATOM 3160 O O . HIS B 1 53 ? 10.492 -23.875 3.682 1 86.62 53 HIS B O 1
ATOM 3166 N N . VAL B 1 54 ? 8.258 -24.016 3.689 1 88.31 54 VAL B N 1
ATOM 3167 C CA . VAL B 1 54 ? 8.094 -22.812 2.861 1 88.31 54 VAL B CA 1
ATOM 3168 C C . VAL B 1 54 ? 7.48 -21.688 3.691 1 88.31 54 VAL B C 1
ATOM 3170 O O . VAL B 1 54 ? 8.039 -20.594 3.764 1 88.31 54 VAL B O 1
ATOM 3173 N N . THR B 1 55 ? 6.438 -22 4.434 1 88.12 55 THR B N 1
ATOM 3174 C CA . THR B 1 55 ? 5.691 -20.969 5.152 1 88.12 55 THR B CA 1
ATOM 3175 C C . THR B 1 55 ? 6.059 -20.969 6.633 1 88.12 55 THR B C 1
ATOM 3177 O O . THR B 1 55 ? 5.688 -20.062 7.371 1 88.12 55 THR B O 1
ATOM 3180 N N . GLY B 1 56 ? 6.762 -22.031 7.074 1 90.56 56 GLY B N 1
ATOM 3181 C CA . GLY B 1 56 ? 7.031 -22.188 8.492 1 90.56 56 GLY B CA 1
ATOM 3182 C C . GLY B 1 56 ? 5.82 -22.656 9.281 1 90.56 56 GLY B C 1
ATOM 3183 O O . GLY B 1 56 ? 5.867 -22.75 10.508 1 90.56 56 GLY B O 1
ATOM 3184 N N . GLU B 1 57 ? 4.773 -23.016 8.594 1 95.06 57 GLU B N 1
ATOM 3185 C CA . GLU B 1 57 ? 3.492 -23.391 9.195 1 95.06 57 GLU B CA 1
ATOM 3186 C C . GLU B 1 57 ? 3.129 -24.828 8.883 1 95.06 57 GLU B C 1
ATOM 3188 O O . GLU B 1 57 ? 3.074 -25.234 7.719 1 95.06 57 GLU B O 1
ATOM 3193 N N . THR B 1 58 ? 2.93 -25.672 9.938 1 94.69 58 THR B N 1
ATOM 3194 C CA . THR B 1 58 ? 2.48 -27.031 9.727 1 94.69 58 THR B CA 1
ATOM 3195 C C . THR B 1 58 ? 0.967 -27.078 9.539 1 94.69 58 THR B C 1
ATOM 3197 O O . THR B 1 58 ? 0.264 -26.125 9.852 1 94.69 58 THR B O 1
ATOM 3200 N N . LEU B 1 59 ? 0.538 -28.172 9.031 1 94.25 59 LEU B N 1
ATOM 3201 C CA . LEU B 1 59 ? -0.9 -28.375 8.898 1 94.25 59 LEU B CA 1
ATOM 3202 C C . LEU B 1 59 ? -1.593 -28.297 10.25 1 94.25 59 LEU B C 1
ATOM 3204 O O . LEU B 1 59 ? -2.67 -27.703 10.375 1 94.25 59 LEU B O 1
ATOM 3208 N N . GLU B 1 60 ? -0.975 -28.859 11.227 1 95.19 60 GLU B N 1
ATOM 3209 C CA . GLU B 1 60 ? -1.516 -28.859 12.586 1 95.19 6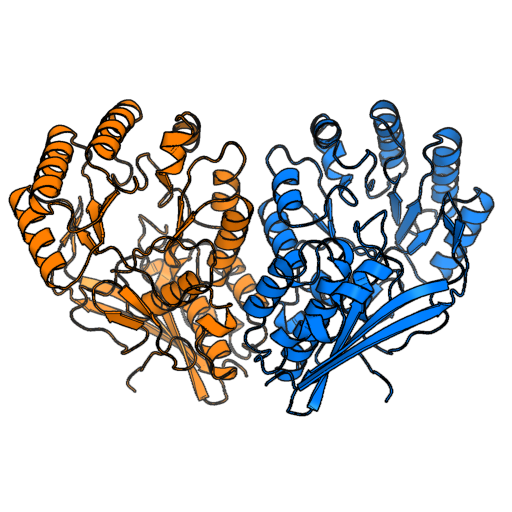0 GLU B CA 1
ATOM 3210 C C . GLU B 1 60 ? -1.604 -27.438 13.141 1 95.19 60 GLU B C 1
ATOM 3212 O O . GLU B 1 60 ? -2.609 -27.062 13.75 1 95.19 60 GLU B O 1
ATOM 3217 N N . ALA B 1 61 ? -0.538 -26.734 12.891 1 95.62 61 ALA B N 1
ATOM 3218 C CA . ALA B 1 61 ? -0.516 -25.344 13.359 1 95.62 61 ALA B CA 1
ATOM 3219 C C . ALA B 1 61 ? -1.581 -24.516 12.648 1 95.62 61 ALA B C 1
ATOM 3221 O O . ALA B 1 61 ? -2.213 -23.656 13.266 1 95.62 61 ALA B O 1
ATOM 3222 N N . CYS B 1 62 ? -1.74 -24.766 11.406 1 97.44 62 CYS B N 1
ATOM 3223 C CA . CYS B 1 62 ? -2.76 -24.078 10.625 1 97.44 62 CYS B CA 1
ATOM 3224 C C . CYS B 1 62 ? -4.156 -24.391 11.148 1 97.44 62 CYS B C 1
ATOM 3226 O O . CYS B 1 62 ? -4.973 -23.484 11.328 1 97.44 62 CYS B O 1
ATOM 3228 N N . HIS B 1 63 ? -4.406 -25.641 11.422 1 96.31 63 HIS B N 1
ATOM 3229 C CA . HIS B 1 63 ? -5.676 -26.078 11.984 1 96.31 63 HIS B CA 1
ATOM 3230 C C . HIS B 1 63 ? -5.945 -25.406 13.328 1 96.31 63 HIS B C 1
ATOM 3232 O O . HIS B 1 63 ? -7.059 -24.938 13.586 1 96.31 63 HIS B O 1
ATOM 3238 N N . ALA B 1 64 ? -4.961 -25.391 14.086 1 96.69 64 ALA B N 1
ATOM 3239 C CA . ALA B 1 64 ? -5.094 -24.781 15.406 1 96.69 64 ALA B CA 1
ATOM 3240 C C . ALA B 1 64 ? -5.406 -23.297 15.305 1 96.69 64 ALA B C 1
ATOM 3242 O O . ALA B 1 64 ? -6.203 -22.766 16.078 1 96.69 64 ALA B O 1
ATOM 3243 N N . ALA B 1 65 ? -4.766 -22.656 14.352 1 97.19 65 ALA B N 1
ATOM 3244 C CA . ALA B 1 65 ? -4.961 -21.219 14.148 1 97.19 65 ALA B CA 1
ATOM 3245 C C . ALA B 1 65 ? -6.379 -20.922 13.664 1 97.19 65 ALA B C 1
ATOM 3247 O O . ALA B 1 65 ? -6.922 -19.844 13.938 1 97.19 65 ALA B O 1
ATOM 3248 N N . LEU B 1 66 ? -6.98 -21.875 12.992 1 97.75 66 LEU B N 1
ATOM 3249 C CA . LEU B 1 66 ? -8.289 -21.672 12.383 1 97.75 66 LEU B CA 1
ATOM 3250 C C . LEU B 1 66 ? -9.391 -22.328 13.219 1 97.75 66 LEU B C 1
ATOM 3252 O O . LEU B 1 66 ? -10.516 -22.484 12.75 1 97.75 66 LEU B O 1
ATOM 3256 N N . ASP B 1 67 ? -9.008 -22.688 14.391 1 94.12 67 ASP B N 1
ATOM 3257 C CA . ASP B 1 67 ? -9.992 -23.25 15.297 1 94.12 67 ASP B CA 1
ATOM 3258 C C . ASP B 1 67 ? -11.086 -22.234 15.633 1 94.12 67 ASP B C 1
ATOM 3260 O O . ASP B 1 67 ? -10.797 -21.062 15.828 1 94.12 67 ASP B O 1
ATOM 3264 N N . HIS B 1 68 ? -12.203 -22.75 15.82 1 85 68 HIS B N 1
ATOM 3265 C CA . HIS B 1 68 ? -13.383 -21.922 16.031 1 85 68 HIS B CA 1
ATOM 3266 C C . HIS B 1 68 ? -13.219 -21.031 17.25 1 85 68 HIS B C 1
ATOM 3268 O O . HIS B 1 68 ? -13.594 -19.859 17.219 1 85 68 HIS B O 1
ATOM 3274 N N . ASP B 1 69 ? -12.719 -21.484 18.266 1 86.88 69 ASP B N 1
ATOM 3275 C CA . ASP B 1 69 ? -12.57 -20.734 19.5 1 86.88 69 ASP B CA 1
ATOM 3276 C C . ASP B 1 69 ? -11.578 -19.578 19.344 1 86.88 69 ASP B C 1
ATOM 3278 O O . ASP B 1 69 ? -11.688 -18.562 20.031 1 86.88 69 ASP B O 1
ATOM 3282 N N . ARG B 1 70 ? -10.758 -19.734 18.406 1 90.56 70 ARG B N 1
ATOM 3283 C CA . ARG B 1 70 ? -9.727 -18.719 18.188 1 90.56 70 ARG B CA 1
ATOM 3284 C C . ARG B 1 70 ? -10.211 -17.641 17.234 1 90.56 70 ARG B C 1
ATOM 3286 O O . ARG B 1 70 ? -9.609 -16.562 17.156 1 90.56 70 ARG B O 1
ATOM 3293 N N . LEU B 1 71 ? -11.305 -17.891 16.547 1 96.19 71 LEU B N 1
ATOM 3294 C CA . LEU B 1 71 ? -11.773 -16.953 15.539 1 96.19 71 LEU B CA 1
ATOM 3295 C C . LEU B 1 71 ? -12.961 -16.156 16.062 1 96.19 71 LEU B C 1
ATOM 3297 O O . LEU B 1 71 ? -13.586 -15.398 15.297 1 96.19 71 LEU B O 1
ATOM 3301 N N . GLY B 1 72 ? -13.328 -16.312 17.359 1 96.38 72 GLY B N 1
ATOM 3302 C CA . GLY B 1 72 ? -14.453 -15.617 17.969 1 96.38 72 GLY B CA 1
ATOM 3303 C C . GLY B 1 72 ? -14.391 -14.109 17.797 1 96.38 72 GLY B C 1
ATOM 3304 O O . GLY B 1 72 ? -15.422 -13.445 17.703 1 96.38 72 GLY B O 1
ATOM 3305 N N . TRP B 1 73 ? -13.156 -13.586 17.766 1 96.75 73 TRP B N 1
ATOM 3306 C CA . TRP B 1 73 ? -12.961 -12.141 17.672 1 96.75 73 TRP B CA 1
ATOM 3307 C C . TRP B 1 73 ? -13.492 -11.609 16.328 1 96.75 73 TRP B C 1
ATOM 3309 O O . TRP B 1 73 ? -13.758 -10.414 16.203 1 96.75 73 TRP B O 1
ATOM 3319 N N . LEU B 1 74 ? -13.672 -12.445 15.289 1 97.88 74 LEU B N 1
ATOM 3320 C CA . LEU B 1 74 ? -14.172 -12.047 13.977 1 97.88 74 LEU B CA 1
ATOM 3321 C C . LEU B 1 74 ? -15.695 -11.969 13.977 1 97.88 74 LEU B C 1
ATOM 3323 O O . LEU B 1 74 ? -16.281 -11.25 13.172 1 97.88 74 LEU B O 1
ATOM 3327 N N . MET B 1 75 ? -16.344 -12.734 14.891 1 97.88 75 MET B N 1
ATOM 3328 C CA . MET B 1 75 ? -17.812 -12.797 14.906 1 97.88 75 MET B CA 1
ATOM 3329 C C . MET B 1 75 ? -18.406 -11.414 15.172 1 97.88 75 MET B C 1
ATOM 3331 O O . MET B 1 75 ? -17.953 -10.703 16.062 1 97.88 75 MET B O 1
ATOM 3335 N N . GLY B 1 76 ? -19.375 -11.023 14.398 1 98.25 76 GLY B N 1
ATOM 3336 C CA . GLY B 1 76 ? -20.078 -9.766 14.57 1 98.25 76 GLY B CA 1
ATOM 3337 C C . GLY B 1 76 ? -19.344 -8.586 13.961 1 98.25 76 GLY B C 1
ATOM 3338 O O . GLY B 1 76 ? -19.891 -7.477 13.906 1 98.25 76 GLY B O 1
ATOM 3339 N N . ARG B 1 77 ? -18.172 -8.773 13.5 1 98.44 77 ARG B N 1
ATOM 3340 C CA . ARG B 1 77 ? -17.406 -7.688 12.898 1 98.44 77 ARG B CA 1
ATOM 3341 C C . ARG B 1 77 ? -17.953 -7.336 11.516 1 98.44 77 ARG B C 1
ATOM 3343 O O . ARG B 1 77 ? -18.5 -8.195 10.82 1 98.44 77 ARG B O 1
ATOM 3350 N N . ASP B 1 78 ? -17.891 -6.059 11.156 1 98.56 78 ASP B N 1
ATOM 3351 C CA . ASP B 1 78 ? -18.328 -5.559 9.859 1 98.56 78 ASP B CA 1
ATOM 3352 C C . ASP B 1 78 ? -17.25 -5.758 8.789 1 98.56 78 ASP B C 1
ATOM 3354 O O . ASP B 1 78 ? -16.172 -5.184 8.883 1 98.56 78 ASP B O 1
ATOM 3358 N N . ILE B 1 79 ? -17.562 -6.504 7.75 1 98.5 79 ILE B N 1
ATOM 3359 C CA . ILE B 1 79 ? -16.578 -6.867 6.742 1 98.5 79 ILE B CA 1
ATOM 3360 C C . ILE B 1 79 ? -16.141 -5.625 5.969 1 98.5 79 ILE B C 1
ATOM 3362 O O . ILE B 1 79 ? -15.117 -5.637 5.277 1 98.5 79 ILE B O 1
ATOM 3366 N N . ARG B 1 80 ? -16.938 -4.453 6.059 1 97.69 80 ARG B N 1
ATOM 3367 C CA . ARG B 1 80 ? -16.625 -3.229 5.332 1 97.69 80 ARG B CA 1
ATOM 3368 C C . ARG B 1 80 ? -15.398 -2.541 5.941 1 97.69 80 ARG B C 1
ATOM 3370 O O . ARG B 1 80 ? -14.812 -1.651 5.32 1 97.69 80 ARG B O 1
ATOM 3377 N N . THR B 1 81 ? -14.953 -2.957 7.129 1 98.5 81 THR B N 1
ATOM 3378 C CA . THR B 1 81 ? -13.742 -2.455 7.77 1 98.5 81 THR B CA 1
ATOM 3379 C C . THR B 1 81 ? -12.555 -3.369 7.473 1 98.5 81 THR B C 1
ATOM 3381 O O . THR B 1 81 ? -11.703 -3.584 8.336 1 98.5 81 THR B O 1
ATOM 3384 N N . LEU B 1 82 ? -12.461 -3.9 6.293 1 98.62 82 LEU B N 1
ATOM 3385 C CA . LEU B 1 82 ? -11.586 -4.965 5.82 1 98.62 82 LEU B CA 1
ATOM 3386 C C . LEU B 1 82 ? -10.133 -4.672 6.18 1 98.62 82 LEU B C 1
ATOM 3388 O O . LEU B 1 82 ? -9.445 -5.523 6.738 1 98.62 82 LEU B O 1
ATOM 3392 N N . PRO B 1 83 ? -9.602 -3.396 5.941 1 98.69 83 PRO B N 1
ATOM 3393 C CA . PRO B 1 83 ? -8.188 -3.188 6.254 1 98.69 83 PRO B CA 1
ATOM 3394 C C . PRO B 1 83 ? -7.883 -3.361 7.738 1 98.69 83 PRO B C 1
ATOM 3396 O O . PRO B 1 83 ? -6.809 -3.859 8.094 1 98.69 83 PRO B O 1
ATOM 3399 N N . ARG B 1 84 ? -8.797 -2.979 8.586 1 98.62 84 ARG B N 1
ATOM 3400 C CA . ARG B 1 84 ? -8.625 -3.18 10.023 1 98.62 84 ARG B CA 1
ATOM 3401 C C . ARG B 1 84 ? -8.633 -4.664 10.375 1 98.62 84 ARG B C 1
ATOM 3403 O O . ARG B 1 84 ? -7.805 -5.125 11.164 1 98.62 84 ARG B O 1
ATOM 3410 N N . LEU B 1 85 ? -9.578 -5.418 9.789 1 98.75 85 LEU B N 1
ATOM 3411 C CA . LEU B 1 85 ? -9.648 -6.855 10.016 1 98.75 85 LEU B CA 1
ATOM 3412 C C . LEU B 1 85 ? -8.367 -7.543 9.57 1 98.75 85 LEU B C 1
ATOM 3414 O O . LEU B 1 85 ? -7.84 -8.406 10.273 1 98.75 85 LEU B O 1
ATOM 3418 N N . CYS B 1 86 ? -7.844 -7.137 8.422 1 98.69 86 CYS B N 1
ATOM 3419 C CA . CYS B 1 86 ? -6.613 -7.719 7.91 1 98.69 86 CYS B CA 1
ATOM 3420 C C . CYS B 1 86 ? -5.438 -7.418 8.828 1 98.69 86 CYS B C 1
ATOM 3422 O O . CYS B 1 86 ? -4.582 -8.273 9.055 1 98.69 86 CYS B O 1
ATOM 3424 N N . ARG B 1 87 ? -5.371 -6.195 9.336 1 98.38 87 ARG B N 1
ATOM 3425 C CA . ARG B 1 87 ? -4.324 -5.844 10.289 1 98.38 87 ARG B CA 1
ATOM 3426 C C . ARG B 1 87 ? -4.418 -6.699 11.547 1 98.38 87 ARG B C 1
ATOM 3428 O O . ARG B 1 87 ? -3.404 -7.188 12.047 1 98.38 87 ARG B O 1
ATOM 3435 N N . GLU B 1 88 ? -5.613 -6.93 12.047 1 98.12 88 GLU B N 1
ATOM 3436 C CA . GLU B 1 88 ? -5.82 -7.723 13.258 1 98.12 88 GLU B CA 1
ATOM 3437 C C . GLU B 1 88 ? -5.48 -9.195 13.016 1 98.12 88 GLU B C 1
ATOM 3439 O O . GLU B 1 88 ? -4.988 -9.875 13.914 1 98.12 88 GLU B O 1
ATOM 3444 N N . LEU B 1 89 ? -5.734 -9.703 11.789 1 98.44 89 LEU B N 1
ATOM 3445 C CA . LEU B 1 89 ? -5.297 -11.039 11.43 1 98.44 89 LEU B CA 1
ATOM 3446 C C . LEU B 1 89 ? -3.791 -11.188 11.609 1 98.44 89 LEU B C 1
ATOM 3448 O O . LEU B 1 89 ? -3.326 -12.164 12.203 1 98.44 89 LEU B O 1
ATOM 3452 N N . ALA B 1 90 ? -3.07 -10.234 11.125 1 97.62 90 ALA B N 1
ATOM 3453 C CA . ALA B 1 90 ? -1.613 -10.273 11.203 1 97.62 90 ALA B CA 1
ATOM 3454 C C . ALA B 1 90 ? -1.145 -10.219 12.656 1 97.62 90 ALA B C 1
ATOM 3456 O O . ALA B 1 90 ? -0.173 -10.883 13.031 1 97.62 90 ALA B O 1
ATOM 3457 N N . GLU B 1 91 ? -1.829 -9.422 13.469 1 97 91 GLU B N 1
ATOM 3458 C CA . GLU B 1 91 ? -1.476 -9.258 14.875 1 97 91 GLU B CA 1
ATOM 3459 C C . GLU B 1 91 ? -1.791 -10.516 15.68 1 97 91 GLU B C 1
ATOM 3461 O O . GLU B 1 91 ? -1.023 -10.906 16.562 1 97 91 GLU B O 1
ATOM 3466 N N . ARG B 1 92 ? -2.867 -11.211 15.367 1 96.75 92 ARG B N 1
ATOM 3467 C CA . ARG B 1 92 ? -3.383 -12.305 16.188 1 96.75 92 ARG B CA 1
ATOM 3468 C C . ARG B 1 92 ? -2.812 -13.641 15.734 1 96.75 92 ARG B C 1
ATOM 3470 O O . ARG B 1 92 ? -2.732 -14.586 16.516 1 96.75 92 ARG B O 1
ATOM 3477 N N . LEU B 1 93 ? -2.43 -13.727 14.445 1 96.81 93 LEU B N 1
ATOM 3478 C CA . LEU B 1 93 ? -1.928 -14.984 13.898 1 96.81 93 LEU B CA 1
ATOM 3479 C C . LEU B 1 93 ? -0.573 -14.773 13.227 1 96.81 93 LEU B C 1
ATOM 3481 O O . LEU B 1 93 ? -0.382 -15.164 12.07 1 96.81 93 LEU B O 1
ATOM 3485 N N . PRO B 1 94 ? 0.399 -14.227 13.945 1 94.88 94 PRO B N 1
ATOM 3486 C CA . PRO B 1 94 ? 1.669 -13.844 13.32 1 94.88 94 PRO B CA 1
ATOM 3487 C C . PRO B 1 94 ? 2.449 -15.055 12.805 1 94.88 94 PRO B C 1
ATOM 3489 O O . PRO B 1 94 ? 3.215 -14.93 11.844 1 94.88 94 PRO B O 1
ATOM 3492 N N . ALA B 1 95 ? 2.271 -16.281 13.289 1 95.25 95 ALA B N 1
ATOM 3493 C CA . ALA B 1 95 ? 3.088 -17.438 12.93 1 95.25 95 ALA B CA 1
ATOM 3494 C C . ALA B 1 95 ? 2.311 -18.391 12.039 1 95.25 95 ALA B C 1
ATOM 3496 O O . ALA B 1 95 ? 2.729 -19.531 11.828 1 95.25 95 ALA B O 1
ATOM 3497 N N . ALA B 1 96 ? 1.147 -18 11.555 1 97.69 96 ALA B N 1
ATOM 3498 C CA . ALA B 1 96 ? 0.302 -18.859 10.742 1 97.69 96 ALA B CA 1
ATOM 3499 C C . ALA B 1 96 ? -0.112 -18.156 9.445 1 97.69 96 ALA B C 1
ATOM 3501 O O . ALA B 1 96 ? -1.3 -17.906 9.219 1 97.69 96 ALA B O 1
ATOM 3502 N N . PRO B 1 97 ? 0.851 -17.906 8.586 1 98.44 97 PRO B N 1
ATOM 3503 C CA . PRO B 1 97 ? 0.561 -17.109 7.395 1 98.44 97 PRO B CA 1
ATOM 3504 C C . PRO B 1 97 ? -0.453 -17.781 6.469 1 98.44 97 PRO B C 1
ATOM 3506 O O . PRO B 1 97 ? -1.276 -17.109 5.852 1 98.44 97 PRO B O 1
ATOM 3509 N N . ALA B 1 98 ? -0.439 -19.078 6.328 1 98.69 98 ALA B N 1
ATOM 3510 C CA . ALA B 1 98 ? -1.414 -19.734 5.469 1 98.69 98 ALA B CA 1
ATOM 3511 C C . ALA B 1 98 ? -2.826 -19.609 6.031 1 98.69 98 ALA B C 1
ATOM 3513 O O . ALA B 1 98 ? -3.777 -19.359 5.285 1 98.69 98 ALA B O 1
ATOM 3514 N N . ALA B 1 99 ? -2.953 -19.75 7.359 1 98.69 99 ALA B N 1
ATOM 3515 C CA . ALA B 1 99 ? -4.246 -19.547 8.008 1 98.69 99 ALA B CA 1
ATOM 3516 C C . ALA B 1 99 ? -4.754 -18.125 7.785 1 98.69 99 ALA B C 1
ATOM 3518 O O . ALA B 1 99 ? -5.918 -17.922 7.438 1 98.69 99 ALA B O 1
ATOM 3519 N N . ARG B 1 100 ? -3.861 -17.172 7.965 1 98.69 100 ARG B N 1
ATOM 3520 C CA . ARG B 1 100 ? -4.211 -15.773 7.727 1 98.69 100 ARG B CA 1
ATOM 3521 C C . ARG B 1 100 ? -4.68 -15.562 6.289 1 98.69 100 ARG B C 1
ATOM 3523 O O . ARG B 1 100 ? -5.645 -14.836 6.047 1 98.69 100 ARG B O 1
ATOM 3530 N N . ALA B 1 101 ? -3.938 -16.203 5.395 1 98.88 101 ALA B N 1
ATOM 3531 C CA . ALA B 1 101 ? -4.258 -16.031 3.979 1 98.88 101 ALA B CA 1
ATOM 3532 C C . ALA B 1 101 ? -5.68 -16.5 3.678 1 98.88 101 ALA B C 1
ATOM 3534 O O . ALA B 1 101 ? -6.418 -15.836 2.943 1 98.88 101 ALA B O 1
ATOM 3535 N N . ALA B 1 102 ? -6.062 -17.594 4.242 1 98.88 102 ALA B N 1
ATOM 3536 C CA . ALA B 1 102 ? -7.398 -18.141 4.016 1 98.88 102 ALA B CA 1
ATOM 3537 C C . ALA B 1 102 ? -8.477 -17.172 4.516 1 98.88 102 ALA B C 1
ATOM 3539 O O . ALA B 1 102 ? -9.445 -16.906 3.812 1 98.88 102 ALA B O 1
ATOM 3540 N N . LEU B 1 103 ? -8.281 -16.672 5.723 1 98.88 103 LEU B N 1
ATOM 3541 C CA . LEU B 1 103 ? -9.234 -15.727 6.289 1 98.88 103 LEU B CA 1
ATOM 3542 C C . LEU B 1 103 ? -9.242 -14.422 5.496 1 98.88 103 LEU B C 1
ATOM 3544 O O . LEU B 1 103 ? -10.312 -13.883 5.191 1 98.88 103 LEU B O 1
ATOM 3548 N N . ASP B 1 104 ? -8.086 -13.914 5.137 1 98.88 104 ASP B N 1
ATOM 3549 C CA . ASP B 1 104 ? -7.914 -12.68 4.367 1 98.88 104 ASP B CA 1
ATOM 3550 C C . ASP B 1 104 ? -8.648 -12.766 3.031 1 98.88 104 ASP B C 1
ATOM 3552 O O . ASP B 1 104 ? -9.438 -11.875 2.695 1 98.88 104 ASP B O 1
ATOM 3556 N N . MET B 1 105 ? -8.414 -13.82 2.234 1 98.75 105 MET B N 1
ATOM 3557 C CA . MET B 1 105 ? -9.008 -13.898 0.905 1 98.75 105 MET B CA 1
ATOM 3558 C C . MET B 1 105 ? -10.523 -14.086 0.999 1 98.75 105 MET B C 1
ATOM 3560 O O . MET B 1 105 ? -11.266 -13.586 0.154 1 98.75 105 MET B O 1
ATOM 3564 N N . ALA B 1 106 ? -11.031 -14.805 2.131 1 98.88 106 ALA B N 1
ATOM 3565 C CA . ALA B 1 106 ? -12.477 -14.93 2.326 1 98.88 106 ALA B CA 1
ATOM 3566 C C . ALA B 1 106 ? -13.117 -13.57 2.576 1 98.88 106 ALA B C 1
ATOM 3568 O O . ALA B 1 106 ? -14.195 -13.273 2.053 1 98.88 106 ALA B O 1
ATOM 3569 N N . LEU B 1 107 ? -12.484 -12.773 3.361 1 98.88 107 LEU B N 1
ATOM 3570 C CA . LEU B 1 107 ? -12.992 -11.445 3.662 1 98.88 107 LEU B CA 1
ATOM 3571 C C . LEU B 1 107 ? -12.984 -10.562 2.416 1 98.88 107 LEU B C 1
ATOM 3573 O O . LEU B 1 107 ? -13.945 -9.828 2.164 1 98.88 107 LEU B O 1
ATOM 3577 N N . HIS B 1 108 ? -11.93 -10.609 1.648 1 98.94 108 HIS B N 1
ATOM 3578 C CA . HIS B 1 108 ? -11.867 -9.875 0.391 1 98.94 108 HIS B CA 1
ATOM 3579 C C . HIS B 1 108 ? -12.969 -10.32 -0.561 1 98.94 108 HIS B C 1
ATOM 3581 O O . HIS B 1 108 ? -13.586 -9.484 -1.229 1 98.94 108 HIS B O 1
ATOM 3587 N N . ASP B 1 109 ? -13.148 -11.625 -0.623 1 98.88 109 ASP B N 1
ATOM 3588 C CA . ASP B 1 109 ? -14.227 -12.18 -1.44 1 98.88 109 ASP B CA 1
ATOM 3589 C C . ASP B 1 109 ? -15.57 -11.57 -1.066 1 98.88 109 ASP B C 1
ATOM 3591 O O . ASP B 1 109 ? -16.312 -11.109 -1.938 1 98.88 109 ASP B O 1
ATOM 3595 N N . LEU B 1 110 ? -15.875 -11.5 0.186 1 98.81 110 LEU B N 1
ATOM 3596 C CA . LEU B 1 110 ? -17.141 -10.992 0.698 1 98.81 110 LEU B CA 1
ATOM 3597 C C . LEU B 1 110 ? -17.312 -9.516 0.349 1 98.81 110 LEU B C 1
ATOM 3599 O O . LEU B 1 110 ? -18.391 -9.102 -0.078 1 98.81 110 LEU B O 1
ATOM 3603 N N . VAL B 1 111 ? -16.297 -8.695 0.532 1 98.44 111 VAL B N 1
ATOM 3604 C CA . VAL B 1 111 ? -16.391 -7.262 0.255 1 98.44 111 VAL B CA 1
ATOM 3605 C C . VAL B 1 111 ? -16.672 -7.039 -1.229 1 98.44 111 VAL B C 1
ATOM 3607 O O . VAL B 1 111 ? -17.5 -6.203 -1.586 1 98.44 111 VAL B O 1
ATOM 3610 N N . ALA B 1 112 ? -15.977 -7.781 -2.076 1 98.62 112 ALA B N 1
ATOM 3611 C CA . ALA B 1 112 ? -16.203 -7.656 -3.514 1 98.62 112 ALA B CA 1
ATOM 3612 C C . ALA B 1 112 ? -17.625 -8.062 -3.887 1 98.62 112 ALA B C 1
ATOM 3614 O O . ALA B 1 112 ? -18.266 -7.418 -4.719 1 98.62 112 ALA B O 1
ATOM 3615 N N . GLN B 1 113 ? -18.109 -9.141 -3.273 1 98.25 113 GLN B N 1
ATOM 3616 C CA . GLN B 1 113 ? -19.484 -9.555 -3.482 1 98.25 113 GLN B CA 1
ATOM 3617 C C . GLN B 1 113 ? -20.453 -8.461 -3.059 1 98.25 113 GLN B C 1
ATOM 3619 O O . GLN B 1 113 ? -21.438 -8.18 -3.758 1 98.25 113 GLN B O 1
ATOM 3624 N N . CYS B 1 114 ? -20.203 -7.867 -1.92 1 96.31 114 CYS B N 1
ATOM 3625 C CA . CYS B 1 114 ? -21.031 -6.781 -1.408 1 96.31 114 CYS B CA 1
ATOM 3626 C C . CYS B 1 114 ? -21.125 -5.648 -2.42 1 96.31 114 CYS B C 1
ATOM 3628 O O . CYS B 1 114 ? -22.172 -5.012 -2.547 1 96.31 114 CYS B O 1
ATOM 3630 N N . LEU B 1 115 ? -20.062 -5.402 -3.182 1 96.94 115 LEU B N 1
ATOM 3631 C CA . LEU B 1 115 ? -20.016 -4.309 -4.145 1 96.94 115 LEU B CA 1
ATOM 3632 C C . LEU B 1 115 ? -20.5 -4.766 -5.516 1 96.94 115 LEU B C 1
ATOM 3634 O O . LEU B 1 115 ? -20.594 -3.963 -6.445 1 96.94 115 LEU B O 1
ATOM 3638 N N . GLY B 1 116 ? -20.672 -6.129 -5.672 1 97.5 116 GLY B N 1
ATOM 3639 C CA . GLY B 1 116 ? -21.234 -6.684 -6.898 1 97.5 116 GLY B CA 1
ATOM 3640 C C . GLY B 1 116 ? -20.234 -6.711 -8.047 1 97.5 116 GLY B C 1
ATOM 3641 O O . GLY B 1 116 ? -20.625 -6.625 -9.211 1 97.5 116 GLY B O 1
ATOM 3642 N N . LEU B 1 117 ? -18.984 -6.742 -7.766 1 98.44 117 LEU B N 1
ATOM 3643 C CA . LEU B 1 117 ? -17.938 -6.711 -8.781 1 98.44 117 LEU B CA 1
ATOM 3644 C C . LEU B 1 117 ? -16.922 -7.828 -8.562 1 98.44 117 LEU B C 1
ATOM 3646 O O . LEU B 1 117 ? -16.766 -8.305 -7.434 1 98.44 117 LEU B O 1
ATOM 3650 N N . PRO B 1 118 ? -16.266 -8.25 -9.672 1 98.75 118 PRO B N 1
ATOM 3651 C CA . PRO B 1 118 ? -15.086 -9.094 -9.438 1 98.75 118 PRO B CA 1
ATOM 3652 C C . PRO B 1 118 ? -14.039 -8.414 -8.555 1 98.75 118 PRO B C 1
ATOM 3654 O O . PRO B 1 118 ? -13.836 -7.199 -8.664 1 98.75 118 PRO B O 1
ATOM 3657 N N . LEU B 1 119 ? -13.422 -9.195 -7.703 1 98.88 119 LEU B N 1
ATOM 3658 C CA . LEU B 1 119 ? -12.453 -8.648 -6.754 1 98.88 119 LEU B CA 1
ATOM 3659 C C . LEU B 1 119 ? -11.398 -7.816 -7.473 1 98.88 119 LEU B C 1
ATOM 3661 O O . LEU B 1 119 ? -10.969 -6.781 -6.965 1 98.88 119 LEU B O 1
ATOM 3665 N N . VAL B 1 120 ? -10.969 -8.195 -8.672 1 98.88 120 VAL B N 1
ATOM 3666 C CA . VAL B 1 120 ? -9.906 -7.52 -9.406 1 98.88 120 VAL B CA 1
ATOM 3667 C C . VAL B 1 120 ? -10.297 -6.066 -9.664 1 98.88 120 VAL B C 1
ATOM 3669 O O . VAL B 1 120 ? -9.445 -5.176 -9.6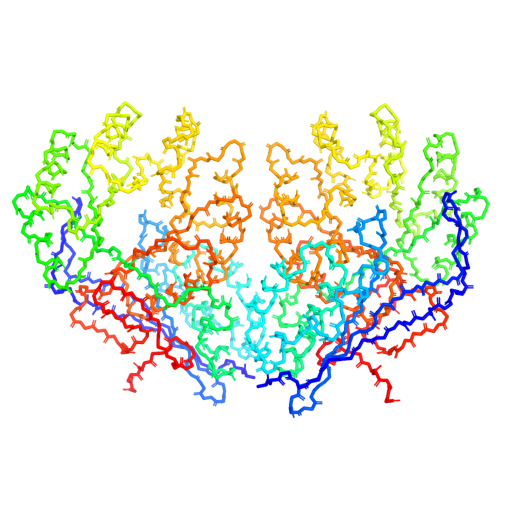64 1 98.88 120 VAL B O 1
ATOM 3672 N N . GLU B 1 121 ? -11.586 -5.766 -9.836 1 98.69 121 GLU B N 1
ATOM 3673 C CA . GLU B 1 121 ? -12.055 -4.41 -10.102 1 98.69 121 GLU B CA 1
ATOM 3674 C C . GLU B 1 121 ? -11.938 -3.529 -8.859 1 98.69 121 GLU B C 1
ATOM 3676 O O . GLU B 1 121 ? -11.555 -2.359 -8.961 1 98.69 121 GLU B O 1
ATOM 3681 N N . ILE B 1 122 ? -12.234 -4.137 -7.715 1 97.75 122 ILE B N 1
ATOM 3682 C CA . ILE B 1 122 ? -12.18 -3.416 -6.449 1 97.75 122 ILE B CA 1
ATOM 3683 C C . ILE B 1 122 ? -10.727 -3.139 -6.078 1 97.75 122 ILE B C 1
ATOM 3685 O O . ILE B 1 122 ? -10.422 -2.105 -5.477 1 97.75 122 ILE B O 1
ATOM 3689 N N . LEU B 1 123 ? -9.844 -4.051 -6.527 1 98.62 123 LEU B N 1
ATOM 3690 C CA . LEU B 1 123 ? -8.422 -3.896 -6.262 1 98.62 123 LEU B CA 1
ATOM 3691 C C . LEU B 1 123 ? -7.77 -2.984 -7.293 1 98.62 123 LEU B C 1
ATOM 3693 O O . LEU B 1 123 ? -6.652 -2.498 -7.086 1 98.62 123 LEU B O 1
ATOM 3697 N N . GLY B 1 124 ? -8.391 -2.705 -8.406 1 98.56 124 GLY B N 1
ATOM 3698 C CA . GLY B 1 124 ? -7.855 -1.853 -9.461 1 98.56 124 GLY B CA 1
ATOM 3699 C C . GLY B 1 124 ? -7.199 -2.631 -10.578 1 98.56 124 GLY B C 1
ATOM 3700 O O . GLY B 1 124 ? -5.973 -2.646 -10.695 1 98.56 124 GLY B O 1
ATOM 3701 N N . ARG B 1 125 ? -8.016 -3.168 -11.5 1 98.62 125 ARG B N 1
ATOM 3702 C CA . ARG B 1 125 ? -7.523 -3.979 -12.602 1 98.62 125 ARG B CA 1
ATOM 3703 C C . ARG B 1 125 ? -6.473 -3.221 -13.414 1 98.62 125 ARG B C 1
ATOM 3705 O O . ARG B 1 125 ? -6.684 -2.064 -13.781 1 98.62 125 ARG B O 1
ATOM 3712 N N . ALA B 1 126 ? -5.375 -3.875 -13.617 1 98.69 126 ALA B N 1
ATOM 3713 C CA . ALA B 1 126 ? -4.289 -3.33 -14.43 1 98.69 126 ALA B CA 1
ATOM 3714 C C . ALA B 1 126 ? -4.043 -4.191 -15.664 1 98.69 126 ALA B C 1
ATOM 3716 O O . ALA B 1 126 ? -3.494 -3.717 -16.656 1 98.69 126 ALA B O 1
ATOM 3717 N N . HIS B 1 127 ? -4.355 -5.488 -15.586 1 98.75 127 HIS B N 1
ATOM 3718 C CA . HIS B 1 127 ? -4.18 -6.461 -16.656 1 98.75 127 HIS B CA 1
ATOM 3719 C C . HIS B 1 127 ? -5.457 -7.254 -16.906 1 98.75 127 HIS B C 1
ATOM 3721 O O . HIS B 1 127 ? -6.215 -7.52 -15.961 1 98.75 127 HIS B O 1
ATOM 3727 N N . ASP B 1 128 ? -5.66 -7.641 -18.109 1 98.44 128 ASP B N 1
ATOM 3728 C CA . ASP B 1 128 ? -6.836 -8.445 -18.422 1 98.44 128 ASP B CA 1
ATOM 3729 C C . ASP B 1 128 ? -6.539 -9.93 -18.297 1 98.44 128 ASP B C 1
ATOM 3731 O O . ASP B 1 128 ? -7.379 -10.703 -17.828 1 98.44 128 ASP B O 1
ATOM 3735 N N . SER B 1 129 ? -5.371 -10.344 -18.75 1 98.69 129 SER B N 1
ATOM 3736 C CA . SER B 1 129 ? -4.898 -11.719 -18.75 1 98.69 129 SER B CA 1
ATOM 3737 C C . SER B 1 129 ? -3.383 -11.789 -18.875 1 98.69 129 SER B C 1
ATOM 3739 O O . SER B 1 129 ? -2.756 -10.844 -19.359 1 98.69 129 SER B O 1
ATOM 3741 N N . LEU B 1 130 ? -2.777 -12.828 -18.391 1 98.81 130 LEU B N 1
ATOM 3742 C CA . LEU B 1 130 ? -1.347 -13.078 -18.531 1 98.81 130 LEU B CA 1
ATOM 3743 C C . LEU B 1 130 ? -1.069 -14.57 -18.688 1 98.81 130 LEU B C 1
ATOM 3745 O O . LEU B 1 130 ? -1.831 -15.398 -18.188 1 98.81 130 LEU B O 1
ATOM 3749 N N . PRO B 1 131 ? 0.004 -14.922 -19.406 1 98.75 131 PRO B N 1
ATOM 3750 C CA . PRO B 1 131 ? 0.395 -16.328 -19.422 1 98.75 131 PRO B CA 1
ATOM 3751 C C . PRO B 1 131 ? 0.912 -16.828 -18.078 1 98.75 131 PRO B C 1
ATOM 3753 O O . PRO B 1 131 ? 1.579 -16.078 -17.359 1 98.75 131 PRO B O 1
ATOM 3756 N N . THR B 1 132 ? 0.579 -18 -17.719 1 98.81 132 THR B N 1
ATOM 3757 C CA . THR B 1 132 ? 1.128 -18.609 -16.516 1 98.81 132 THR B CA 1
ATOM 3758 C C . THR B 1 132 ? 2.109 -19.719 -16.875 1 98.81 132 THR B C 1
ATOM 3760 O O . THR B 1 132 ? 1.923 -20.438 -17.859 1 98.81 132 THR B O 1
ATOM 3763 N N . SER B 1 133 ? 3.135 -19.828 -16.078 1 98.69 133 SER B N 1
ATOM 3764 C CA . SER B 1 133 ? 4.027 -20.969 -16.234 1 98.69 133 SER B CA 1
ATOM 3765 C C . SER B 1 133 ? 3.406 -22.234 -15.664 1 98.69 133 SER B C 1
ATOM 3767 O O . SER B 1 133 ? 2.514 -22.172 -14.82 1 98.69 133 SER B O 1
ATOM 3769 N N . VAL B 1 134 ? 3.777 -23.312 -16.188 1 97.81 134 VAL B N 1
ATOM 3770 C CA . VAL B 1 134 ? 3.523 -24.625 -15.625 1 97.81 134 VAL B CA 1
ATOM 3771 C C . VAL B 1 134 ? 4.844 -25.297 -15.266 1 97.81 134 VAL B C 1
ATOM 3773 O O . VAL B 1 134 ? 5.82 -25.203 -16.016 1 97.81 134 VAL B O 1
ATOM 3776 N N . THR B 1 135 ? 4.879 -25.906 -14.141 1 96.44 135 THR B N 1
ATOM 3777 C CA . THR B 1 135 ? 6.141 -26.359 -13.555 1 96.44 135 THR B CA 1
ATOM 3778 C C . THR B 1 135 ? 6.469 -27.781 -14 1 96.44 135 THR B C 1
ATOM 3780 O O . THR B 1 135 ? 5.59 -28.641 -14.039 1 96.44 135 THR B O 1
ATOM 3783 N N . ILE B 1 136 ? 7.648 -27.984 -14.398 1 95.25 136 ILE B N 1
ATOM 3784 C CA . ILE B 1 136 ? 8.219 -29.312 -14.602 1 95.25 136 ILE B CA 1
ATOM 3785 C C . ILE B 1 136 ? 9.195 -29.625 -13.477 1 95.25 136 ILE B C 1
ATOM 3787 O O . ILE B 1 136 ? 10.195 -28.922 -13.305 1 95.25 136 ILE B O 1
ATOM 3791 N N . GLY B 1 137 ? 8.93 -30.656 -12.766 1 91.56 137 GLY B N 1
ATOM 3792 C CA . GLY B 1 137 ? 9.758 -31.047 -11.641 1 91.56 137 GLY B CA 1
ATOM 3793 C C . GLY B 1 137 ? 11.094 -31.625 -12.055 1 91.56 137 GLY B C 1
ATOM 3794 O O . GLY B 1 137 ? 11.477 -31.547 -13.227 1 91.56 137 GLY B O 1
ATOM 3795 N N . ILE B 1 138 ? 11.844 -32.062 -11.055 1 90.19 138 ILE B N 1
ATOM 3796 C CA . ILE B 1 138 ? 13.141 -32.688 -11.305 1 90.19 138 ILE B CA 1
ATOM 3797 C C . ILE B 1 138 ? 12.938 -34.094 -11.836 1 90.19 138 ILE B C 1
ATOM 3799 O O . ILE B 1 138 ? 12.406 -34.969 -11.133 1 90.19 138 ILE B O 1
ATOM 3803 N N . LYS B 1 139 ? 13.344 -34.312 -13.031 1 91.25 139 LYS B N 1
ATOM 3804 C CA . LYS B 1 139 ? 13.219 -35.594 -13.688 1 91.25 139 LYS B CA 1
ATOM 3805 C C . LYS B 1 139 ? 14.297 -35.781 -14.75 1 91.25 139 LYS B C 1
ATOM 3807 O O . LYS B 1 139 ? 14.969 -34.844 -15.141 1 91.25 139 LYS B O 1
ATOM 3812 N N . PRO B 1 140 ? 14.453 -37.094 -15.211 1 93.06 140 PRO B N 1
ATOM 3813 C CA . PRO B 1 140 ? 15.406 -37.344 -16.297 1 93.06 140 PRO B CA 1
ATOM 3814 C C . PRO B 1 140 ? 15.078 -36.562 -17.562 1 93.06 140 PRO B C 1
ATOM 3816 O O . PRO B 1 140 ? 13.938 -36.156 -17.766 1 93.06 140 PRO B O 1
ATOM 3819 N N . VAL B 1 141 ? 16.109 -36.406 -18.406 1 96.94 141 VAL B N 1
ATOM 3820 C CA . VAL B 1 141 ? 16.031 -35.562 -19.594 1 96.94 141 VAL B CA 1
ATOM 3821 C C . VAL B 1 141 ? 14.828 -35.969 -20.438 1 96.94 141 VAL B C 1
ATOM 3823 O O . VAL B 1 141 ? 13.977 -35.156 -20.781 1 96.94 141 VAL B O 1
ATOM 3826 N N . GLU B 1 142 ? 14.664 -37.25 -20.688 1 97.19 142 GLU B N 1
ATOM 3827 C CA . GLU B 1 142 ? 13.633 -37.719 -21.594 1 97.19 142 GLU B CA 1
ATOM 3828 C C . GLU B 1 142 ? 12.234 -37.469 -21.031 1 97.19 142 GLU B C 1
ATOM 3830 O O . GLU B 1 142 ? 11.305 -37.125 -21.766 1 97.19 142 GLU B O 1
ATOM 3835 N N . GLU B 1 143 ? 12.125 -37.688 -19.75 1 95.94 143 GLU B N 1
ATOM 3836 C CA . GLU B 1 143 ? 10.852 -37.438 -19.078 1 95.94 143 GLU B CA 1
ATOM 3837 C C . GLU B 1 143 ? 10.523 -35.938 -19.078 1 95.94 143 GLU B C 1
ATOM 3839 O O . GLU B 1 143 ? 9.367 -35.531 -19.219 1 95.94 143 GLU B O 1
ATOM 3844 N N . THR B 1 144 ? 11.539 -35.125 -18.859 1 96.75 144 THR B N 1
ATOM 3845 C CA . THR B 1 144 ? 11.375 -33.656 -18.906 1 96.75 144 THR B CA 1
ATOM 3846 C C . THR B 1 144 ? 10.867 -33.219 -20.281 1 96.75 144 THR B C 1
ATOM 3848 O O . THR B 1 144 ? 9.922 -32.469 -20.391 1 96.75 144 THR B O 1
ATOM 3851 N N . LEU B 1 145 ? 11.492 -33.781 -21.328 1 98.19 145 LEU B N 1
ATOM 3852 C CA . LEU B 1 145 ? 11.125 -33.406 -22.703 1 98.19 145 LEU B CA 1
ATOM 3853 C C . LEU B 1 145 ? 9.711 -33.875 -23.031 1 98.19 145 LEU B C 1
ATOM 3855 O O . LEU B 1 145 ? 8.953 -33.156 -23.672 1 98.19 145 LEU B O 1
ATOM 3859 N N . ALA B 1 146 ? 9.352 -35.094 -22.578 1 97.62 146 ALA B N 1
ATOM 3860 C CA . ALA B 1 146 ? 8.008 -35.625 -22.797 1 97.62 146 ALA B CA 1
ATOM 3861 C C . ALA B 1 146 ? 6.957 -34.719 -22.125 1 97.62 146 ALA B C 1
ATOM 3863 O O . ALA B 1 146 ? 5.93 -34.406 -22.734 1 97.62 146 ALA B O 1
ATOM 3864 N N . GLU B 1 147 ? 7.215 -34.344 -20.953 1 96.25 147 GLU B N 1
ATOM 3865 C CA . GLU B 1 147 ? 6.281 -33.5 -20.203 1 96.25 147 GLU B CA 1
ATOM 3866 C C . GLU B 1 147 ? 6.176 -32.094 -20.844 1 96.25 147 GLU B C 1
ATOM 3868 O O . GLU B 1 147 ? 5.094 -31.516 -20.891 1 96.25 147 GLU B O 1
ATOM 3873 N N . ALA B 1 148 ? 7.281 -31.578 -21.281 1 98.12 148 ALA B N 1
ATOM 3874 C CA . ALA B 1 148 ? 7.277 -30.297 -21.969 1 98.12 148 ALA B CA 1
ATOM 3875 C C . ALA B 1 148 ? 6.375 -30.328 -23.203 1 98.12 148 ALA B C 1
ATOM 3877 O O . ALA B 1 148 ? 5.582 -29.406 -23.422 1 98.12 148 ALA B O 1
ATOM 3878 N N . ARG B 1 149 ? 6.527 -31.422 -23.953 1 97.88 149 ARG B N 1
ATOM 3879 C CA . ARG B 1 149 ? 5.703 -31.578 -25.156 1 97.88 149 ARG B CA 1
ATOM 3880 C C . ARG B 1 149 ? 4.227 -31.672 -24.781 1 97.88 149 ARG B C 1
ATOM 3882 O O . ARG B 1 149 ? 3.371 -31.125 -25.5 1 97.88 149 ARG B O 1
ATOM 3889 N N . GLU B 1 150 ? 3.959 -32.375 -23.734 1 96.81 150 GLU B N 1
ATOM 3890 C CA . GLU B 1 150 ? 2.588 -32.5 -23.25 1 96.81 150 GLU B CA 1
ATOM 3891 C C . GLU B 1 150 ? 2.008 -31.125 -22.906 1 96.81 150 GLU B C 1
ATOM 3893 O O . GLU B 1 150 ? 0.886 -30.797 -23.297 1 96.81 150 GLU B O 1
ATOM 3898 N N . HIS B 1 151 ? 2.723 -30.297 -22.141 1 97.38 151 HIS B N 1
ATOM 3899 C CA . HIS B 1 151 ? 2.266 -28.984 -21.734 1 97.38 151 HIS B CA 1
ATOM 3900 C C . HIS B 1 151 ? 2.072 -28.062 -22.938 1 97.38 151 HIS B C 1
ATOM 3902 O O . HIS B 1 151 ? 1.111 -27.297 -23 1 97.38 151 HIS B O 1
ATOM 3908 N N . LEU B 1 152 ? 3.004 -28.172 -23.922 1 97.69 152 LEU B N 1
ATOM 3909 C CA . LEU B 1 152 ? 2.857 -27.391 -25.156 1 97.69 152 LEU B CA 1
ATOM 3910 C C . LEU B 1 152 ? 1.555 -27.75 -25.875 1 97.69 152 LEU B C 1
ATOM 3912 O O . LEU B 1 152 ? 0.854 -26.875 -26.359 1 97.69 152 LEU B O 1
ATOM 3916 N N . ALA B 1 153 ? 1.335 -29.031 -25.891 1 97 153 ALA B N 1
ATOM 3917 C CA . ALA B 1 153 ? 0.134 -29.516 -26.562 1 97 153 ALA B CA 1
ATOM 3918 C C . ALA B 1 153 ? -1.128 -29.016 -25.859 1 97 153 ALA B C 1
ATOM 3920 O O . ALA B 1 153 ? -2.16 -28.812 -26.516 1 97 153 ALA B O 1
ATOM 3921 N N . LEU B 1 154 ? -1.075 -28.781 -24.594 1 96.19 154 LEU B N 1
ATOM 3922 C CA . LEU B 1 154 ? -2.203 -28.297 -23.812 1 96.19 154 LEU B CA 1
ATOM 3923 C C . LEU B 1 154 ? -2.363 -26.781 -23.969 1 96.19 154 LEU B C 1
ATOM 3925 O O . LEU B 1 154 ? -3.318 -26.203 -23.438 1 96.19 154 LEU B O 1
ATOM 3929 N N . GLY B 1 155 ? -1.381 -26.125 -24.594 1 97.12 155 GLY B N 1
ATOM 3930 C CA . GLY B 1 155 ? -1.523 -24.719 -24.922 1 97.12 155 GLY B CA 1
ATOM 3931 C C . GLY B 1 155 ? -0.607 -23.828 -24.094 1 97.12 155 GLY B C 1
ATOM 3932 O O . GLY B 1 155 ? -0.551 -22.609 -24.328 1 97.12 155 GLY B O 1
ATOM 3933 N N . PHE B 1 156 ? 0.157 -24.391 -23.188 1 98.06 156 PHE B N 1
ATOM 3934 C CA . PHE B 1 156 ? 1.071 -23.594 -22.375 1 98.06 156 PHE B CA 1
ATOM 3935 C C . PHE B 1 156 ? 2.23 -23.078 -23.234 1 98.06 156 PHE B C 1
ATOM 3937 O O . PHE B 1 156 ? 2.693 -23.766 -24.141 1 98.06 156 PHE B O 1
ATOM 3944 N N . ARG B 1 157 ? 2.688 -21.859 -22.875 1 98.12 157 ARG B N 1
ATOM 3945 C CA . ARG B 1 157 ? 3.781 -21.25 -23.625 1 98.12 157 ARG B CA 1
ATOM 3946 C C . ARG B 1 157 ? 4.895 -20.781 -22.688 1 98.12 157 ARG B C 1
ATOM 3948 O O . ARG B 1 157 ? 5.863 -20.156 -23.125 1 98.12 157 ARG B O 1
ATOM 3955 N N . VAL B 1 158 ? 4.762 -21.016 -21.422 1 98.75 158 VAL B N 1
ATOM 3956 C CA . VAL B 1 158 ? 5.785 -20.734 -20.422 1 98.75 158 VAL B CA 1
ATOM 3957 C C . VAL B 1 158 ? 5.996 -21.953 -19.531 1 98.75 158 VAL B C 1
ATOM 3959 O O . VAL B 1 158 ? 5.051 -22.453 -18.906 1 98.75 158 VAL B O 1
ATOM 3962 N N . LEU B 1 159 ? 7.211 -22.453 -19.484 1 98.62 159 LEU B N 1
ATOM 3963 C CA . LEU B 1 159 ? 7.559 -23.609 -18.656 1 98.62 159 LEU B CA 1
ATOM 3964 C C . LEU B 1 159 ? 8.555 -23.219 -17.578 1 98.62 159 LEU B C 1
ATOM 3966 O O . LEU B 1 159 ? 9.531 -22.516 -17.844 1 98.62 159 LEU B O 1
ATOM 3970 N N . LYS B 1 160 ? 8.273 -23.562 -16.391 1 98.56 160 LYS B N 1
ATOM 3971 C CA . LYS B 1 160 ? 9.242 -23.406 -15.312 1 98.56 160 LYS B CA 1
ATOM 3972 C C . LYS B 1 160 ? 9.867 -24.75 -14.93 1 98.56 160 LYS B C 1
ATOM 3974 O O . LYS B 1 160 ? 9.156 -25.688 -14.578 1 98.56 160 LYS B O 1
ATOM 3979 N N . VAL B 1 161 ? 11.148 -24.812 -14.906 1 97.56 161 VAL B N 1
ATOM 3980 C CA . VAL B 1 161 ? 11.852 -26.062 -14.703 1 97.56 161 VAL B CA 1
ATOM 3981 C C . VAL B 1 161 ? 12.625 -26.016 -13.391 1 97.56 161 VAL B C 1
ATOM 3983 O O . VAL B 1 161 ? 13.438 -25.125 -13.172 1 97.56 161 VAL B O 1
ATOM 3986 N N . LYS B 1 162 ? 12.352 -26.984 -12.57 1 95.81 162 LYS B N 1
ATOM 3987 C CA . LYS B 1 162 ? 13.109 -27.125 -11.336 1 95.81 162 LYS B CA 1
ATOM 3988 C C . LYS B 1 162 ? 14.484 -27.734 -11.602 1 95.81 162 LYS B C 1
ATOM 3990 O O . LYS B 1 162 ? 14.602 -28.688 -12.375 1 95.81 162 LYS B O 1
ATOM 3995 N N . LEU B 1 163 ? 15.461 -27.141 -10.969 1 96.19 163 LEU B N 1
ATOM 3996 C CA . LEU B 1 163 ? 16.812 -27.656 -11.086 1 96.19 163 LEU B CA 1
ATOM 3997 C C . LEU B 1 163 ? 17.219 -28.391 -9.812 1 96.19 163 LEU B C 1
ATOM 3999 O O . LEU B 1 163 ? 16.594 -28.234 -8.766 1 96.19 163 LEU B O 1
ATOM 4003 N N . CYS B 1 164 ? 18.25 -29.25 -9.938 1 92.12 164 CYS B N 1
ATOM 4004 C CA . CYS B 1 164 ? 18.609 -30.094 -8.812 1 92.12 164 CYS B CA 1
ATOM 4005 C C . CYS B 1 164 ? 19.969 -29.719 -8.242 1 92.12 164 CYS B C 1
ATOM 4007 O O . CYS B 1 164 ? 20.406 -30.281 -7.242 1 92.12 164 CYS B O 1
ATOM 4009 N N . GLY B 1 165 ? 20.656 -28.859 -8.852 1 92.88 165 GLY B N 1
ATOM 4010 C CA . GLY B 1 165 ? 21.938 -28.422 -8.336 1 92.88 165 GLY B CA 1
ATOM 4011 C C . GLY B 1 165 ? 23.109 -29.141 -8.961 1 92.88 165 GLY B C 1
ATOM 4012 O O . GLY B 1 165 ? 24.266 -28.719 -8.812 1 92.88 165 GLY B O 1
ATOM 4013 N N . ASP B 1 166 ? 22.859 -30.266 -9.633 1 94.88 166 ASP B N 1
ATOM 4014 C CA . ASP B 1 166 ? 23.875 -30.922 -10.43 1 94.88 166 ASP B CA 1
ATOM 4015 C C . ASP B 1 166 ? 24.031 -30.281 -11.797 1 94.88 166 ASP B C 1
ATOM 4017 O O . ASP B 1 166 ? 23.172 -30.453 -12.672 1 94.88 166 ASP B O 1
ATOM 4021 N N . GLU B 1 167 ? 25.125 -29.625 -12 1 96.19 167 GLU B N 1
ATOM 4022 C CA . GLU B 1 167 ? 25.312 -28.766 -13.172 1 96.19 167 GLU B CA 1
ATOM 4023 C C . GLU B 1 167 ? 25.219 -29.578 -14.461 1 96.19 167 GLU B C 1
ATOM 4025 O O . GLU B 1 167 ? 24.562 -29.156 -15.422 1 96.19 167 GLU B O 1
ATOM 4030 N N . GLU B 1 168 ? 25.922 -30.703 -14.469 1 96.12 168 GLU B N 1
ATOM 4031 C CA . GLU B 1 168 ? 25.922 -31.516 -15.68 1 96.12 168 GLU B CA 1
ATOM 4032 C C . GLU B 1 168 ? 24.516 -31.938 -16.062 1 96.12 168 GLU B C 1
ATOM 4034 O O . GLU B 1 168 ? 24.109 -31.797 -17.203 1 96.12 168 GLU B O 1
ATOM 4039 N N . GLN B 1 169 ? 23.828 -32.406 -15.086 1 95.81 169 GLN B N 1
ATOM 4040 C CA . GLN B 1 169 ? 22.453 -32.875 -15.32 1 95.81 169 GLN B CA 1
ATOM 4041 C C . GLN B 1 169 ? 21.547 -31.703 -15.688 1 95.81 169 GLN B C 1
ATOM 4043 O O . GLN B 1 169 ? 20.766 -31.781 -16.641 1 95.81 169 GLN B O 1
ATOM 4048 N N . ASP B 1 170 ? 21.625 -30.625 -14.938 1 97.56 170 ASP B N 1
ATOM 4049 C CA . ASP B 1 170 ? 20.781 -29.453 -15.148 1 97.56 170 ASP B CA 1
ATOM 4050 C C . ASP B 1 170 ? 21.031 -28.844 -16.531 1 97.56 170 ASP B C 1
ATOM 4052 O O . ASP B 1 170 ? 20.078 -28.562 -17.266 1 97.56 170 ASP B O 1
ATOM 4056 N N . PHE B 1 171 ? 22.312 -28.75 -16.922 1 98.19 171 PHE B N 1
ATOM 4057 C CA . PHE B 1 171 ? 22.656 -28.094 -18.188 1 98.19 171 PHE B CA 1
ATOM 4058 C C . PHE B 1 171 ? 22.234 -28.953 -19.375 1 98.19 171 PHE B C 1
ATOM 4060 O O . PHE B 1 171 ? 21.719 -28.438 -20.375 1 98.19 171 PHE B O 1
ATOM 4067 N N . GLU B 1 172 ? 22.453 -30.234 -19.219 1 98 172 GLU B N 1
ATOM 4068 C CA . GLU B 1 172 ? 22.016 -31.125 -20.281 1 98 172 GLU B CA 1
ATOM 4069 C C . GLU B 1 172 ? 20.5 -31.031 -20.484 1 98 172 GLU B C 1
ATOM 4071 O O . GLU B 1 172 ? 20.031 -30.922 -21.609 1 98 172 GLU B O 1
ATOM 4076 N N . ARG B 1 173 ? 19.781 -31.109 -19.406 1 97.69 173 ARG B N 1
ATOM 4077 C CA . ARG B 1 173 ? 18.328 -31.016 -19.438 1 97.69 173 ARG B CA 1
ATOM 4078 C C . ARG B 1 173 ? 17.875 -29.719 -20.109 1 97.69 173 ARG B C 1
ATOM 4080 O O . ARG B 1 173 ? 16.969 -29.734 -20.938 1 97.69 173 ARG B O 1
ATOM 4087 N N . LEU B 1 174 ? 18.516 -28.609 -19.781 1 98.38 174 LEU B N 1
ATOM 4088 C CA . LEU B 1 174 ? 18.125 -27.297 -20.297 1 98.38 174 LEU B CA 1
ATOM 4089 C C . LEU B 1 174 ? 18.469 -27.172 -21.781 1 98.38 174 LEU B C 1
ATOM 4091 O O . LEU B 1 174 ? 17.688 -26.609 -22.562 1 98.38 174 LEU B O 1
ATOM 4095 N N . ARG B 1 175 ? 19.625 -27.703 -22.219 1 98.38 175 ARG B N 1
ATOM 4096 C CA . ARG B 1 175 ? 20.016 -27.656 -23.641 1 98.38 175 ARG B CA 1
ATOM 4097 C C . ARG B 1 175 ? 19.062 -28.484 -24.484 1 98.38 175 ARG B C 1
ATOM 4099 O O . ARG B 1 175 ? 18.594 -28.016 -25.531 1 98.38 175 ARG B O 1
ATOM 4106 N N . ARG B 1 176 ? 18.797 -29.688 -23.984 1 98.38 176 ARG B N 1
ATOM 4107 C CA . ARG B 1 176 ? 17.891 -30.578 -24.719 1 98.38 176 ARG B CA 1
ATOM 4108 C C . ARG B 1 176 ? 16.484 -30 -24.781 1 98.38 176 ARG B C 1
ATOM 4110 O O . ARG B 1 176 ? 15.789 -30.141 -25.797 1 98.38 176 ARG B O 1
ATOM 4117 N N . LEU B 1 177 ? 16.062 -29.422 -23.703 1 98.25 177 LEU B N 1
ATOM 4118 C CA . LEU B 1 177 ? 14.758 -28.766 -23.656 1 98.25 177 LEU B CA 1
ATOM 4119 C C . LEU B 1 177 ? 14.688 -27.625 -24.672 1 98.25 177 LEU B C 1
ATOM 4121 O O . LEU B 1 177 ? 13.695 -27.5 -25.391 1 98.25 177 LEU B O 1
ATOM 4125 N N . HIS B 1 178 ? 15.703 -26.781 -24.719 1 98 178 HIS B N 1
ATOM 4126 C CA . HIS B 1 178 ? 15.781 -25.672 -25.656 1 98 178 HIS B CA 1
ATOM 4127 C C . HIS B 1 178 ? 15.625 -26.156 -27.094 1 98 178 HIS B C 1
ATOM 4129 O O . HIS B 1 178 ? 14.859 -25.594 -27.875 1 98 178 HIS B O 1
ATOM 4135 N N . GLU B 1 179 ? 16.344 -27.219 -27.391 1 97.81 179 GLU B N 1
ATOM 4136 C CA . GLU B 1 179 ? 16.266 -27.812 -28.734 1 97.81 179 GLU B CA 1
ATOM 4137 C C . GLU B 1 179 ? 14.859 -28.328 -29.031 1 97.81 179 GLU B C 1
ATOM 4139 O O . GLU B 1 179 ? 14.344 -28.125 -30.125 1 97.81 179 GLU B O 1
ATOM 4144 N N . THR B 1 180 ? 14.352 -28.969 -28.078 1 97.44 180 THR B N 1
ATOM 4145 C CA . THR B 1 180 ? 13.039 -29.594 -28.234 1 97.44 180 THR B CA 1
ATOM 4146 C C . THR B 1 180 ? 11.961 -28.531 -28.438 1 97.44 180 THR B C 1
ATOM 4148 O O . THR B 1 180 ? 11.07 -28.703 -29.266 1 97.44 180 THR B O 1
ATOM 4151 N N . LEU B 1 181 ? 11.953 -27.438 -27.656 1 97.5 181 LEU B N 1
ATOM 4152 C CA . LEU B 1 181 ? 10.938 -26.391 -27.703 1 97.5 181 LEU B CA 1
ATOM 4153 C C . LEU B 1 181 ? 11.031 -25.594 -28.984 1 97.5 181 LEU B C 1
ATOM 4155 O O . LEU B 1 181 ? 10.023 -25.109 -29.5 1 97.5 181 LEU B O 1
ATOM 4159 N N . ALA B 1 182 ? 12.273 -25.406 -29.562 1 95.38 182 ALA B N 1
ATOM 4160 C CA . ALA B 1 182 ? 12.523 -24.734 -30.828 1 95.38 182 ALA B CA 1
ATOM 4161 C C . ALA B 1 182 ? 11.812 -23.375 -30.891 1 95.38 182 ALA B C 1
ATOM 4163 O O . ALA B 1 182 ? 11.125 -23.078 -31.859 1 95.38 182 ALA B O 1
ATOM 4164 N N . GLY B 1 183 ? 11.812 -22.672 -29.766 1 95.56 183 GLY B N 1
ATOM 4165 C CA . GLY B 1 183 ? 11.297 -21.312 -29.719 1 95.56 183 GLY B CA 1
ATOM 4166 C C . GLY B 1 183 ? 9.797 -21.25 -29.484 1 95.56 183 GLY B C 1
ATOM 4167 O O . GLY B 1 183 ? 9.219 -20.156 -29.453 1 95.56 183 GLY B O 1
ATOM 4168 N N . ARG B 1 184 ? 9.18 -22.328 -29.141 1 97.12 184 ARG B N 1
ATOM 4169 C CA . ARG B 1 184 ? 7.723 -22.391 -29.031 1 97.12 184 ARG B CA 1
ATOM 4170 C C . ARG B 1 184 ? 7.266 -22.031 -27.625 1 97.12 184 ARG B C 1
ATOM 4172 O O . ARG B 1 184 ? 6.082 -21.766 -27.391 1 97.12 184 ARG B O 1
ATOM 4179 N N . ALA B 1 185 ? 8.156 -22.047 -26.688 1 97.69 185 ALA B N 1
ATOM 4180 C CA . ALA B 1 185 ? 7.836 -21.672 -25.312 1 97.69 185 ALA B CA 1
ATOM 4181 C C . ALA B 1 185 ? 9.016 -20.984 -24.641 1 97.69 185 ALA B C 1
ATOM 4183 O O . ALA B 1 185 ? 10.172 -21.203 -25.016 1 97.69 185 ALA B O 1
ATOM 4184 N N . VAL B 1 186 ? 8.688 -20.141 -23.719 1 97.81 186 VAL B N 1
ATOM 4185 C CA . VAL B 1 186 ? 9.68 -19.516 -22.844 1 97.81 186 VAL B CA 1
ATOM 4186 C C . VAL B 1 186 ? 9.961 -20.406 -21.641 1 97.81 186 VAL B C 1
ATOM 4188 O O . VAL B 1 186 ? 9.062 -21.078 -21.141 1 97.81 186 VAL B O 1
ATOM 4191 N N . VAL B 1 187 ? 11.234 -20.406 -21.203 1 98.62 187 VAL B N 1
ATOM 4192 C CA . VAL B 1 187 ? 11.617 -21.25 -20.078 1 98.62 187 VAL B CA 1
ATOM 4193 C C . VAL B 1 187 ? 12.086 -20.375 -18.922 1 98.62 187 VAL B C 1
ATOM 4195 O O . VAL B 1 187 ? 12.781 -19.375 -19.125 1 98.62 187 VAL B O 1
ATOM 4198 N N . ARG B 1 188 ? 11.648 -20.641 -17.688 1 98.75 188 ARG B N 1
ATOM 4199 C CA . ARG B 1 188 ? 12.133 -20.141 -16.406 1 98.75 188 ARG B CA 1
ATOM 4200 C C . ARG B 1 188 ? 12.781 -21.266 -15.594 1 98.75 188 ARG B C 1
ATOM 4202 O O . ARG B 1 188 ? 12.406 -22.438 -15.727 1 98.75 188 ARG B O 1
ATOM 4209 N N . VAL B 1 189 ? 13.766 -20.953 -14.781 1 98.56 189 VAL B N 1
ATOM 4210 C CA . VAL B 1 189 ? 14.375 -22.031 -14.008 1 98.56 189 VAL B CA 1
ATOM 4211 C C . VAL B 1 189 ? 14.352 -21.688 -12.523 1 98.56 189 VAL B C 1
ATOM 4213 O O . VAL B 1 189 ? 14.43 -20.516 -12.156 1 98.56 189 VAL B O 1
ATOM 4216 N N . ASP B 1 190 ? 14.25 -22.672 -11.766 1 97.88 190 ASP B N 1
ATOM 4217 C CA . ASP B 1 190 ? 14.234 -22.547 -10.312 1 97.88 190 ASP B CA 1
ATOM 4218 C C . ASP B 1 190 ? 15.188 -23.562 -9.672 1 97.88 190 ASP B C 1
ATOM 4220 O O . ASP B 1 190 ? 14.836 -24.719 -9.469 1 97.88 190 ASP B O 1
ATOM 4224 N N . PRO B 1 191 ? 16.391 -23.109 -9.297 1 96.56 191 PRO B N 1
ATOM 4225 C CA . PRO B 1 191 ? 17.344 -23.969 -8.625 1 96.56 191 PRO B CA 1
ATOM 4226 C C . PRO B 1 191 ? 16.938 -24.312 -7.191 1 96.56 191 PRO B C 1
ATOM 4228 O O . PRO B 1 191 ? 17.531 -25.203 -6.57 1 96.56 191 PRO B O 1
ATOM 4231 N N . ASN B 1 192 ? 15.953 -23.656 -6.688 1 92.75 192 ASN B N 1
ATOM 4232 C CA . ASN B 1 192 ? 15.469 -23.906 -5.336 1 92.75 192 ASN B CA 1
ATOM 4233 C C . ASN B 1 192 ? 16.609 -23.922 -4.324 1 92.75 192 ASN B C 1
ATOM 4235 O O . ASN B 1 192 ? 16.766 -24.891 -3.582 1 92.75 192 ASN B O 1
ATOM 4239 N N . GLN B 1 193 ? 17.484 -22.922 -4.402 1 96.06 193 GLN B N 1
ATOM 4240 C CA . GLN B 1 193 ? 18.5 -22.625 -3.404 1 96.06 193 GLN B CA 1
ATOM 4241 C C . GLN B 1 193 ? 19.703 -23.547 -3.555 1 96.06 193 GLN B C 1
ATOM 4243 O O . GLN B 1 193 ? 20.547 -23.625 -2.654 1 96.06 193 GLN B O 1
ATOM 4248 N N . SER B 1 194 ? 19.891 -24.25 -4.672 1 96.25 194 SER B N 1
ATOM 4249 C CA . SER B 1 194 ? 20.859 -25.344 -4.723 1 96.25 194 SER B CA 1
ATOM 4250 C C . SER B 1 194 ? 22.188 -24.875 -5.309 1 96.25 194 SER B C 1
ATOM 4252 O O . SER B 1 194 ? 23.141 -25.656 -5.41 1 96.25 194 SER B O 1
ATOM 4254 N N . TYR B 1 195 ? 22.328 -23.625 -5.691 1 97.56 195 TYR B N 1
ATOM 4255 C CA . TYR B 1 195 ? 23.547 -23.172 -6.352 1 97.56 195 TYR B CA 1
ATOM 4256 C C . TYR B 1 195 ? 24.375 -22.297 -5.426 1 97.56 195 TYR B C 1
ATOM 4258 O O . TYR B 1 195 ? 23.844 -21.672 -4.504 1 97.56 195 TYR B O 1
ATOM 4266 N N . ASP B 1 196 ? 25.641 -22.297 -5.641 1 96.44 196 ASP B N 1
ATOM 4267 C CA . ASP B 1 196 ? 26.531 -21.297 -5.066 1 96.44 196 ASP B CA 1
ATOM 4268 C C . ASP B 1 196 ? 26.938 -20.25 -6.109 1 96.44 196 ASP B C 1
ATOM 4270 O O . ASP B 1 196 ? 26.391 -20.234 -7.215 1 96.44 196 ASP B O 1
ATOM 4274 N N . ARG B 1 197 ? 27.766 -19.391 -5.738 1 96.44 197 ARG B N 1
ATOM 4275 C CA . ARG B 1 197 ? 28.094 -18.25 -6.594 1 96.44 197 ARG B CA 1
ATOM 4276 C C . ARG B 1 197 ? 28.688 -18.719 -7.918 1 96.44 197 ARG B C 1
ATOM 4278 O O . ARG B 1 197 ? 28.25 -18.297 -8.992 1 96.44 197 ARG B O 1
ATOM 4285 N N . ASP B 1 198 ? 29.672 -19.609 -7.863 1 96.94 198 ASP B N 1
ATOM 4286 C CA . ASP B 1 198 ? 30.328 -20.078 -9.078 1 96.94 198 ASP B CA 1
ATOM 4287 C C . ASP B 1 198 ? 29.344 -20.812 -9.992 1 96.94 198 ASP B C 1
ATOM 4289 O O . ASP B 1 198 ? 29.344 -20.609 -11.203 1 96.94 198 ASP B O 1
ATOM 4293 N N . GLY B 1 199 ? 28.578 -21.688 -9.359 1 97.38 199 GLY B N 1
ATOM 4294 C CA . GLY B 1 199 ? 27.562 -22.391 -10.117 1 97.38 199 GLY B CA 1
ATOM 4295 C C . GLY B 1 199 ? 26.547 -21.469 -10.773 1 97.38 199 GLY B C 1
ATOM 4296 O O . GLY B 1 199 ? 26.141 -21.688 -11.914 1 97.38 199 GLY B O 1
ATOM 4297 N N . LEU B 1 200 ? 26.141 -20.422 -10.062 1 97.88 200 LEU B N 1
ATOM 4298 C CA . LEU B 1 200 ? 25.156 -19.484 -10.594 1 97.88 200 LEU B CA 1
ATOM 4299 C C . LEU B 1 200 ? 25.719 -18.719 -11.789 1 97.88 200 LEU B C 1
ATOM 4301 O O . LEU B 1 200 ? 25.016 -18.469 -12.758 1 97.88 200 LEU B O 1
ATOM 4305 N N . LEU B 1 201 ? 27.016 -18.344 -11.703 1 97.81 201 LEU B N 1
ATOM 4306 C CA . LEU B 1 201 ? 27.625 -17.625 -12.812 1 97.81 201 LEU B CA 1
ATOM 4307 C C . LEU B 1 201 ? 27.656 -18.484 -14.07 1 97.81 201 LEU B C 1
ATOM 4309 O O . LEU B 1 201 ? 27.422 -18 -15.18 1 97.81 201 LEU B O 1
ATOM 4313 N N . ARG B 1 202 ? 27.953 -19.812 -13.898 1 98.06 202 ARG B N 1
ATOM 4314 C CA . ARG B 1 202 ? 27.922 -20.719 -15.031 1 98.06 202 ARG B CA 1
ATOM 4315 C C . ARG B 1 202 ? 26.5 -20.922 -15.539 1 98.06 202 ARG B C 1
ATOM 4317 O O . ARG B 1 202 ? 26.266 -20.953 -16.75 1 98.06 202 ARG B O 1
ATOM 4324 N N . LEU B 1 203 ? 25.578 -21 -14.633 1 98.31 203 LEU B N 1
ATOM 4325 C CA . LEU B 1 203 ? 24.188 -21.125 -15.008 1 98.31 203 LEU B CA 1
ATOM 4326 C C . LEU B 1 203 ? 23.719 -19.891 -15.773 1 98.31 203 LEU B C 1
ATOM 4328 O O . LEU B 1 203 ? 23 -20 -16.766 1 98.31 203 LEU B O 1
ATOM 4332 N N . ASP B 1 204 ? 24.094 -18.734 -15.289 1 97.81 204 ASP B N 1
ATOM 4333 C CA . ASP B 1 204 ? 23.672 -17.484 -15.922 1 97.81 204 ASP B CA 1
ATOM 4334 C C . ASP B 1 204 ? 24.172 -17.406 -17.359 1 97.81 204 ASP B C 1
ATOM 4336 O O . ASP B 1 204 ? 23.469 -16.906 -18.234 1 97.81 204 ASP B O 1
ATOM 4340 N N . ARG B 1 205 ? 25.391 -17.859 -17.609 1 97.56 205 ARG B N 1
ATOM 4341 C CA . ARG B 1 205 ? 25.906 -17.891 -18.969 1 97.56 205 ARG B CA 1
ATOM 4342 C C . ARG B 1 205 ? 25.016 -18.766 -19.859 1 97.56 205 ARG B C 1
ATOM 4344 O O . ARG B 1 205 ? 24.703 -18.391 -20.984 1 97.56 205 ARG B O 1
ATOM 4351 N N . LEU B 1 206 ? 24.688 -19.906 -19.328 1 97.81 206 LEU B N 1
ATOM 4352 C CA . LEU B 1 206 ? 23.828 -20.812 -20.078 1 97.81 206 LEU B CA 1
ATOM 4353 C C . LEU B 1 206 ? 22.453 -20.188 -20.297 1 97.81 206 LEU B C 1
ATOM 4355 O O . LEU B 1 206 ? 21.891 -20.312 -21.391 1 97.81 206 LEU B O 1
ATOM 4359 N N . VAL B 1 207 ? 21.891 -19.531 -19.312 1 96.31 207 VAL B N 1
ATOM 4360 C CA . VAL B 1 207 ? 20.594 -18.859 -19.359 1 96.31 207 VAL B CA 1
ATOM 4361 C C . VAL B 1 207 ? 20.594 -17.828 -20.469 1 96.31 207 VAL B C 1
ATOM 4363 O O . VAL B 1 207 ? 19.625 -17.734 -21.234 1 96.31 207 VAL B O 1
ATOM 4366 N N . GLN B 1 208 ? 21.641 -17.078 -20.547 1 97.19 208 GLN B N 1
ATOM 4367 C CA . GLN B 1 208 ? 21.766 -16.078 -21.594 1 97.19 208 GLN B CA 1
ATOM 4368 C C . GLN B 1 208 ? 21.859 -16.719 -22.984 1 97.19 208 GLN B C 1
ATOM 4370 O O . GLN B 1 208 ? 21.219 -16.266 -23.938 1 97.19 208 GLN B O 1
ATOM 4375 N N . GLU B 1 209 ? 22.656 -17.766 -23.031 1 97.44 209 GLU B N 1
ATOM 4376 C CA . GLU B 1 209 ? 22.859 -18.469 -24.297 1 97.44 209 GLU B CA 1
ATOM 4377 C C . GLU B 1 209 ? 21.531 -19.047 -24.812 1 97.44 209 GLU B C 1
ATOM 4379 O O . GLU B 1 209 ? 21.25 -18.984 -26.016 1 97.44 209 GLU B O 1
ATOM 4384 N N . LEU B 1 210 ? 20.734 -19.562 -23.938 1 98.25 210 LEU B N 1
ATOM 4385 C CA . LEU B 1 210 ? 19.531 -20.297 -24.312 1 98.25 210 LEU B CA 1
ATOM 4386 C C . LEU B 1 210 ? 18.312 -19.375 -24.312 1 98.25 210 LEU B C 1
ATOM 4388 O O . LEU B 1 210 ? 17.219 -19.797 -24.703 1 98.25 210 LEU B O 1
ATOM 4392 N N . GLY B 1 211 ? 18.469 -18.141 -23.844 1 97.69 211 GLY B N 1
ATOM 4393 C CA . GLY B 1 211 ? 17.344 -17.219 -23.812 1 97.69 211 GLY B CA 1
ATOM 4394 C C . GLY B 1 211 ? 16.359 -17.531 -22.703 1 97.69 211 GLY B C 1
ATOM 4395 O O . GLY B 1 211 ? 15.148 -17.328 -22.875 1 97.69 211 GLY B O 1
ATOM 4396 N N . ILE B 1 212 ? 16.75 -18.109 -21.625 1 98.06 212 ILE B N 1
ATOM 4397 C CA . ILE B 1 212 ? 15.93 -18.375 -20.453 1 98.06 212 ILE B CA 1
ATOM 4398 C C . ILE B 1 212 ? 15.523 -17.047 -19.797 1 98.06 212 ILE B C 1
ATOM 4400 O O . ILE B 1 212 ? 16.328 -16.125 -19.688 1 98.06 212 ILE B O 1
ATOM 4404 N N . GLU B 1 213 ? 14.352 -16.984 -19.312 1 98.31 213 GLU B N 1
ATOM 4405 C CA . GLU B 1 213 ? 13.719 -15.719 -18.953 1 98.31 213 GLU B CA 1
ATOM 4406 C C . GLU B 1 213 ? 14.266 -15.18 -17.641 1 98.31 213 GLU B C 1
ATOM 4408 O O . GLU B 1 213 ? 14.531 -13.984 -17.516 1 98.31 213 GLU B O 1
ATOM 4413 N N . PHE B 1 214 ? 14.328 -16.031 -16.562 1 98.69 214 PHE B N 1
ATOM 4414 C CA . PHE B 1 214 ? 14.891 -15.609 -15.289 1 98.69 214 PHE B CA 1
ATOM 4415 C C . PHE B 1 214 ? 15.25 -16.828 -14.438 1 98.69 214 PHE B C 1
ATOM 4417 O O . PHE B 1 214 ? 14.961 -17.953 -14.805 1 98.69 214 PHE B O 1
ATOM 4424 N N . ILE B 1 215 ? 15.992 -16.625 -13.352 1 98.81 215 ILE B N 1
ATOM 4425 C CA . ILE B 1 215 ? 16.406 -17.641 -12.391 1 98.81 215 ILE B CA 1
ATOM 4426 C C . ILE B 1 215 ? 15.742 -17.375 -11.039 1 98.81 215 ILE B C 1
ATOM 4428 O O . ILE B 1 215 ? 15.906 -16.312 -10.461 1 98.81 215 ILE B O 1
ATOM 4432 N N . GLU B 1 216 ? 15.023 -18.375 -10.602 1 98.81 216 GLU B N 1
ATOM 4433 C CA . GLU B 1 216 ? 14.312 -18.234 -9.336 1 98.81 216 GLU B CA 1
ATOM 4434 C C . GLU B 1 216 ? 15.117 -18.828 -8.18 1 98.81 216 GLU B C 1
ATOM 4436 O O . GLU B 1 216 ? 15.547 -19.969 -8.234 1 98.81 216 GLU B O 1
ATOM 4441 N N . GLN B 1 217 ? 15.391 -18.062 -7.203 1 98.19 217 GLN B N 1
ATOM 4442 C CA . GLN B 1 217 ? 15.969 -18.406 -5.906 1 98.19 217 GLN B CA 1
ATOM 4443 C C . GLN B 1 217 ? 17.188 -19.312 -6.066 1 98.19 217 GLN B C 1
ATOM 4445 O O . GLN B 1 217 ? 17.172 -20.469 -5.613 1 98.19 217 GLN B O 1
ATOM 4450 N N . PRO B 1 218 ? 18.203 -18.828 -6.586 1 98.12 218 PRO B N 1
ATOM 4451 C CA . PRO B 1 218 ? 19.375 -19.672 -6.793 1 98.12 218 PRO B CA 1
ATOM 4452 C C . PRO B 1 218 ? 20.094 -20.016 -5.488 1 98.12 218 PRO B C 1
ATOM 4454 O O . PRO B 1 218 ? 20.609 -21.125 -5.336 1 98.12 218 PRO B O 1
ATOM 4457 N N . PHE B 1 219 ? 20.125 -19.047 -4.508 1 98.12 219 PHE B N 1
ATOM 4458 C CA . PHE B 1 219 ? 20.875 -19.172 -3.268 1 98.12 219 PHE B CA 1
ATOM 4459 C C . PHE B 1 219 ? 19.953 -19.484 -2.098 1 98.12 219 PHE B C 1
ATOM 4461 O O . PHE B 1 219 ? 18.75 -19.234 -2.17 1 98.12 219 PHE B O 1
ATOM 4468 N N . PRO B 1 220 ? 20.531 -20.094 -1.022 1 96.69 220 PRO B N 1
ATOM 4469 C CA . PRO B 1 220 ? 19.719 -20.266 0.181 1 96.69 220 PRO B CA 1
ATOM 4470 C C . PRO B 1 220 ? 19.094 -18.953 0.671 1 96.69 220 PRO B C 1
ATOM 4472 O O . PRO B 1 220 ? 19.734 -17.906 0.599 1 96.69 220 PRO B O 1
ATOM 4475 N N . ALA B 1 221 ? 17.875 -19.078 1.188 1 95.31 221 ALA B N 1
ATOM 4476 C CA . ALA B 1 221 ? 17.25 -17.906 1.805 1 95.31 221 ALA B CA 1
ATOM 4477 C C . ALA B 1 221 ? 18.156 -17.297 2.873 1 95.31 221 ALA B C 1
ATOM 4479 O O . ALA B 1 221 ? 18.812 -18.016 3.617 1 95.31 221 ALA B O 1
ATOM 4480 N N . GLY B 1 222 ? 18.234 -16.031 2.992 1 93.62 222 GLY B N 1
ATOM 4481 C CA . GLY B 1 222 ? 19.078 -15.352 3.967 1 93.62 222 GLY B CA 1
ATOM 4482 C C . GLY B 1 222 ? 20.406 -14.891 3.393 1 93.62 222 GLY B C 1
ATOM 4483 O O . GLY B 1 222 ? 21.109 -14.094 4.012 1 93.62 222 GLY B O 1
ATOM 4484 N N . ARG B 1 223 ? 20.766 -15.43 2.232 1 96.5 223 ARG B N 1
ATOM 4485 C CA . ARG B 1 223 ? 22.031 -15.039 1.608 1 96.5 223 ARG B CA 1
ATOM 4486 C C . ARG B 1 223 ? 21.828 -13.859 0.667 1 96.5 223 ARG B C 1
ATOM 4488 O O . ARG B 1 223 ? 22.25 -13.906 -0.494 1 96.5 223 ARG B O 1
ATOM 4495 N N . THR B 1 224 ? 21.234 -12.812 1.201 1 97 224 THR B N 1
ATOM 4496 C CA . THR B 1 224 ? 20.969 -11.602 0.428 1 97 224 THR B CA 1
ATOM 4497 C C . THR B 1 224 ? 22.281 -10.938 0.01 1 97 224 THR B C 1
ATOM 4499 O O . THR B 1 224 ? 22.375 -10.352 -1.068 1 97 224 THR B O 1
ATOM 4502 N N . ASP B 1 225 ? 23.266 -11.094 0.835 1 97.12 225 ASP B N 1
ATOM 4503 C CA . ASP B 1 225 ? 24.578 -10.539 0.527 1 97.12 225 ASP B CA 1
ATOM 4504 C C . ASP B 1 225 ? 25.172 -11.195 -0.72 1 97.12 225 ASP B C 1
ATOM 4506 O O . ASP B 1 225 ? 25.844 -10.531 -1.514 1 97.12 225 ASP B O 1
ATOM 4510 N N . TRP B 1 226 ? 24.922 -12.562 -0.894 1 97.81 226 TRP B N 1
ATOM 4511 C CA . TRP B 1 226 ? 25.375 -13.25 -2.1 1 97.81 226 TRP B CA 1
ATOM 4512 C C . TRP B 1 226 ? 24.719 -12.664 -3.342 1 97.81 226 TRP B C 1
ATOM 4514 O O . TRP B 1 226 ? 25.375 -12.484 -4.371 1 97.81 226 TRP B O 1
ATOM 4524 N N . LEU B 1 227 ? 23.469 -12.305 -3.219 1 98.12 227 LEU B N 1
ATOM 4525 C CA . LEU B 1 227 ? 22.734 -11.719 -4.336 1 98.12 227 LEU B CA 1
ATOM 4526 C C . LEU B 1 227 ? 23.297 -10.336 -4.676 1 98.12 227 LEU B C 1
ATOM 4528 O O . LEU B 1 227 ? 23.562 -10.047 -5.844 1 98.12 227 LEU B O 1
ATOM 4532 N N . ARG B 1 228 ? 23.484 -9.539 -3.672 1 97.81 228 ARG B N 1
ATOM 4533 C CA . ARG B 1 228 ? 23.906 -8.156 -3.869 1 97.81 228 ARG B CA 1
ATOM 4534 C C . ARG B 1 228 ? 25.312 -8.086 -4.453 1 97.81 228 ARG B C 1
ATOM 4536 O O . ARG B 1 228 ? 25.672 -7.098 -5.09 1 97.81 228 ARG B O 1
ATOM 4543 N N . ALA B 1 229 ? 26.078 -9.117 -4.246 1 97.75 229 ALA B N 1
ATOM 4544 C CA . ALA B 1 229 ? 27.453 -9.164 -4.73 1 97.75 229 ALA B CA 1
ATOM 4545 C C . ALA B 1 229 ? 27.5 -9.453 -6.227 1 97.75 229 ALA B C 1
ATOM 4547 O O . ALA B 1 229 ? 28.531 -9.281 -6.871 1 97.75 229 ALA B O 1
ATOM 4548 N N . LEU B 1 230 ? 26.375 -9.859 -6.82 1 98.06 230 LEU B N 1
ATOM 4549 C CA . LEU B 1 230 ? 26.297 -10.156 -8.242 1 98.06 230 LEU B CA 1
ATOM 4550 C C . LEU B 1 230 ? 26.25 -8.875 -9.062 1 98.06 230 LEU B C 1
ATOM 4552 O O . LEU B 1 230 ? 25.828 -7.828 -8.562 1 98.06 230 LEU B O 1
ATOM 4556 N N . PRO B 1 231 ? 26.719 -8.945 -10.32 1 97.44 231 PRO B N 1
ATOM 4557 C CA . PRO B 1 231 ? 26.5 -7.812 -11.219 1 97.44 231 PRO B CA 1
ATOM 4558 C C . PRO B 1 231 ? 25.016 -7.469 -11.367 1 97.44 231 PRO B C 1
ATOM 4560 O O . PRO B 1 231 ? 24.172 -8.367 -11.359 1 97.44 231 PRO B O 1
ATOM 4563 N N . LYS B 1 232 ? 24.75 -6.184 -11.562 1 97.62 232 LYS B N 1
ATOM 4564 C CA . LYS B 1 232 ? 23.375 -5.68 -11.648 1 97.62 232 LYS B CA 1
ATOM 4565 C C . LYS B 1 232 ? 22.578 -6.438 -12.711 1 97.62 232 LYS B C 1
ATOM 4567 O O . LYS B 1 232 ? 21.406 -6.762 -12.5 1 97.62 232 LYS B O 1
ATOM 4572 N N . ALA B 1 233 ? 23.203 -6.73 -13.789 1 97.12 233 ALA B N 1
ATOM 4573 C CA . ALA B 1 233 ? 22.531 -7.395 -14.898 1 97.12 233 ALA B CA 1
ATOM 4574 C C . ALA B 1 233 ? 22.047 -8.781 -14.492 1 97.12 233 ALA B C 1
ATOM 4576 O O . ALA B 1 233 ? 20.984 -9.234 -14.945 1 97.12 233 ALA B O 1
ATOM 4577 N N . ILE B 1 234 ? 22.797 -9.492 -13.672 1 98.12 234 ILE B N 1
ATOM 4578 C CA . ILE B 1 234 ? 22.422 -10.82 -13.203 1 98.12 234 ILE B CA 1
ATOM 4579 C C . ILE B 1 234 ? 21.312 -10.703 -12.156 1 98.12 234 ILE B C 1
ATOM 4581 O O . ILE B 1 234 ? 20.312 -11.43 -12.219 1 98.12 234 ILE B O 1
ATOM 4585 N N . ARG B 1 235 ? 21.422 -9.727 -11.227 1 98.31 235 ARG B N 1
ATOM 4586 C CA . ARG B 1 235 ? 20.422 -9.516 -10.188 1 98.31 235 ARG B CA 1
ATOM 4587 C C . ARG B 1 235 ? 19.047 -9.266 -10.805 1 98.31 235 ARG B C 1
ATOM 4589 O O . ARG B 1 235 ? 18.031 -9.734 -10.281 1 98.31 235 ARG B O 1
ATOM 4596 N N . ARG B 1 236 ? 19.031 -8.586 -11.93 1 97.88 236 ARG B N 1
ATOM 4597 C CA . ARG B 1 236 ? 17.781 -8.203 -12.57 1 97.88 236 ARG B CA 1
ATOM 4598 C C . ARG B 1 236 ? 17.016 -9.422 -13.062 1 97.88 236 ARG B C 1
ATOM 4600 O O . ARG B 1 236 ? 15.781 -9.383 -13.211 1 97.88 236 ARG B O 1
ATOM 4607 N N . ARG B 1 237 ? 17.672 -10.562 -13.211 1 97.69 237 ARG B N 1
ATOM 4608 C CA . ARG B 1 237 ? 17.047 -11.781 -13.727 1 97.69 237 ARG B CA 1
ATOM 4609 C C . ARG B 1 237 ? 16.766 -12.773 -12.602 1 97.69 237 ARG B C 1
ATOM 4611 O O . ARG B 1 237 ? 16.406 -13.922 -12.859 1 97.69 237 ARG B O 1
ATOM 4618 N N . ILE B 1 238 ? 16.969 -12.344 -11.438 1 98.75 238 ILE B N 1
ATOM 4619 C CA . ILE B 1 238 ? 16.75 -13.234 -10.297 1 98.75 238 ILE B CA 1
ATOM 4620 C C . ILE B 1 238 ? 15.398 -12.93 -9.664 1 98.75 238 ILE B C 1
ATOM 4622 O O . ILE B 1 238 ? 15.07 -11.773 -9.414 1 98.75 238 ILE B O 1
ATOM 4626 N N . ALA B 1 239 ? 14.609 -13.93 -9.445 1 98.88 239 ALA B N 1
ATOM 4627 C CA . ALA B 1 239 ? 13.375 -13.852 -8.68 1 98.88 239 ALA B CA 1
ATOM 4628 C C . ALA B 1 239 ? 13.578 -14.352 -7.254 1 98.88 239 ALA B C 1
ATOM 4630 O O . ALA B 1 239 ? 14.062 -15.469 -7.043 1 98.88 239 ALA B O 1
ATOM 4631 N N . ALA B 1 240 ? 13.273 -13.531 -6.301 1 98.69 240 ALA B N 1
ATOM 4632 C CA . ALA B 1 240 ? 13.297 -13.961 -4.906 1 98.69 240 ALA B CA 1
ATOM 4633 C C . ALA B 1 240 ? 12.008 -14.688 -4.531 1 98.69 240 ALA B C 1
ATOM 4635 O O . ALA B 1 240 ? 10.914 -14.141 -4.68 1 98.69 240 ALA B O 1
ATOM 4636 N N . ASP B 1 241 ? 12.141 -15.914 -4.074 1 98 241 ASP B N 1
ATOM 4637 C CA . ASP B 1 241 ? 10.992 -16.688 -3.625 1 98 241 ASP B CA 1
ATOM 4638 C C . ASP B 1 241 ? 11.07 -16.969 -2.125 1 98 241 ASP B C 1
ATOM 4640 O O . ASP B 1 241 ? 10.547 -16.203 -1.315 1 98 241 ASP B O 1
ATOM 4644 N N . GLU B 1 242 ? 11.93 -17.938 -1.69 1 97.06 242 GLU B N 1
ATOM 4645 C CA . GLU B 1 242 ? 12.07 -18.25 -0.273 1 97.06 242 GLU B CA 1
ATOM 4646 C C . GLU B 1 242 ? 12.648 -17.062 0.5 1 97.06 242 GLU B C 1
ATOM 4648 O O . GLU B 1 242 ? 12.453 -16.953 1.712 1 97.06 242 GLU B O 1
ATOM 4653 N N . SER B 1 243 ? 13.305 -16.156 -0.158 1 97.81 243 SER B N 1
ATOM 4654 C CA . SER B 1 243 ? 13.891 -14.977 0.457 1 97.81 243 SER B CA 1
ATOM 4655 C C . SER B 1 243 ? 12.844 -13.898 0.692 1 97.81 243 SER B C 1
ATOM 4657 O O . SER B 1 243 ? 13.094 -12.922 1.397 1 97.81 243 SER B O 1
ATOM 4659 N N . LEU B 1 244 ? 11.625 -14.062 0.148 1 98.44 244 LEU B N 1
ATOM 4660 C CA . LEU B 1 244 ? 10.539 -13.094 0.267 1 98.44 244 LEU B CA 1
ATOM 4661 C C . LEU B 1 244 ? 9.336 -13.719 0.971 1 98.44 244 LEU B C 1
ATOM 4663 O O . LEU B 1 244 ? 8.539 -14.422 0.347 1 98.44 244 LEU B O 1
ATOM 4667 N N . LEU B 1 245 ? 9.18 -13.375 2.225 1 97.81 245 LEU B N 1
ATOM 4668 C CA . LEU B 1 245 ? 8.07 -13.93 3.002 1 97.81 245 LEU B CA 1
ATOM 4669 C C . LEU B 1 245 ? 6.992 -12.883 3.23 1 97.81 245 LEU B C 1
ATOM 4671 O O . LEU B 1 245 ? 5.816 -13.219 3.404 1 97.81 245 LEU B O 1
ATOM 4675 N N . GLY B 1 246 ? 7.363 -11.633 3.262 1 98.12 246 GLY B N 1
ATOM 4676 C CA . GLY B 1 246 ? 6.426 -10.562 3.551 1 98.12 246 GLY B CA 1
ATOM 4677 C C . GLY B 1 246 ? 6.965 -9.188 3.211 1 98.12 246 GLY B C 1
ATOM 4678 O O . GLY B 1 246 ? 8.008 -9.07 2.561 1 98.12 246 GLY B O 1
ATOM 4679 N N . PRO B 1 247 ? 6.297 -8.141 3.646 1 98.62 247 PRO B N 1
ATOM 4680 C CA . PRO B 1 247 ? 6.66 -6.77 3.283 1 98.62 247 PRO B CA 1
ATOM 4681 C C . PRO B 1 247 ? 8.039 -6.367 3.805 1 98.62 247 PRO B C 1
ATOM 4683 O O . PRO B 1 247 ? 8.773 -5.637 3.129 1 98.62 247 PRO B O 1
ATOM 4686 N N . ALA B 1 248 ? 8.406 -6.801 4.98 1 98.19 248 ALA B N 1
ATOM 4687 C CA . ALA B 1 248 ? 9.719 -6.461 5.539 1 98.19 248 ALA B CA 1
ATOM 4688 C C . ALA B 1 248 ? 10.844 -6.977 4.648 1 98.19 248 ALA B C 1
ATOM 4690 O O . ALA B 1 248 ? 11.82 -6.266 4.398 1 98.19 248 ALA B O 1
ATOM 4691 N N . ASP B 1 249 ? 10.688 -8.211 4.152 1 98.62 249 ASP B N 1
ATOM 4692 C CA . ASP B 1 249 ? 11.664 -8.766 3.227 1 98.62 249 ASP B CA 1
ATOM 4693 C C . ASP B 1 249 ? 11.703 -7.98 1.921 1 98.62 249 ASP B C 1
ATOM 4695 O O . ASP B 1 249 ? 12.773 -7.727 1.37 1 98.62 249 ASP B O 1
ATOM 4699 N N . ALA B 1 250 ? 10.508 -7.66 1.447 1 98.88 250 ALA B N 1
ATOM 4700 C CA . ALA B 1 250 ? 10.422 -6.898 0.205 1 98.88 250 ALA B CA 1
ATOM 4701 C C . ALA B 1 250 ? 11.211 -5.594 0.306 1 98.88 250 ALA B C 1
ATOM 4703 O O . ALA B 1 250 ? 11.969 -5.25 -0.602 1 98.88 250 ALA B O 1
ATOM 4704 N N . PHE B 1 251 ? 11.031 -4.91 1.427 1 98.81 251 PHE B N 1
ATOM 4705 C CA . PHE B 1 251 ? 11.719 -3.639 1.637 1 98.81 251 PHE B CA 1
ATOM 4706 C C . PHE B 1 251 ? 13.227 -3.838 1.695 1 98.81 251 PHE B C 1
ATOM 4708 O O . PHE B 1 251 ? 13.977 -3.107 1.048 1 98.81 251 PHE B O 1
ATOM 4715 N N . ALA B 1 252 ? 13.625 -4.816 2.412 1 98.25 252 ALA B N 1
ATOM 4716 C CA . ALA B 1 252 ? 15.047 -5.098 2.557 1 98.25 252 ALA B CA 1
ATOM 4717 C C . ALA B 1 252 ? 15.664 -5.492 1.22 1 98.25 252 ALA B C 1
ATOM 4719 O O . ALA B 1 252 ? 16.75 -5.004 0.861 1 98.25 252 ALA B O 1
ATOM 4720 N N . LEU B 1 253 ? 14.984 -6.32 0.462 1 98.69 253 LEU B N 1
ATOM 4721 C CA . LEU B 1 253 ? 15.5 -6.82 -0.809 1 98.69 253 LEU B CA 1
ATOM 4722 C C . LEU B 1 253 ? 15.531 -5.711 -1.855 1 98.69 253 LEU B C 1
ATOM 4724 O O . LEU B 1 253 ? 16.406 -5.707 -2.734 1 98.69 253 LEU B O 1
ATOM 4728 N N . ALA B 1 254 ? 14.617 -4.766 -1.717 1 98.56 254 ALA B N 1
ATOM 4729 C CA . ALA B 1 254 ? 14.477 -3.707 -2.717 1 98.56 254 ALA B CA 1
ATOM 4730 C C . ALA B 1 254 ? 15.453 -2.564 -2.441 1 98.56 254 ALA B C 1
ATOM 4732 O O . ALA B 1 254 ? 15.695 -1.729 -3.314 1 98.56 254 ALA B O 1
ATOM 4733 N N . ALA B 1 255 ? 15.891 -2.438 -1.182 1 96.88 255 ALA B N 1
ATOM 4734 C CA . ALA B 1 255 ? 16.781 -1.345 -0.811 1 96.88 255 ALA B CA 1
ATOM 4735 C C . ALA B 1 255 ? 18.016 -1.318 -1.709 1 96.88 255 ALA B C 1
ATOM 4737 O O . ALA B 1 255 ? 18.578 -2.367 -2.043 1 96.88 255 ALA B O 1
ATOM 4738 N N . PRO B 1 256 ? 18.547 -0.156 -2.02 1 95.06 256 PRO B N 1
ATOM 4739 C CA . PRO B 1 256 ? 19.703 -0.075 -2.924 1 95.06 256 PRO B CA 1
ATOM 4740 C C . PRO B 1 256 ? 21 -0.529 -2.268 1 95.06 256 PRO B C 1
ATOM 4742 O O . PRO B 1 256 ? 21.266 -0.193 -1.11 1 95.06 256 PRO B O 1
ATOM 4745 N N . PRO B 1 257 ? 21.828 -1.245 -3.184 1 96.31 257 PRO B N 1
ATOM 4746 C CA . PRO B 1 257 ? 21.469 -1.821 -4.48 1 96.31 257 PRO B CA 1
ATOM 4747 C C . PRO B 1 257 ? 20.5 -3.002 -4.352 1 96.31 257 PRO B C 1
ATOM 4749 O O . PRO B 1 257 ? 20.703 -3.873 -3.5 1 96.31 257 PRO B O 1
ATOM 4752 N N . ALA B 1 258 ? 19.469 -2.994 -5.133 1 98.25 258 ALA B N 1
ATOM 4753 C CA . ALA B 1 258 ? 18.453 -4.039 -5.066 1 98.25 258 ALA B CA 1
ATOM 4754 C C . ALA B 1 258 ? 19.078 -5.422 -5.215 1 98.25 258 ALA B C 1
ATOM 4756 O O . ALA B 1 258 ? 19.953 -5.629 -6.062 1 98.25 258 ALA B O 1
ATOM 4757 N N . ALA B 1 259 ? 18.594 -6.367 -4.461 1 98.56 259 ALA B N 1
ATOM 4758 C CA . ALA B 1 259 ? 19.188 -7.707 -4.418 1 98.56 259 ALA B CA 1
ATOM 4759 C C . ALA B 1 259 ? 18.703 -8.547 -5.594 1 98.56 259 ALA B C 1
ATOM 4761 O O . ALA B 1 259 ? 19.344 -9.539 -5.957 1 98.56 259 ALA B O 1
ATOM 4762 N N . CYS B 1 260 ? 17.625 -8.203 -6.172 1 98.75 260 CYS B N 1
ATOM 4763 C CA . CYS B 1 260 ? 17.016 -8.961 -7.262 1 98.75 260 CYS B CA 1
ATOM 4764 C C . CYS B 1 260 ? 16.078 -8.07 -8.086 1 98.75 260 CYS B C 1
ATOM 4766 O O . CYS B 1 260 ? 15.82 -6.93 -7.711 1 98.75 260 CYS B O 1
ATOM 4768 N N . GLY B 1 261 ? 15.672 -8.602 -9.195 1 98.81 261 GLY B N 1
ATOM 4769 C CA . GLY B 1 261 ? 14.828 -7.816 -10.078 1 98.81 261 GLY B CA 1
ATOM 4770 C C . GLY B 1 261 ? 13.383 -8.266 -10.078 1 98.81 261 GLY B C 1
ATOM 4771 O O . GLY B 1 261 ? 12.516 -7.586 -10.633 1 98.81 261 GLY B O 1
ATOM 4772 N N . ILE B 1 262 ? 13.047 -9.414 -9.414 1 98.94 262 ILE B N 1
ATOM 4773 C CA . ILE B 1 262 ? 11.711 -9.984 -9.438 1 98.94 262 ILE B CA 1
ATOM 4774 C C . ILE B 1 262 ? 11.336 -10.477 -8.039 1 98.94 262 ILE B C 1
ATOM 4776 O O . ILE B 1 262 ? 12.148 -11.109 -7.359 1 98.94 262 ILE B O 1
ATOM 4780 N N . PHE B 1 263 ? 10.18 -10.117 -7.543 1 98.94 263 PHE B N 1
ATOM 4781 C CA . PHE B 1 263 ? 9.602 -10.672 -6.324 1 98.94 263 PHE B CA 1
ATOM 4782 C C . PHE B 1 263 ? 8.57 -11.75 -6.66 1 98.94 263 PHE B C 1
ATOM 4784 O O . PHE B 1 263 ? 7.625 -11.5 -7.41 1 98.94 263 PHE B O 1
ATOM 4791 N N . ASN B 1 264 ? 8.742 -12.93 -6.199 1 98.88 264 ASN B N 1
ATOM 4792 C CA . ASN B 1 264 ? 7.715 -13.961 -6.285 1 98.88 264 ASN B CA 1
ATOM 4793 C C . ASN B 1 264 ? 6.785 -13.922 -5.074 1 98.88 264 ASN B C 1
ATOM 4795 O O . ASN B 1 264 ? 7.141 -14.406 -3.998 1 98.88 264 ASN B O 1
ATOM 4799 N N . ILE B 1 265 ? 5.602 -13.414 -5.238 1 98.94 265 ILE B N 1
ATOM 4800 C CA . ILE B 1 265 ? 4.645 -13.297 -4.145 1 98.94 265 ILE B CA 1
ATOM 4801 C C . ILE B 1 265 ? 3.795 -14.562 -4.066 1 98.94 265 ILE B C 1
ATOM 4803 O O . ILE B 1 265 ? 3.211 -14.992 -5.066 1 98.94 265 ILE B O 1
ATOM 4807 N N . LYS B 1 266 ? 3.768 -15.195 -2.99 1 98.88 266 LYS B N 1
ATOM 4808 C CA . LYS B 1 266 ? 2.826 -16.266 -2.668 1 98.88 266 LYS B CA 1
ATOM 4809 C C . LYS B 1 266 ? 1.945 -15.883 -1.48 1 98.88 266 LYS B C 1
ATOM 4811 O O . LYS B 1 266 ? 2.451 -15.5 -0.422 1 98.88 266 LYS B O 1
ATOM 4816 N N . LEU B 1 267 ? 0.663 -15.969 -1.625 1 98.88 267 LEU B N 1
ATOM 4817 C CA . LEU B 1 267 ? -0.262 -15.57 -0.57 1 98.88 267 LEU B CA 1
ATOM 4818 C C . LEU B 1 267 ? -0.039 -16.406 0.69 1 98.88 267 LEU B C 1
ATOM 4820 O O . LEU B 1 267 ? -0.144 -15.891 1.805 1 98.88 267 LEU B O 1
ATOM 4824 N N . MET B 1 268 ? 0.352 -17.672 0.538 1 98.75 268 MET B N 1
ATOM 4825 C CA . MET B 1 268 ? 0.555 -18.594 1.662 1 98.75 268 MET B CA 1
ATOM 4826 C C . MET B 1 268 ? 1.76 -18.156 2.494 1 98.75 268 MET B C 1
ATOM 4828 O O . MET B 1 268 ? 1.857 -18.516 3.674 1 98.75 268 MET B O 1
ATOM 4832 N N . LYS B 1 269 ? 2.693 -17.469 1.873 1 98.38 269 LYS B N 1
ATOM 4833 C CA . LYS B 1 269 ? 3.879 -17 2.582 1 98.38 269 LYS B CA 1
ATOM 4834 C C . LYS B 1 269 ? 3.605 -15.672 3.289 1 98.38 269 LYS B C 1
ATOM 4836 O O . LYS B 1 269 ? 3.934 -15.508 4.469 1 98.38 269 LYS B O 1
ATOM 4841 N N . CYS B 1 270 ? 2.961 -14.75 2.539 1 98.5 270 CYS B N 1
ATOM 4842 C CA . CYS B 1 270 ? 2.857 -13.398 3.088 1 98.5 270 CYS B CA 1
ATOM 4843 C C . CYS B 1 270 ? 1.6 -13.25 3.932 1 98.5 270 CYS B C 1
ATOM 4845 O O . CYS B 1 270 ? 1.468 -12.281 4.691 1 98.5 270 CYS B O 1
ATOM 4847 N N . GLY B 1 271 ? 0.626 -14.164 3.781 1 98.69 271 GLY B N 1
ATOM 4848 C CA . GLY B 1 271 ? -0.511 -14.164 4.688 1 98.69 271 GLY B CA 1
ATOM 4849 C C . GLY B 1 271 ? -1.757 -13.539 4.086 1 98.69 271 GLY B C 1
ATOM 4850 O O . GLY B 1 271 ? -2.621 -13.047 4.812 1 98.69 271 GLY B O 1
ATOM 4851 N N . GLY B 1 272 ? -1.806 -13.43 2.736 1 98.81 272 GLY B N 1
ATOM 4852 C CA . GLY B 1 272 ? -3.051 -12.977 2.133 1 98.81 272 GLY B CA 1
ATOM 4853 C C . GLY B 1 272 ? -2.857 -11.836 1.151 1 98.81 272 GLY B C 1
ATOM 4854 O O . GLY B 1 272 ? -1.728 -11.508 0.787 1 98.81 272 GLY B O 1
ATOM 4855 N N . LEU B 1 273 ? -3.984 -11.281 0.672 1 98.88 273 LEU B N 1
ATOM 4856 C CA . LEU B 1 273 ? -4 -10.227 -0.333 1 98.88 273 LEU B CA 1
ATOM 4857 C C . LEU B 1 273 ? -3.494 -8.914 0.251 1 98.88 273 LEU B C 1
ATOM 4859 O O . LEU B 1 273 ? -2.766 -8.172 -0.415 1 98.88 273 LEU B O 1
ATOM 4863 N N . ALA B 1 274 ? -3.846 -8.633 1.479 1 98.81 274 ALA B N 1
ATOM 4864 C CA . ALA B 1 274 ? -3.488 -7.352 2.086 1 98.81 274 ALA B CA 1
ATOM 4865 C C . ALA B 1 274 ? -1.974 -7.195 2.18 1 98.81 274 ALA B C 1
ATOM 4867 O O . ALA B 1 274 ? -1.41 -6.234 1.653 1 98.81 274 ALA B O 1
ATOM 4868 N N . PRO B 1 275 ? -1.23 -8.164 2.789 1 98.81 275 PRO B N 1
ATOM 4869 C CA . PRO B 1 275 ? 0.228 -8.031 2.803 1 98.81 275 PRO B CA 1
ATOM 4870 C C . PRO B 1 275 ? 0.844 -8.156 1.41 1 98.81 275 PRO B C 1
ATOM 4872 O O . PRO B 1 275 ? 1.881 -7.547 1.133 1 98.81 275 PRO B O 1
ATOM 4875 N N . ALA B 1 276 ? 0.21 -8.922 0.51 1 98.94 276 ALA B N 1
ATOM 4876 C CA . ALA B 1 276 ? 0.698 -9.039 -0.862 1 98.94 276 ALA B CA 1
ATOM 4877 C C . ALA B 1 276 ? 0.7 -7.676 -1.556 1 98.94 276 ALA B C 1
ATOM 4879 O O . ALA B 1 276 ? 1.642 -7.344 -2.279 1 98.94 276 ALA B O 1
ATOM 4880 N N . ARG B 1 277 ? -0.31 -6.906 -1.319 1 98.69 277 ARG B N 1
ATOM 4881 C CA . ARG B 1 277 ? -0.413 -5.59 -1.938 1 98.69 277 ARG B CA 1
ATOM 4882 C C . ARG B 1 277 ? 0.622 -4.629 -1.36 1 98.69 277 ARG B C 1
ATOM 4884 O O . ARG B 1 277 ? 1.096 -3.727 -2.053 1 98.69 277 ARG B O 1
ATOM 4891 N N . ARG B 1 278 ? 0.951 -4.805 -0.059 1 98.81 278 ARG B N 1
ATOM 4892 C CA . ARG B 1 278 ? 2.043 -4.027 0.518 1 98.81 278 ARG B CA 1
ATOM 4893 C C . ARG B 1 278 ? 3.365 -4.344 -0.172 1 98.81 278 ARG B C 1
ATOM 4895 O O . ARG B 1 278 ? 4.137 -3.436 -0.491 1 98.81 278 ARG B O 1
ATOM 4902 N N . ILE B 1 279 ? 3.635 -5.641 -0.447 1 98.94 279 ILE B N 1
ATOM 4903 C CA . ILE B 1 279 ? 4.82 -6.047 -1.196 1 98.94 279 ILE B CA 1
ATOM 4904 C C . ILE B 1 279 ? 4.801 -5.402 -2.58 1 98.94 279 ILE B C 1
ATOM 4906 O O . ILE B 1 279 ? 5.812 -4.863 -3.035 1 98.94 279 ILE B O 1
ATOM 4910 N N . ALA B 1 280 ? 3.629 -5.414 -3.207 1 98.94 280 ALA B N 1
ATOM 4911 C CA . ALA B 1 280 ? 3.48 -4.867 -4.555 1 98.94 280 ALA B CA 1
ATOM 4912 C C . ALA B 1 280 ? 3.781 -3.371 -4.574 1 98.94 280 ALA B C 1
ATOM 4914 O O . ALA B 1 280 ? 4.402 -2.869 -5.512 1 98.94 280 ALA B O 1
ATOM 4915 N N . THR B 1 281 ? 3.318 -2.674 -3.533 1 98.81 281 THR B N 1
ATOM 4916 C CA . THR B 1 281 ? 3.586 -1.243 -3.422 1 98.81 281 THR B CA 1
ATOM 4917 C C . THR B 1 281 ? 5.086 -0.975 -3.367 1 98.81 281 THR B C 1
ATOM 4919 O O . THR B 1 281 ? 5.594 -0.114 -4.09 1 98.81 281 THR B O 1
ATOM 4922 N N . ILE B 1 282 ? 5.789 -1.723 -2.582 1 98.81 282 ILE B N 1
ATOM 4923 C CA . ILE B 1 282 ? 7.234 -1.579 -2.436 1 98.81 282 ILE B CA 1
ATOM 4924 C C . ILE B 1 282 ? 7.922 -1.899 -3.76 1 98.81 282 ILE B C 1
ATOM 4926 O O . ILE B 1 282 ? 8.766 -1.134 -4.23 1 98.81 282 ILE B O 1
ATOM 4930 N N . ALA B 1 283 ? 7.473 -2.963 -4.402 1 98.88 283 ALA B N 1
ATOM 4931 C CA . ALA B 1 283 ? 8.062 -3.398 -5.664 1 98.88 283 ALA B CA 1
ATOM 4932 C C . ALA B 1 283 ? 7.867 -2.35 -6.754 1 98.88 283 ALA B C 1
ATOM 4934 O O . ALA B 1 283 ? 8.828 -1.956 -7.426 1 98.88 283 ALA B O 1
ATOM 4935 N N . GLU B 1 284 ? 6.656 -1.919 -6.871 1 98.62 284 GLU B N 1
ATOM 4936 C CA . GLU B 1 284 ? 6.336 -0.921 -7.891 1 98.62 284 GLU B CA 1
ATOM 4937 C C . GLU B 1 284 ? 7.164 0.346 -7.699 1 98.62 284 GLU B C 1
ATOM 4939 O O . GLU B 1 284 ? 7.68 0.909 -8.672 1 98.62 284 GLU B O 1
ATOM 4944 N N . THR B 1 285 ? 7.285 0.778 -6.473 1 98.38 285 THR B N 1
ATOM 4945 C CA . THR B 1 285 ? 8.016 2 -6.156 1 98.38 285 THR B CA 1
ATOM 4946 C C . THR B 1 285 ? 9.508 1.83 -6.445 1 98.38 285 THR B C 1
ATOM 4948 O O . THR B 1 285 ? 10.172 2.771 -6.887 1 98.38 285 THR B O 1
ATOM 4951 N N . ALA B 1 286 ? 10.023 0.624 -6.266 1 98.31 286 ALA B N 1
ATOM 4952 C CA . ALA B 1 286 ? 11.453 0.347 -6.398 1 98.31 286 ALA B CA 1
ATOM 4953 C C . ALA B 1 286 ? 11.797 -0.091 -7.82 1 98.31 286 ALA B C 1
ATOM 4955 O O . ALA B 1 286 ? 12.969 -0.302 -8.141 1 98.31 286 ALA B O 1
ATOM 4956 N N . GLY B 1 287 ? 10.789 -0.281 -8.672 1 98.25 287 GLY B N 1
ATOM 4957 C CA . GLY B 1 287 ? 11.031 -0.742 -10.031 1 98.25 287 GLY B CA 1
ATOM 4958 C C . GLY B 1 287 ? 11.328 -2.229 -10.109 1 98.25 287 GLY B C 1
ATOM 4959 O O . GLY B 1 287 ? 12.117 -2.664 -10.945 1 98.25 287 GLY B O 1
ATOM 4960 N N . ILE B 1 288 ? 10.805 -3.008 -9.219 1 98.81 288 ILE B N 1
ATOM 4961 C CA . ILE B 1 288 ? 10.953 -4.457 -9.188 1 98.81 288 ILE B CA 1
ATOM 4962 C C . ILE B 1 288 ? 9.719 -5.117 -9.797 1 98.81 288 ILE B C 1
ATOM 4964 O O . ILE B 1 288 ? 8.586 -4.738 -9.484 1 98.81 288 ILE B O 1
ATOM 4968 N N . ASP B 1 289 ? 9.883 -6.113 -10.688 1 98.88 289 ASP B N 1
ATOM 4969 C CA . ASP B 1 289 ? 8.773 -6.828 -11.32 1 98.88 289 ASP B CA 1
ATOM 4970 C C . ASP B 1 289 ? 8.164 -7.844 -10.359 1 98.88 289 ASP B C 1
ATOM 4972 O O . ASP B 1 289 ? 8.812 -8.289 -9.414 1 98.88 289 ASP B O 1
ATOM 4976 N N . LEU B 1 290 ? 6.93 -8.133 -10.625 1 98.94 290 LEU B N 1
ATOM 4977 C CA . LEU B 1 290 ? 6.238 -9.086 -9.766 1 98.94 290 LEU B CA 1
ATOM 4978 C C . LEU B 1 290 ? 5.941 -10.383 -10.516 1 98.94 290 LEU B C 1
ATOM 4980 O O . LEU B 1 290 ? 5.477 -10.344 -11.664 1 98.94 290 LEU B O 1
ATOM 4984 N N . MET B 1 291 ? 6.266 -11.453 -9.883 1 98.94 291 MET B N 1
ATOM 4985 C CA . MET B 1 291 ? 5.742 -12.781 -10.172 1 98.94 291 MET B CA 1
ATOM 4986 C C . MET B 1 291 ? 4.805 -13.258 -9.07 1 98.94 291 MET B C 1
ATOM 4988 O O . MET B 1 291 ? 5.074 -13.031 -7.883 1 98.94 291 MET B O 1
ATOM 4992 N N . TRP B 1 292 ? 3.748 -13.82 -9.43 1 98.94 292 TRP B N 1
ATOM 4993 C CA . TRP B 1 292 ? 2.818 -14.391 -8.461 1 98.94 292 TRP B CA 1
ATOM 4994 C C . TRP B 1 292 ? 2.83 -15.914 -8.531 1 98.94 292 TRP B C 1
ATOM 4996 O O . TRP B 1 292 ? 2.463 -16.5 -9.555 1 98.94 292 TRP B O 1
ATOM 5006 N N . GLY B 1 293 ? 3.318 -16.5 -7.457 1 98.62 293 GLY B N 1
ATOM 5007 C CA . GLY B 1 293 ? 3.445 -17.938 -7.387 1 98.62 293 GLY B CA 1
ATOM 5008 C C . GLY B 1 293 ? 2.49 -18.578 -6.391 1 98.62 293 GLY B C 1
ATOM 5009 O O . GLY B 1 293 ? 1.637 -17.891 -5.82 1 98.62 293 GLY B O 1
ATOM 5010 N N . CYS B 1 294 ? 2.584 -19.859 -6.27 1 98.12 294 CYS B N 1
ATOM 5011 C CA . CYS B 1 294 ? 1.671 -20.625 -5.426 1 98.12 294 CYS B CA 1
ATOM 5012 C C . CYS B 1 294 ? 2.336 -21.891 -4.91 1 98.12 294 CYS B C 1
ATOM 5014 O O . CYS B 1 294 ? 3.5 -22.156 -5.215 1 98.12 294 CYS B O 1
ATOM 5016 N N . MET B 1 295 ? 1.654 -22.5 -4.02 1 94.62 295 MET B N 1
ATOM 5017 C CA . MET B 1 295 ? 1.885 -23.891 -3.625 1 94.62 295 MET B CA 1
ATOM 5018 C C . MET B 1 295 ? 0.956 -24.828 -4.379 1 94.62 295 MET B C 1
ATOM 5020 O O . MET B 1 295 ? 0.424 -24.469 -5.434 1 94.62 295 MET B O 1
ATOM 5024 N N . ASP B 1 296 ? 0.926 -26.125 -3.963 1 94.25 296 ASP B N 1
ATOM 5025 C CA . ASP B 1 296 ? -0.202 -26.953 -4.367 1 94.25 296 ASP B CA 1
ATOM 5026 C C . ASP B 1 296 ? -1.477 -26.547 -3.629 1 94.25 296 ASP B C 1
ATOM 5028 O O . ASP B 1 296 ? -1.606 -26.797 -2.426 1 94.25 296 ASP B O 1
ATOM 5032 N N . GLU B 1 297 ? -2.369 -25.906 -4.332 1 96.88 297 GLU B N 1
ATOM 5033 C CA . GLU B 1 297 ? -3.461 -25.172 -3.703 1 96.88 297 GLU B CA 1
ATOM 5034 C C . GLU B 1 297 ? -4.781 -25.422 -4.422 1 96.88 297 GLU B C 1
ATOM 5036 O O . GLU B 1 297 ? -4.801 -25.672 -5.633 1 96.88 297 GLU B O 1
ATOM 5041 N N . SER B 1 298 ? -5.898 -25.297 -3.713 1 97.5 298 SER B N 1
ATOM 5042 C CA . SER B 1 298 ? -7.242 -25.25 -4.285 1 97.5 298 SER B CA 1
ATOM 5043 C C . SER B 1 298 ? -7.383 -24.078 -5.262 1 97.5 298 SER B C 1
ATOM 5045 O O . SER B 1 298 ? -6.68 -23.078 -5.145 1 97.5 298 SER B O 1
ATOM 5047 N N . ARG B 1 299 ? -8.328 -24.219 -6.199 1 97.56 299 ARG B N 1
ATOM 5048 C CA . ARG B 1 299 ? -8.625 -23.125 -7.129 1 97.56 299 ARG B CA 1
ATOM 5049 C C . ARG B 1 299 ? -9.07 -21.875 -6.383 1 97.56 299 ARG B C 1
ATOM 5051 O O . ARG B 1 299 ? -8.984 -20.766 -6.918 1 97.56 299 ARG B O 1
ATOM 5058 N N . ILE B 1 300 ? -9.539 -22.047 -5.117 1 98.56 300 ILE B N 1
ATOM 5059 C CA . ILE B 1 300 ? -9.977 -20.922 -4.297 1 98.56 300 ILE B CA 1
ATOM 5060 C C . ILE B 1 300 ? -8.82 -19.953 -4.109 1 98.56 300 ILE B C 1
ATOM 5062 O O . ILE B 1 300 ? -8.953 -18.75 -4.406 1 98.56 300 ILE B O 1
ATOM 5066 N N . SER B 1 301 ? -7.695 -20.438 -3.654 1 98.81 301 SER B N 1
ATOM 5067 C CA . SER B 1 301 ? -6.57 -19.547 -3.375 1 98.81 301 SER B CA 1
ATOM 5068 C C . SER B 1 301 ? -5.863 -19.141 -4.66 1 98.81 301 SER B C 1
ATOM 5070 O O . SER B 1 301 ? -5.305 -18.031 -4.738 1 98.81 301 SER B O 1
ATOM 5072 N N . ILE B 1 302 ? -5.91 -19.938 -5.703 1 98.81 302 ILE B N 1
ATOM 5073 C CA . ILE B 1 302 ? -5.328 -19.562 -6.988 1 98.81 302 ILE B CA 1
ATOM 5074 C C . ILE B 1 302 ? -6.098 -18.375 -7.57 1 98.81 302 ILE B C 1
ATOM 5076 O O . ILE B 1 302 ? -5.496 -17.438 -8.086 1 98.81 302 ILE B O 1
ATOM 5080 N N . ALA B 1 303 ? -7.449 -18.438 -7.461 1 98.88 303 ALA B N 1
ATOM 5081 C CA . ALA B 1 303 ? -8.273 -17.328 -7.926 1 98.88 303 ALA B CA 1
ATOM 5082 C C . ALA B 1 303 ? -7.922 -16.031 -7.199 1 98.88 303 ALA B C 1
ATOM 5084 O O . ALA B 1 303 ? -7.773 -14.984 -7.824 1 98.88 303 ALA B O 1
ATOM 5085 N N . ALA B 1 304 ? -7.777 -16.156 -5.895 1 98.94 304 ALA B N 1
ATOM 5086 C CA . ALA B 1 304 ? -7.438 -14.969 -5.098 1 98.94 304 ALA B CA 1
ATOM 5087 C C . ALA B 1 304 ? -6.113 -14.367 -5.555 1 98.94 304 ALA B C 1
ATOM 5089 O O . ALA B 1 304 ? -6.012 -13.156 -5.75 1 98.94 304 ALA B O 1
ATOM 5090 N N . ALA B 1 305 ? -5.129 -15.211 -5.77 1 98.94 305 ALA B N 1
ATOM 5091 C CA . ALA B 1 305 ? -3.818 -14.75 -6.219 1 98.94 305 ALA B CA 1
ATOM 5092 C C . ALA B 1 305 ? -3.914 -14.086 -7.594 1 98.94 305 ALA B C 1
ATOM 5094 O O . ALA B 1 305 ? -3.273 -13.07 -7.844 1 98.94 305 ALA B O 1
ATOM 5095 N N . LEU B 1 306 ? -4.699 -14.648 -8.43 1 98.94 306 LEU B N 1
ATOM 5096 C CA . LEU B 1 306 ? -4.844 -14.109 -9.781 1 98.94 306 LEU B CA 1
ATOM 5097 C C . LEU B 1 306 ? -5.492 -12.734 -9.75 1 98.94 306 LEU B C 1
ATOM 5099 O O . LEU B 1 306 ? -5.062 -11.82 -10.461 1 98.94 306 LEU B O 1
ATOM 5103 N N . HIS B 1 307 ? -6.566 -12.602 -8.945 1 98.94 307 HIS B N 1
ATOM 5104 C CA . HIS B 1 307 ? -7.199 -11.289 -8.812 1 98.94 307 HIS B CA 1
ATOM 5105 C C . HIS B 1 307 ? -6.195 -10.234 -8.359 1 98.94 307 HIS B C 1
ATOM 5107 O O . HIS B 1 307 ? -6.16 -9.133 -8.914 1 98.94 307 HIS B O 1
ATOM 5113 N N . ALA B 1 308 ? -5.402 -10.562 -7.398 1 98.94 308 ALA B N 1
ATOM 5114 C CA . ALA B 1 308 ? -4.383 -9.633 -6.922 1 98.94 308 ALA B CA 1
ATOM 5115 C C . ALA B 1 308 ? -3.348 -9.352 -8.008 1 98.94 308 ALA B C 1
ATOM 5117 O O . ALA B 1 308 ? -2.955 -8.195 -8.211 1 98.94 308 ALA B O 1
ATOM 5118 N N . ALA B 1 309 ? -2.91 -10.375 -8.672 1 98.94 309 ALA B N 1
ATOM 5119 C CA . ALA B 1 309 ? -1.895 -10.25 -9.719 1 98.94 309 ALA B CA 1
ATOM 5120 C C . ALA B 1 309 ? -2.344 -9.281 -10.805 1 98.94 309 ALA B C 1
ATOM 5122 O O . ALA B 1 309 ? -1.607 -8.359 -11.164 1 98.94 309 ALA B O 1
ATOM 5123 N N . LEU B 1 310 ? -3.539 -9.484 -11.266 1 98.94 310 LEU B N 1
ATOM 5124 C CA . LEU B 1 310 ? -4.039 -8.711 -12.398 1 98.94 310 LEU B CA 1
ATOM 5125 C C . LEU B 1 310 ? -4.352 -7.281 -11.977 1 98.94 310 LEU B C 1
ATOM 5127 O O . LEU B 1 310 ? -4.516 -6.406 -12.828 1 98.94 310 LEU B O 1
ATOM 5131 N N . ALA B 1 311 ? -4.398 -7.031 -10.695 1 98.88 311 ALA B N 1
ATOM 5132 C CA . ALA B 1 311 ? -4.691 -5.691 -10.188 1 98.88 311 ALA B CA 1
ATOM 5133 C C . ALA B 1 311 ? -3.404 -4.91 -9.938 1 98.88 311 ALA B C 1
ATOM 5135 O O . ALA B 1 311 ? -3.449 -3.721 -9.609 1 98.88 311 ALA B O 1
ATOM 5136 N N . CYS B 1 312 ? -2.252 -5.5 -10.031 1 98.81 312 CYS B N 1
ATOM 5137 C CA . CYS B 1 312 ? -0.984 -4.836 -9.75 1 98.81 312 CYS B CA 1
ATOM 5138 C C . CYS B 1 312 ? -0.254 -4.477 -11.039 1 98.81 312 CYS B C 1
ATOM 5140 O O . CYS B 1 312 ? 0.152 -5.363 -11.789 1 98.81 312 CYS B O 1
ATOM 5142 N N . PRO B 1 313 ? -0.015 -3.215 -11.242 1 98.62 313 PRO B N 1
ATOM 5143 C CA . PRO B 1 313 ? 0.623 -2.789 -12.492 1 98.62 313 PRO B CA 1
ATOM 5144 C C . PRO B 1 313 ? 2.008 -3.402 -12.688 1 98.62 313 PRO B C 1
ATOM 5146 O O . PRO B 1 313 ? 2.426 -3.643 -13.82 1 98.62 313 PRO B O 1
ATOM 5149 N N . ALA B 1 314 ? 2.693 -3.76 -11.609 1 98.75 314 ALA B N 1
ATOM 5150 C CA . ALA B 1 314 ? 4.062 -4.262 -11.68 1 98.75 314 ALA B CA 1
ATOM 5151 C C . ALA B 1 314 ? 4.082 -5.75 -12.023 1 98.75 314 ALA B C 1
ATOM 5153 O O . ALA B 1 314 ? 5.148 -6.328 -12.234 1 98.75 314 ALA B O 1
ATOM 5154 N N . THR B 1 315 ? 2.916 -6.406 -12.133 1 98.94 315 THR B N 1
ATOM 5155 C CA . THR B 1 315 ? 2.855 -7.828 -12.461 1 98.94 315 THR B CA 1
ATOM 5156 C C . THR B 1 315 ? 3.361 -8.07 -13.883 1 98.94 315 THR B C 1
ATOM 5158 O O . THR B 1 315 ? 2.902 -7.434 -14.828 1 98.94 315 THR B O 1
ATOM 5161 N N . ARG B 1 316 ? 4.316 -8.953 -13.938 1 98.81 316 ARG B N 1
ATOM 5162 C CA . ARG B 1 316 ? 4.863 -9.328 -15.242 1 98.81 316 ARG B CA 1
ATOM 5163 C C . ARG B 1 316 ? 4.734 -10.836 -15.477 1 98.81 316 ARG B C 1
ATOM 5165 O O . ARG B 1 316 ? 4.625 -11.281 -16.625 1 98.81 316 ARG B O 1
ATOM 5172 N N . TYR B 1 317 ? 4.676 -11.617 -14.344 1 98.88 317 TYR B N 1
ATOM 5173 C CA . TYR B 1 317 ? 4.762 -13.07 -14.477 1 98.88 317 TYR B CA 1
ATOM 5174 C C . TYR B 1 317 ? 3.73 -13.758 -13.586 1 98.88 317 TYR B C 1
ATOM 5176 O O . TYR B 1 317 ? 3.447 -13.297 -12.484 1 98.88 317 TYR B O 1
ATOM 5184 N N . LEU B 1 318 ? 3.17 -14.836 -14.117 1 98.88 318 LEU B N 1
ATOM 5185 C CA . LEU B 1 318 ? 2.35 -15.734 -13.305 1 98.88 318 LEU B CA 1
ATOM 5186 C C . LEU B 1 318 ? 2.982 -17.109 -13.211 1 98.88 318 LEU B C 1
ATOM 5188 O O . LEU B 1 318 ? 3.562 -17.609 -14.18 1 98.88 318 LEU B O 1
ATOM 5192 N N . ASP B 1 319 ? 2.943 -17.594 -12.078 1 98.81 319 ASP B N 1
ATOM 5193 C CA . ASP B 1 319 ? 3.254 -18.984 -11.758 1 98.81 319 ASP B CA 1
ATOM 5194 C C . ASP B 1 319 ? 2.172 -19.594 -10.875 1 98.81 319 ASP B C 1
ATOM 5196 O O . ASP B 1 319 ? 2.443 -20 -9.742 1 98.81 319 ASP B O 1
ATOM 5200 N N . LEU B 1 320 ? 0.964 -19.672 -11.461 1 98.69 320 LEU B N 1
ATOM 5201 C CA . LEU B 1 320 ? -0.23 -20.062 -10.719 1 98.69 320 LEU B CA 1
ATOM 5202 C C . LEU B 1 320 ? -0.789 -21.391 -11.242 1 98.69 320 LEU B C 1
ATOM 5204 O O . LEU B 1 320 ? -1.928 -21.438 -11.711 1 98.69 320 LEU B O 1
ATOM 5208 N N . ASP B 1 321 ? -0.022 -22.453 -11.125 1 97.38 321 ASP B N 1
ATOM 5209 C CA . ASP B 1 321 ? -0.351 -23.781 -11.672 1 97.38 321 ASP B CA 1
ATOM 5210 C C . ASP B 1 321 ? -0.723 -24.75 -10.555 1 97.38 321 ASP B C 1
ATOM 5212 O O . ASP B 1 321 ? -0.814 -25.953 -10.781 1 97.38 321 ASP B O 1
ATOM 5216 N N . GLY B 1 322 ? -0.932 -24.219 -9.344 1 95.31 322 GLY B N 1
ATOM 5217 C CA . GLY B 1 322 ? -1.018 -25.047 -8.148 1 95.31 322 GLY B CA 1
ATOM 5218 C C . GLY B 1 322 ? -2.262 -25.922 -8.109 1 95.31 322 GLY B C 1
ATOM 5219 O O . GLY B 1 322 ? -2.318 -26.891 -7.363 1 95.31 322 GLY B O 1
ATOM 5220 N N . SER B 1 323 ? -3.277 -25.578 -8.906 1 95.12 323 SER B N 1
ATOM 5221 C CA . SER B 1 323 ? -4.523 -26.344 -8.875 1 95.12 323 SER B CA 1
ATOM 5222 C C . SER B 1 323 ? -4.637 -27.281 -10.07 1 95.12 323 SER B C 1
ATOM 5224 O O . SER B 1 323 ? -5.57 -28.078 -10.156 1 95.12 323 SER B O 1
ATOM 5226 N N . PHE B 1 324 ? -3.66 -27.234 -10.977 1 93.44 324 PHE B N 1
ATOM 5227 C CA . PHE B 1 324 ? -3.816 -27.875 -12.273 1 93.44 324 PHE B CA 1
ATOM 5228 C C . PHE B 1 324 ? -3.795 -29.391 -12.133 1 93.44 324 PHE B C 1
ATOM 5230 O O . PHE B 1 324 ? -4.414 -30.109 -12.93 1 93.44 324 PHE B O 1
ATOM 5237 N N . ASP B 1 325 ? -3.088 -29.859 -11.086 1 90.88 325 ASP B N 1
ATOM 5238 C CA . ASP B 1 325 ? -2.918 -31.297 -10.961 1 90.88 325 ASP B CA 1
ATOM 5239 C C . ASP B 1 325 ? -3.912 -31.891 -9.961 1 90.88 325 ASP B C 1
ATOM 5241 O O . ASP B 1 325 ? -3.826 -33.062 -9.617 1 90.88 325 ASP B O 1
ATOM 5245 N N . LEU B 1 326 ? -4.84 -31.062 -9.477 1 93.81 326 LEU B N 1
ATOM 5246 C CA . LEU B 1 326 ? -5.848 -31.609 -8.578 1 93.81 326 LEU B CA 1
ATOM 5247 C C . LEU B 1 326 ? -6.855 -32.469 -9.336 1 93.81 326 LEU B C 1
ATOM 5249 O O . LEU B 1 326 ? -7.41 -32.031 -10.352 1 93.81 326 LEU B O 1
ATOM 5253 N N . ALA B 1 327 ? -7.133 -33.656 -8.875 1 93.5 327 ALA B N 1
ATOM 5254 C CA . ALA B 1 327 ? -8.109 -34.531 -9.523 1 93.5 327 ALA B CA 1
ATOM 5255 C C . ALA B 1 327 ? -9.523 -33.969 -9.383 1 93.5 327 ALA B C 1
ATOM 5257 O O . ALA B 1 327 ? -10.398 -34.25 -10.203 1 93.5 327 ALA B O 1
ATOM 5258 N N . ARG B 1 328 ? -9.727 -33.281 -8.367 1 93.06 328 ARG B N 1
ATOM 5259 C CA . ARG B 1 328 ? -10.977 -32.594 -8.07 1 93.06 328 ARG B CA 1
ATOM 5260 C C . ARG B 1 328 ? -10.719 -31.344 -7.227 1 93.06 328 ARG B C 1
ATOM 5262 O O . ARG B 1 328 ? -9.664 -31.219 -6.598 1 93.06 328 ARG B O 1
ATOM 5269 N N . ASP B 1 329 ? -11.656 -30.469 -7.262 1 95.56 329 ASP B N 1
ATOM 5270 C CA . ASP B 1 329 ? -11.617 -29.312 -6.367 1 95.56 329 ASP B CA 1
ATOM 5271 C C . ASP B 1 329 ? -12.969 -29.125 -5.672 1 95.56 329 ASP B C 1
ATOM 5273 O O . ASP B 1 329 ? -13.953 -29.781 -6.027 1 95.56 329 ASP B O 1
ATOM 5277 N N . VAL B 1 330 ? -12.953 -28.359 -4.676 1 96.19 330 VAL B N 1
ATOM 5278 C CA . VAL B 1 330 ? -14.172 -28.188 -3.889 1 96.19 330 VAL B CA 1
ATOM 5279 C C . VAL B 1 330 ? -15.023 -27.078 -4.496 1 96.19 330 VAL B C 1
ATOM 5281 O O . VAL B 1 330 ? -16.188 -26.922 -4.152 1 96.19 330 VAL B O 1
ATOM 5284 N N . ALA B 1 331 ? -14.438 -26.281 -5.359 1 96.44 331 ALA B N 1
ATOM 5285 C CA . ALA B 1 331 ? -15.125 -25.156 -6.004 1 96.44 331 ALA B CA 1
ATOM 5286 C C . ALA B 1 331 ? -14.938 -25.203 -7.516 1 96.44 331 ALA B C 1
ATOM 5288 O O . ALA B 1 331 ? -14.094 -25.938 -8.023 1 96.44 331 ALA B O 1
ATOM 5289 N N . GLU B 1 332 ? -15.781 -24.438 -8.211 1 95.25 332 GLU B N 1
ATOM 5290 C CA . GLU B 1 332 ? -15.68 -24.266 -9.656 1 95.25 332 GLU B CA 1
ATOM 5291 C C . GLU B 1 332 ? -15.562 -22.781 -10.023 1 95.25 332 GLU B C 1
ATOM 5293 O O . GLU B 1 332 ? -15.805 -21.906 -9.188 1 95.25 332 GLU B O 1
ATOM 5298 N N . GLY B 1 333 ? -15.078 -22.578 -11.258 1 95.88 333 GLY B N 1
ATOM 5299 C CA . GLY B 1 333 ? -14.922 -21.203 -11.695 1 95.88 333 GLY B CA 1
ATOM 5300 C C . GLY B 1 333 ? -13.688 -20.531 -11.117 1 95.88 333 GLY B C 1
ATOM 5301 O O . GLY B 1 333 ? -12.617 -21.141 -11.07 1 95.88 333 GLY B O 1
ATOM 5302 N N . GLY B 1 334 ? -13.797 -19.25 -10.82 1 96.31 334 GLY B N 1
ATOM 5303 C CA . GLY B 1 334 ? -12.695 -18.469 -10.266 1 96.31 334 GLY B CA 1
ATOM 5304 C C . GLY B 1 334 ? -11.781 -17.891 -11.328 1 96.31 334 GLY B C 1
ATOM 5305 O O . GLY B 1 334 ? -11.445 -16.703 -11.273 1 96.31 334 GLY B O 1
ATOM 5306 N N . PHE B 1 335 ? -11.367 -18.703 -12.242 1 98 335 PHE B N 1
ATOM 5307 C CA . PHE B 1 335 ? -10.531 -18.25 -13.344 1 98 335 PHE B CA 1
ATOM 5308 C C . PHE B 1 335 ? -10.734 -19.125 -14.578 1 98 335 PHE B C 1
ATOM 5310 O O . PHE B 1 335 ? -11.383 -20.172 -14.508 1 98 335 PHE B O 1
ATOM 5317 N N . ILE B 1 336 ? -10.336 -18.594 -15.656 1 98 336 ILE B N 1
ATOM 5318 C CA . ILE B 1 336 ? -10.367 -19.281 -16.938 1 98 336 ILE B CA 1
ATOM 5319 C C . ILE B 1 336 ? -8.945 -19.453 -17.469 1 98 336 ILE B C 1
ATOM 5321 O O . ILE B 1 336 ? -8.172 -18.484 -17.5 1 98 336 ILE B O 1
ATOM 5325 N N . LEU B 1 337 ? -8.547 -20.641 -17.766 1 97.81 337 LEU B N 1
ATOM 5326 C CA . LEU B 1 337 ? -7.297 -20.953 -18.438 1 97.81 337 LEU B CA 1
ATOM 5327 C C . LEU B 1 337 ? -7.535 -21.266 -19.906 1 97.81 337 LEU B C 1
ATOM 5329 O O . LEU B 1 337 ? -8.258 -22.219 -20.234 1 97.81 337 LEU B O 1
ATOM 5333 N N . GLU B 1 338 ? -7.027 -20.422 -20.734 1 97 338 GLU B N 1
ATOM 5334 C CA . GLU B 1 338 ? -7.148 -20.609 -22.172 1 97 338 GLU B CA 1
ATOM 5335 C C . GLU B 1 338 ? -5.824 -20.328 -22.891 1 97 338 GLU B C 1
ATOM 5337 O O . GLU B 1 338 ? -5.266 -19.25 -22.766 1 97 338 GLU B O 1
ATOM 5342 N N . ASP B 1 339 ? -5.285 -21.344 -23.562 1 96.31 339 ASP B N 1
ATOM 5343 C CA . ASP B 1 339 ? -4.047 -21.219 -24.328 1 96.31 339 ASP B CA 1
ATOM 5344 C C . ASP B 1 339 ? -2.898 -20.734 -23.438 1 96.31 339 ASP B C 1
ATOM 5346 O O . ASP B 1 339 ? -2.166 -19.812 -23.797 1 96.31 339 ASP B O 1
ATOM 5350 N N . GLY B 1 340 ? -2.92 -21.25 -22.25 1 97.75 340 GLY B N 1
ATOM 5351 C CA . GLY B 1 340 ? -1.835 -20.969 -21.328 1 97.75 340 GLY B CA 1
ATOM 5352 C C . GLY B 1 340 ? -1.958 -19.625 -20.656 1 97.75 340 GLY B C 1
ATOM 5353 O O . GLY B 1 340 ? -1.046 -19.188 -19.938 1 97.75 340 GLY B O 1
ATOM 5354 N N . ARG B 1 341 ? -3.055 -18.953 -20.859 1 98.44 341 ARG B N 1
ATOM 5355 C CA . ARG B 1 341 ? -3.283 -17.641 -20.266 1 98.44 341 ARG B CA 1
ATOM 5356 C C . ARG B 1 341 ? -4.398 -17.703 -19.219 1 98.44 341 ARG B C 1
ATOM 5358 O O . ARG B 1 341 ? -5.387 -18.422 -19.406 1 98.44 341 ARG B O 1
ATOM 5365 N N . LEU B 1 342 ? -4.203 -16.938 -18.172 1 98.75 342 LEU B N 1
ATOM 5366 C CA . LEU B 1 342 ? -5.199 -16.891 -17.109 1 98.75 342 LEU B CA 1
ATOM 5367 C C . LEU B 1 342 ? -5.918 -15.539 -17.094 1 98.75 342 LEU B C 1
ATOM 5369 O O . LEU B 1 342 ? -5.285 -14.5 -17.281 1 98.75 342 LEU B O 1
ATOM 5373 N N . ARG B 1 343 ? -7.184 -15.539 -16.906 1 98.69 343 ARG B N 1
ATOM 5374 C CA . ARG B 1 343 ? -8.008 -14.375 -16.625 1 98.69 343 ARG B CA 1
ATOM 5375 C C . ARG B 1 343 ? -9.094 -14.703 -15.602 1 98.69 343 ARG B C 1
ATOM 5377 O O . ARG B 1 343 ? -9.414 -15.875 -15.383 1 98.69 343 ARG B O 1
ATOM 5384 N N . VAL B 1 344 ? -9.586 -13.758 -14.938 1 98.38 344 VAL B N 1
ATOM 5385 C CA . VAL B 1 344 ? -10.625 -13.977 -13.945 1 98.38 344 VAL B CA 1
ATOM 5386 C C . VAL B 1 344 ? -12 -13.984 -14.617 1 98.38 344 VAL B C 1
ATOM 5388 O O . VAL B 1 344 ? -12.125 -13.578 -15.773 1 98.38 344 VAL B O 1
ATOM 5391 N N . THR B 1 345 ? -12.992 -14.477 -13.945 1 96.69 345 THR B N 1
ATOM 5392 C CA . THR B 1 345 ? -14.367 -14.367 -14.406 1 96.69 345 THR B CA 1
ATOM 5393 C C . THR B 1 345 ? -14.953 -13.008 -14.055 1 96.69 345 THR B C 1
ATOM 5395 O O . THR B 1 345 ? -14.367 -12.258 -13.273 1 96.69 345 THR B O 1
ATOM 5398 N N . GLU B 1 346 ? -16.062 -12.68 -14.586 1 95.81 346 GLU B N 1
ATOM 5399 C CA . GLU B 1 346 ? -16.688 -11.383 -14.32 1 95.81 346 GLU B CA 1
ATOM 5400 C C . GLU B 1 346 ? -17.688 -11.469 -13.188 1 95.81 346 GLU B C 1
ATOM 5402 O O . GLU B 1 346 ? -18.391 -10.492 -12.898 1 95.81 346 GLU B O 1
ATOM 5407 N N . ARG B 1 347 ? -17.75 -12.633 -12.562 1 97.31 347 ARG B N 1
ATOM 5408 C CA . ARG B 1 347 ? -18.641 -12.805 -11.422 1 97.31 347 ARG B CA 1
ATOM 5409 C C . ARG B 1 347 ? -18.125 -12.062 -10.195 1 97.31 347 ARG B C 1
ATOM 5411 O O . ARG B 1 347 ? -16.906 -11.93 -10.008 1 97.31 347 ARG B O 1
ATOM 5418 N N . PRO B 1 348 ? -19.078 -11.602 -9.336 1 98.25 348 PRO B N 1
ATOM 5419 C CA . PRO B 1 348 ? -18.656 -10.867 -8.141 1 98.25 348 PRO B CA 1
ATOM 5420 C C . PRO B 1 348 ? -17.766 -11.711 -7.219 1 98.25 348 PRO B C 1
ATOM 5422 O O . PRO B 1 348 ? -17.906 -12.938 -7.18 1 98.25 348 PRO B O 1
ATOM 5425 N N . GLY B 1 349 ? -16.922 -11.094 -6.441 1 98.69 349 GLY B N 1
ATOM 5426 C CA . GLY B 1 349 ? -16.031 -11.805 -5.543 1 98.69 349 GLY B CA 1
ATOM 5427 C C . GLY B 1 349 ? -14.906 -12.523 -6.266 1 98.69 349 GLY B C 1
ATOM 5428 O O . GLY B 1 349 ? -14.336 -11.992 -7.227 1 98.69 349 GLY B O 1
ATOM 5429 N N . LEU B 1 350 ? -14.539 -13.641 -5.84 1 98.69 350 LEU B N 1
ATOM 5430 C CA . LEU B 1 350 ? -13.516 -14.469 -6.465 1 98.69 350 LEU B CA 1
ATOM 5431 C C . LEU B 1 350 ? -14.07 -15.203 -7.68 1 98.69 350 LEU B C 1
ATOM 5433 O O . LEU B 1 350 ? -13.328 -15.883 -8.391 1 98.69 350 LEU B O 1
ATOM 5437 N N . GLY B 1 351 ? -15.305 -15.031 -7.91 1 98.06 351 GLY B N 1
ATOM 5438 C CA . GLY B 1 351 ? -15.945 -15.609 -9.086 1 98.06 351 GLY B CA 1
ATOM 5439 C C . GLY B 1 351 ? -16.109 -17.109 -9 1 98.06 351 GLY B C 1
ATOM 5440 O O . GLY B 1 351 ? -16.141 -17.797 -10.023 1 98.06 351 GLY B O 1
ATOM 5441 N N . LEU B 1 352 ? -16.172 -17.656 -7.754 1 97.69 352 LEU B N 1
ATOM 5442 C CA . LEU B 1 352 ? -16.234 -19.094 -7.52 1 97.69 352 LEU B CA 1
ATOM 5443 C C . LEU B 1 352 ? -17.688 -19.578 -7.406 1 97.69 352 LEU B C 1
ATOM 5445 O O . LEU B 1 352 ? -18.578 -18.781 -7.062 1 97.69 352 LEU B O 1
ATOM 5449 N N . VAL B 1 353 ? -17.906 -20.766 -7.793 1 94.56 353 VAL B N 1
ATOM 5450 C CA . VAL B 1 353 ? -19.141 -21.5 -7.504 1 94.56 353 VAL B CA 1
ATOM 5451 C C . VAL B 1 353 ? -18.844 -22.625 -6.508 1 94.56 353 VAL B C 1
ATOM 5453 O O . VAL B 1 353 ? -17.984 -23.469 -6.754 1 94.56 353 VAL B O 1
ATOM 5456 N N . TYR B 1 354 ? -19.469 -22.516 -5.434 1 91.75 354 TYR B N 1
ATOM 5457 C CA . TYR B 1 354 ? -19.234 -23.438 -4.332 1 91.75 354 TYR B CA 1
ATOM 5458 C C . TYR B 1 354 ? -20.469 -24.266 -4.02 1 91.75 354 TYR B C 1
ATOM 5460 O O . TYR B 1 354 ? -21.5 -23.719 -3.59 1 91.75 354 TYR B O 1
ATOM 5468 N N . PRO B 1 355 ? -20.422 -25.531 -4.402 1 84.75 355 PRO B N 1
ATOM 5469 C CA . PRO B 1 355 ? -21.625 -26.359 -4.242 1 84.75 355 PRO B CA 1
ATOM 5470 C C . PRO B 1 355 ? -22.031 -26.516 -2.781 1 84.75 355 PRO B C 1
ATOM 5472 O O . PRO B 1 355 ? -21.172 -26.531 -1.892 1 84.75 355 PRO B O 1
ATOM 5475 N N . ASP B 1 356 ? -23.391 -26.453 -2.504 1 67.81 356 ASP B N 1
ATOM 5476 C CA . ASP B 1 356 ? -24 -26.625 -1.188 1 67.81 356 ASP B CA 1
ATOM 5477 C C . ASP B 1 356 ? -23.703 -28.016 -0.62 1 67.81 356 ASP B C 1
ATOM 5479 O O . ASP B 1 356 ? -23.609 -28.984 -1.367 1 67.81 356 ASP B O 1
#

Solvent-accessible surface area (backbone atoms only — not comparable to full-atom values): 35184 Å² total; per-residue (Å²): 105,27,33,65,47,74,48,68,45,80,42,79,33,47,37,70,62,59,46,69,53,103,82,46,74,42,51,56,46,64,34,39,41,33,41,38,28,30,70,87,67,52,76,11,56,16,37,18,43,50,37,45,93,76,43,64,18,40,62,66,55,29,51,60,63,57,28,66,83,67,47,53,83,54,56,66,39,51,52,71,30,43,50,34,53,50,52,48,40,50,71,75,38,70,73,26,23,13,41,31,15,10,53,38,36,12,50,49,21,39,47,19,40,75,70,64,31,23,36,26,42,56,58,9,54,60,48,76,63,48,58,28,29,42,78,42,70,75,63,57,55,68,57,46,46,53,50,51,51,52,43,43,72,71,33,35,43,31,39,30,37,41,42,80,53,48,60,70,62,43,50,50,39,49,54,52,41,51,62,70,45,67,79,64,48,47,39,33,37,29,31,74,32,46,39,52,72,70,55,43,56,56,46,49,53,51,31,63,73,69,61,43,70,38,41,28,27,43,47,49,65,82,48,53,67,64,36,48,71,44,56,68,76,60,18,52,33,24,27,34,36,84,56,39,44,40,42,58,37,41,50,62,40,50,30,80,75,48,30,42,23,26,43,34,48,31,42,40,42,38,25,10,58,70,45,44,50,49,29,47,50,52,27,49,62,64,72,26,37,28,29,38,38,60,58,74,35,56,54,62,40,49,21,47,51,48,32,53,41,29,19,36,77,42,49,76,43,35,36,66,47,32,41,72,46,42,66,57,65,82,57,41,67,15,50,46,81,56,68,28,24,39,30,67,48,83,39,41,10,48,22,63,46,69,77,133,106,28,32,65,46,74,46,69,46,80,42,79,34,44,37,71,61,62,46,68,50,104,83,46,73,43,53,58,48,62,33,40,41,35,39,39,28,32,70,86,66,51,75,10,56,16,36,18,45,51,37,46,92,77,45,65,16,40,62,65,55,29,50,59,62,58,28,67,84,68,47,54,83,53,55,64,38,52,52,70,30,44,50,35,53,51,53,48,39,50,70,76,38,70,73,25,22,13,40,32,13,10,54,39,37,11,49,50,21,38,48,20,41,74,73,64,31,21,36,25,42,56,58,9,53,60,50,75,63,47,58,30,27,42,77,40,71,74,64,57,54,68,59,45,48,52,50,51,52,51,42,43,73,70,30,35,42,32,38,28,36,41,41,78,53,48,60,71,61,44,49,51,38,51,52,53,40,51,61,71,45,67,79,65,47,48,40,34,38,29,31,73,30,47,37,51,71,69,54,44,56,55,46,49,53,51,31,63,74,71,60,42,69,38,41,29,26,43,48,49,63,83,46,54,67,65,36,48,70,44,56,68,76,60,18,51,33,24,27,35,36,83,55,38,44,40,42,59,37,43,50,61,40,51,29,81,74,46,28,42,23,26,43,32,48,31,43,40,42,36,24,9,58,71,44,45,50,49,30,47,51,52,27,50,62,63,72,27,37,28,29,38,38,61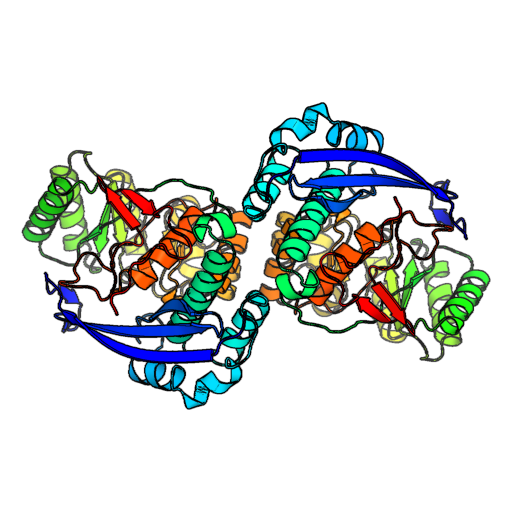,58,75,36,54,53,61,40,49,23,48,51,47,32,54,43,29,20,37,78,42,48,77,42,37,36,67,47,31,43,74,47,42,66,56,66,84,57,42,68,14,49,47,79,56,68,28,23,40,29,67,48,82,39,41,10,49,22,64,45,67,79,134

InterPro domains:
  IPR013341 Mandelate racemase, N-terminal domain [PF02746] (6-124)
  IPR013342 Mandelate racemase, C-terminal domain [PF13378] (145-352)
  IPR013342 Mandelate racemase, C-terminal domain [SM00922] (141-237)
  IPR018110 Mandelate racemase/muconate lactonizing enzyme, conserved site [PS00909] (187-218)
  IPR029017 Enolase-like, N-terminal [G3DSA:3.30.390.10] (1-115)
  IPR029017 Enolase-like, N-terminal [SSF54826] (1-124)
  IPR034603 Dipeptide epimerase [cd03319] (5-326)
  IPR036849 Enolase-like, C-terminal domain superfamily [G3DSA:3.20.20.120] (116-354)
  IPR036849 Enolase-like, C-terminal domain superfamily [SSF51604] (125-352)

Secondary structure (DSSP, 8-state):
-BEEEEEEEEEEEEEEEEEEETTEEEEEEEEEEEEEEETTS-EEEEEE---HHHHS--HHHHHHHT-GGGGGGGTT-BGGGHHHHHHHHHHH-TT-HHHHHHHHHHHHHHHHHHHTSBHHHHH----S-EEB-EEE-S--HHHHHHHHHHHHHTT--EEEEE--S-HHHHHHHHHHHHHHHTTSSEEEEE-TT---HHHHHHHHHHHHHHT---EE--S-TT-HHHHHTS-HHHHTTEEESTT--SHHHHHHHHSSSPS-SEEEE-HHHHTSHHHHHHHHHHHHHHT-EEEE---S--HHHHHHHHHHHHH-TTEEEE---TTTTBS--S-EESEEEETTEEEE-SSSBT-EE---/-BEEEEEEEEEEEEEEEEEEETTEEEEEEEEEEEEEEETTS-EEEEEE---HHHHS--HHHHHHHT-GGGGGGGTT-BGGGHHHHHHHHHHH-TT-HHHHHHHHHHHHHHHHHHHTSBHHHHH----S-EEB-EEE-S--HHHHHHHHHHHHHTT--EEEEE--S-HHHHHHHHHHHHHHHTTSSEEEEE-TT---HHHHHHHHHHHHHHT---EE--S-TT-HHHHHTS-HHHHTTEEESTT--SHHHHHHHHSSSPS-SEEEE-HHHHTSHHHHHHHHHHHHHHT-EEEE---S--HHHHHHHHHHHHH-TTEEEE---TTTTBS--S-EESEEEETTEEEE-SSSBT-EE---

Organism: Methylococcus capsulatus (strain ATCC 33009 / NCIMB 11132 / Bath) (NCBI:txid243233)

pLDDT: mean 96.12, std 6.24, range [51.09, 98.94]

Radius of gyration: 27.38 Å; Cα contacts (8 Å, |Δi|>4): 1665; chains: 2; bounding box: 58×78×62 Å